Protein AF-0000000073401380 (afdb_homodimer)

Foldseek 3Di:
DPDVVLVPDFWDFDALVRQLVLQLLLLVLLPADNLLSNLLSVQQSLCQLLVVPQQHLLCSVQVSLQSVLPQADRYFDWDWDDPDLAEIEIERVRHACRSSLVVCLVSNLVSCVVPQKHKYKYWFHFYDHFCQVSQQVLLVSVKKKKKWAWFAFFAAAFVDWATFTHLIKIKIWHHAPPDRTQIDIGGQFPDDLVVLVVCQVVVHFQDQQQAAFCVRHGGRHSVRRNNIHTYGPPGNVSSVVRVVRQCVFDVVSPKDGNHRQNVVCVPSPHRTTIMMMMMIGHLCVVQPVCSVVVSVVVVVVVCVCPVVPHDGPSVSSVVSNVVCNVGNGTGSPVSVVVSVVSSD/DPDVVLVPDFWDFDALVRQLVLQLLLLVLLPADNLLSNLLSVQLSLCQLLVVPQQHLLCSVQVSLQSVLPQADRYFDWDWDDPDLAEIEIERVRHACRSRLVVCLVSNLVSCVVPQKHKYKYWFHFYDHFCQVSQQVLLVSVKKKKKWAWFAFFAAAFVGWATFTHLIKIKIWHHAPPDRTQIDIGGQFPDDLVVLVVCQVVVHFQDQQQAAFCVRHGGRHSVRRNNIHTYGPPGNVSSVVRVVRQCVFDVVSPKDGNHRQNVVCVPSPHRTTIMMMMMIGHLCVVQPVCSVVVSVVVVVVVCVCPVVPHDGPSPSSVVSNVVCNVGNGTGSPVSVVVSVVSSD

InterPro domains:
  IPR003767 Malate/L-lactate dehydrogenase-like [PF02615] (15-339)
  IPR003767 Malate/L-lactate dehydrogenase-like [PTHR11091] (11-288)
  IPR036111 Malate/L-sulfolactate/L-lactate dehydrogenase-like superfamily [SSF89733] (13-342)
  IPR043143 Malate/L-sulfolactate/L-lactate dehydrogenase-like, NADPH binding domain [G3DSA:3.30.1370.60] (78-313)
  IPR043144 Malate/L-sulfolactate/L-lactate dehydrogenase-like, alpha-helical domain [G3DSA:1.10.1530.10] (25-342)

Organism: Burkholderia thailandensis (strain ATCC 700388 / DSM 13276 / CCUG 48851 / CIP 106301 / E264) (NCBI:txid271848)

Sequence (688 aa):
MNDPQDLARPDVVLSLDDVHALALRVLARHGLSDAHARAIANVITQGQRDECHSHGVYRLLVCARSLRLGKVDPHAAPTLRRLSPSIVALDAHRGFSLLAFETGLPVLVEMARRHGIAAMAINRCYHFSALWPEVEAIAAHGLAGLAMNPSHSWVAPEGGARPVFGTNPLAFAWPRPGGTPFVFDFATSAIARGDIELHAKEGKPIPPHWALDANGAPTTDPKAALQGAMRTFGGHKGSALAAMIELLAGALIGDMTSAESLAFDEGVGATPCHGELVIALDPKVFLGDALEAGLARGERMLDAIVAQGARLPSQRRFDARARSVAHGVRIPARLHDEIVALLDMNDPQDLARPDVVLSLDDVHALALRVLARHGLSDAHARAIANVITQGQRDECHSHGVYRLLVCARSLRLGKVDPHAAPTLRRLSPSIVALDAHRGFSLLAFETGLPVLVEMARRHGIAAMAINRCYHFSALWPEVEAIAAHGLAGLAMNPSHSWVAPEGGARPVFGTNPLAFAWPRPGGTPFVFDFATSAIARGDIELHAKEGKPIPPHWALDANGAPTTDPKAALQGAMRTFGGHKGSALAAMIELLAGALIGDMTSAESLAFDEGVGATPCHGELVIALDPKVFLGDALEAGLARGERMLDAIVAQGARLPSQRRFDARARSVAHGVRIPARLHDEIVALLD

Solvent-accessible surface area (backbone atoms only — not comparable to full-atom values): 32623 Å² total; per-residue (Å²): 131,84,55,68,71,66,72,67,51,66,60,42,77,37,46,63,67,51,46,29,49,50,41,32,51,39,35,43,69,67,59,29,31,70,66,46,21,50,40,49,19,54,50,25,36,51,20,38,36,27,65,37,54,87,41,4,72,59,41,53,58,54,51,51,51,23,44,72,71,61,71,47,36,47,68,47,67,55,44,80,46,74,70,34,82,23,27,39,36,28,40,11,64,34,9,54,38,56,43,30,47,62,67,45,44,65,56,42,50,52,22,7,66,69,25,26,40,20,34,35,37,38,28,48,11,30,54,86,69,74,54,44,67,58,19,49,56,39,16,74,72,57,17,31,16,37,37,32,21,44,31,41,38,42,16,15,45,46,74,37,46,57,48,49,36,19,49,28,37,46,20,36,16,37,48,42,88,95,53,76,54,51,35,45,61,46,56,28,23,49,56,61,66,67,58,40,51,51,27,40,74,67,70,38,74,45,63,48,74,41,18,18,17,73,86,46,41,70,31,40,46,29,62,45,24,73,64,32,6,32,24,31,27,53,42,60,62,22,27,50,52,35,51,49,32,34,35,53,12,3,16,37,57,62,32,38,35,10,49,52,17,41,59,71,49,69,79,72,75,53,63,36,45,28,16,33,30,35,37,36,34,21,39,54,49,61,30,51,92,41,33,66,60,17,55,48,48,38,47,53,56,55,45,58,44,46,72,58,67,13,73,62,61,56,49,69,32,55,55,31,33,57,46,19,74,74,70,23,38,77,38,53,38,62,59,52,49,56,54,57,54,64,65,111,129,83,56,68,69,67,71,66,52,67,59,42,77,37,46,63,66,52,47,29,50,51,39,34,52,40,36,44,69,66,58,29,31,69,66,47,21,51,39,50,19,53,50,25,36,49,20,38,36,27,65,37,54,87,40,4,72,58,41,54,60,54,51,52,49,22,43,72,70,61,73,48,37,48,69,45,68,53,44,79,46,74,70,35,81,23,28,39,35,28,41,13,66,34,8,55,38,56,43,30,47,64,67,43,44,65,57,43,51,53,24,8,66,68,24,26,38,20,34,36,38,40,28,48,12,30,55,86,69,72,53,46,66,58,18,47,56,40,16,74,72,59,17,31,16,36,38,34,21,44,31,41,38,42,16,15,45,48,73,38,47,56,48,50,36,19,49,26,38,47,19,38,16,38,48,43,90,94,54,77,53,50,35,46,61,44,55,28,23,51,56,61,67,66,58,40,52,50,28,40,75,68,70,39,77,44,63,48,73,40,18,17,17,74,87,44,42,71,30,39,46,29,62,45,24,72,63,31,5,32,22,31,27,54,42,61,61,20,26,50,51,34,50,49,33,33,34,54,12,2,15,37,58,60,34,38,37,10,49,50,15,41,58,69,50,69,79,72,74,53,63,35,46,27,17,34,31,35,38,35,35,21,40,55,53,60,31,50,93,43,33,67,60,16,53,47,48,37,48,52,55,54,46,58,43,44,73,57,69,14,72,62,62,54,50,68,32,54,54,32,34,57,47,17,74,74,71,23,38,78,38,54,38,61,60,52,49,56,54,58,54,63,65,111

Secondary structure (DSSP, 8-state):
---TTTTTSPPEEE-HHHHHHHHHHHHHHTT--HHHHHHHHHHHHHHHHTT-GGGTTHHHHHHHHHHHTT-S-TTPPPEEEEEETTEEEEE-TTSBHHHHHHHHHHHHHHHHHHHSEEEEEEEEEE--S-SHHHHHHHHTTT-EEEEE---SS-BPPTT--S--B----EEEEE--TTSPPEEEEE-SBSS-HHHHHHHHHHT----TTSEE-TTS-B-S-HHHHHHSEE-BTTTHHHHHHHHHHHIIIIITTT---HHHHHHHHTT--PSPEEEEEEEEE-HHHHHGGGHHHHHHHHHHHHHHHHHTTPPPTTHHHHHHHHHHHHH-EEE-HHHHHHHHHTT-/---TTTTTSPPEEE-HHHHHHHHHHHHHHTT--HHHHHHHHHHHHHHHHTT-GGGTTHHHHHHHHHHHTT-S-TTPPPEEEEEETTEEEEE-TTSBHHHHHHHHHHHHHHHHHHHSEEEEEEEEEE--S-SHHHHHHHHTTT-EEEEE---SS-BPPTT--S--B----EEEEE--TTSPPEEEEE-SBSS-HHHHHHHHHHT----GGGEE-TTS-B-S-HHHHHHSEE-BTTTHHHHHHHHHHHIIIIITTT---HHHHHHHHTT--PSPEEEEEEEEE-HHHHHGGGHHHHHHHHHHHHHHHHHTTPPPTTHHHHHHHHHHHHH-EEE-HHHHHHHHHTT-

pLDDT: mean 96.14, std 7.89, range [32.56, 99.0]

Structure (mmCIF, N/CA/C/O backbone):
data_AF-0000000073401380-model_v1
#
loop_
_entity.id
_entity.type
_entity.pdbx_description
1 polymer 'Malate/L-lactate dehydrogenase family protein'
#
loop_
_atom_site.group_PDB
_atom_site.id
_atom_site.type_symbol
_atom_site.label_atom_id
_atom_site.label_alt_id
_atom_site.label_comp_id
_atom_site.label_asym_id
_atom_site.label_entity_id
_atom_site.label_seq_id
_atom_site.pdbx_PDB_ins_code
_atom_site.Cartn_x
_atom_site.Cartn_y
_atom_site.Cartn_z
_atom_site.occupancy
_atom_site.B_iso_or_equiv
_atom_site.auth_seq_id
_atom_site.auth_comp_id
_atom_site.auth_asym_id
_atom_site.auth_atom_id
_atom_site.pdbx_PDB_model_num
ATOM 1 N N . MET A 1 1 ? 25.406 -27.578 -17.906 1 32.56 1 MET A N 1
ATOM 2 C CA . MET A 1 1 ? 26.094 -27.266 -19.156 1 32.56 1 MET A CA 1
ATOM 3 C C . MET A 1 1 ? 25.094 -27.125 -20.297 1 32.56 1 MET A C 1
ATOM 5 O O . MET A 1 1 ? 24.438 -28.094 -20.688 1 32.56 1 MET A O 1
ATOM 9 N N . ASN A 1 2 ? 24.438 -25.953 -20.547 1 42.66 2 ASN A N 1
ATOM 10 C CA . ASN A 1 2 ? 23.484 -25.812 -21.656 1 42.66 2 ASN A CA 1
ATOM 11 C C . ASN A 1 2 ? 24.078 -26.328 -22.969 1 42.66 2 ASN A C 1
ATOM 13 O O . ASN A 1 2 ? 25.156 -25.891 -23.391 1 42.66 2 ASN A O 1
ATOM 17 N N . ASP A 1 3 ? 23.797 -27.469 -23.375 1 43.84 3 ASP A N 1
ATOM 18 C CA . ASP A 1 3 ? 24.203 -28.016 -24.672 1 43.84 3 ASP A CA 1
ATOM 19 C C . ASP A 1 3 ? 24.094 -26.953 -25.766 1 43.84 3 ASP A C 1
ATOM 21 O O . ASP A 1 3 ? 23.062 -26.281 -25.891 1 43.84 3 ASP A O 1
ATOM 25 N N . PRO A 1 4 ? 25.141 -26.484 -26.328 1 49.53 4 PRO A N 1
ATOM 26 C CA . PRO A 1 4 ? 25.156 -25.516 -27.438 1 49.53 4 PRO A CA 1
ATOM 27 C C . PRO A 1 4 ? 24.047 -25.781 -28.453 1 49.53 4 PRO A C 1
ATOM 29 O O . PRO A 1 4 ? 23.672 -24.891 -29.203 1 49.53 4 PRO A O 1
ATOM 32 N N . GLN A 1 5 ? 23.812 -26.969 -28.688 1 47 5 GLN A N 1
ATOM 33 C CA . GLN A 1 5 ? 22.812 -27.328 -29.688 1 47 5 GLN A CA 1
ATOM 34 C C . GLN A 1 5 ? 21.438 -26.812 -29.297 1 47 5 GLN A C 1
ATOM 36 O O . GLN A 1 5 ? 20.578 -26.578 -30.156 1 47 5 GLN A O 1
ATOM 41 N N . ASP A 1 6 ? 21.062 -26.812 -28.031 1 52.19 6 ASP A N 1
ATOM 42 C CA . ASP A 1 6 ? 19.781 -26.344 -27.531 1 52.19 6 ASP A CA 1
ATOM 43 C C . ASP A 1 6 ? 19.625 -24.844 -27.766 1 52.19 6 ASP A C 1
ATOM 45 O O . ASP A 1 6 ? 18.5 -24.328 -27.844 1 52.19 6 ASP A O 1
ATOM 49 N N . LEU A 1 7 ? 20.906 -24.125 -27.719 1 57.12 7 LEU A N 1
ATOM 50 C CA . LEU A 1 7 ? 20.906 -22.672 -27.922 1 57.12 7 LEU A CA 1
ATOM 51 C C . LEU A 1 7 ? 20.562 -22.328 -29.359 1 57.12 7 LEU A C 1
ATOM 53 O O . LEU A 1 7 ? 20.25 -21.172 -29.672 1 57.12 7 LEU A O 1
ATOM 57 N N . ALA A 1 8 ? 20.703 -23.312 -30.141 1 63.97 8 ALA A N 1
ATOM 58 C CA . ALA A 1 8 ? 20.75 -22.969 -31.547 1 63.97 8 ALA A CA 1
ATOM 59 C C . ALA A 1 8 ? 19.375 -23.156 -32.188 1 63.97 8 ALA A C 1
ATOM 61 O O . ALA A 1 8 ? 19.172 -22.797 -33.375 1 63.97 8 ALA A O 1
ATOM 62 N N . ARG A 1 9 ? 18.344 -23.719 -31.453 1 84.5 9 ARG A N 1
ATOM 63 C CA . ARG A 1 9 ? 17.078 -23.906 -32.156 1 84.5 9 ARG A CA 1
ATOM 64 C C . ARG A 1 9 ? 16.219 -22.656 -32.062 1 84.5 9 ARG A C 1
ATOM 66 O O . ARG A 1 9 ? 16.156 -22 -31.016 1 84.5 9 ARG A O 1
ATOM 73 N N . PRO A 1 10 ? 15.453 -22.453 -33.156 1 90.81 10 PRO A N 1
ATOM 74 C CA . PRO A 1 10 ? 14.609 -21.25 -33.156 1 90.81 10 PRO A CA 1
ATOM 75 C C . PRO A 1 10 ? 13.406 -21.375 -32.219 1 90.81 10 PRO A C 1
ATOM 77 O O . PRO A 1 10 ? 12.945 -22.484 -31.938 1 90.81 10 PRO A O 1
ATOM 80 N N . ASP A 1 11 ? 12.938 -20.297 -31.75 1 94.31 11 ASP A N 1
ATOM 81 C CA . ASP A 1 11 ? 11.742 -20.234 -30.922 1 94.31 11 ASP A CA 1
ATOM 82 C C . ASP A 1 11 ? 10.531 -20.828 -31.641 1 94.31 11 ASP A C 1
ATOM 84 O O . ASP A 1 11 ? 10.477 -20.828 -32.875 1 94.31 11 ASP A O 1
ATOM 88 N N . VAL A 1 12 ? 9.695 -21.422 -30.922 1 96.69 12 VAL A N 1
ATOM 89 C CA . VAL A 1 12 ? 8.414 -21.906 -31.438 1 96.69 12 VAL A CA 1
ATOM 90 C C . VAL A 1 12 ? 7.375 -20.781 -31.359 1 96.69 12 VAL A C 1
ATOM 92 O O . VAL A 1 12 ? 7.246 -20.109 -30.344 1 96.69 12 VAL A O 1
ATOM 95 N N . VAL A 1 13 ? 6.672 -20.578 -32.469 1 97.44 13 VAL A N 1
ATOM 96 C CA . VAL A 1 13 ? 5.617 -19.578 -32.469 1 97.44 13 VAL A CA 1
ATOM 97 C C . VAL A 1 13 ? 4.258 -20.25 -32.344 1 97.44 13 VAL A C 1
ATOM 99 O O . VAL A 1 13 ? 3.926 -21.156 -33.094 1 97.44 13 VAL A O 1
ATOM 102 N N . LEU A 1 14 ? 3.523 -19.875 -31.375 1 98.12 14 LEU A N 1
ATOM 103 C CA . LEU A 1 14 ? 2.184 -20.406 -31.141 1 98.12 14 LEU A CA 1
ATOM 104 C C . LEU A 1 14 ? 1.149 -19.281 -31.156 1 98.12 14 LEU A C 1
ATOM 106 O O . LEU A 1 14 ? 1.428 -18.172 -30.703 1 98.12 14 LEU A O 1
ATOM 110 N N . SER A 1 15 ? -0.049 -19.578 -31.719 1 98.31 15 SER A N 1
ATOM 111 C CA . SER A 1 15 ? -1.175 -18.688 -31.484 1 98.31 15 SER A CA 1
ATOM 112 C C . SER A 1 15 ? -1.609 -18.719 -30.031 1 98.31 15 SER A C 1
ATOM 114 O O . SER A 1 15 ? -1.263 -19.641 -29.297 1 98.31 15 SER A O 1
ATOM 116 N N . LEU A 1 16 ? -2.363 -17.75 -29.625 1 98.56 16 LEU A N 1
ATOM 117 C CA . LEU A 1 16 ? -2.867 -17.719 -28.266 1 98.56 16 LEU A CA 1
ATOM 118 C C . LEU A 1 16 ? -3.807 -18.891 -28 1 98.56 16 LEU A C 1
ATOM 120 O O . LEU A 1 16 ? -3.824 -19.453 -26.906 1 98.56 16 LEU A O 1
ATOM 124 N N . ASP A 1 17 ? -4.551 -19.281 -28.969 1 98.56 17 ASP A N 1
ATOM 125 C CA . ASP A 1 17 ? -5.414 -20.453 -28.859 1 98.56 17 ASP A CA 1
ATOM 126 C C . ASP A 1 17 ? -4.59 -21.719 -28.641 1 98.56 17 ASP A C 1
ATOM 128 O O . ASP A 1 17 ? -4.977 -22.594 -27.859 1 98.56 17 ASP A O 1
ATOM 132 N N . ASP A 1 18 ? -3.504 -21.812 -29.359 1 98.56 18 ASP A N 1
ATOM 133 C CA . ASP A 1 18 ? -2.633 -22.969 -29.203 1 98.56 18 ASP A CA 1
ATOM 13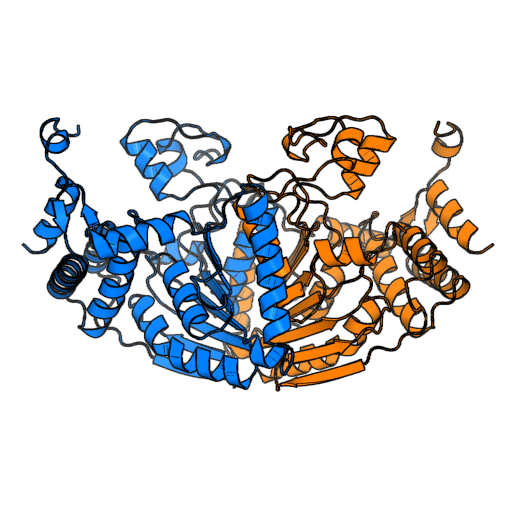4 C C . ASP A 1 18 ? -1.991 -23 -27.828 1 98.56 18 ASP A C 1
ATOM 136 O O . ASP A 1 18 ? -1.814 -24.078 -27.234 1 98.56 18 ASP A O 1
ATOM 140 N N . VAL A 1 19 ? -1.589 -21.828 -27.359 1 98.69 19 VAL A N 1
ATOM 141 C CA . VAL A 1 19 ? -1.044 -21.734 -26 1 98.69 19 VAL A CA 1
ATOM 142 C C . VAL A 1 19 ? -2.074 -22.25 -25 1 98.69 19 VAL A C 1
ATOM 144 O O . VAL A 1 19 ? -1.755 -23.062 -24.141 1 98.69 19 VAL A O 1
ATOM 147 N N . HIS A 1 20 ? -3.277 -21.75 -25.109 1 98.75 20 HIS A N 1
ATOM 148 C CA . HIS A 1 20 ? -4.359 -22.125 -24.219 1 98.75 20 HIS A CA 1
ATOM 149 C C . HIS A 1 20 ? -4.652 -23.609 -24.281 1 98.75 20 HIS A C 1
ATOM 151 O O . HIS A 1 20 ? -4.809 -24.266 -23.25 1 98.75 20 HIS A O 1
ATOM 157 N N . ALA A 1 21 ? -4.695 -24.156 -25.516 1 98.75 21 ALA A N 1
ATOM 158 C CA . ALA A 1 21 ? -4.965 -25.578 -25.719 1 98.75 21 ALA A CA 1
ATOM 159 C C . ALA A 1 21 ? -3.854 -26.438 -25.125 1 98.75 21 ALA A C 1
ATOM 161 O O . ALA A 1 21 ? -4.121 -27.484 -24.531 1 98.75 21 ALA A O 1
ATOM 162 N N . LEU A 1 22 ? -2.635 -26.016 -25.359 1 98.56 22 LEU A N 1
ATOM 163 C CA . LEU A 1 22 ? -1.499 -26.734 -24.797 1 98.56 22 LEU A CA 1
ATOM 164 C C . LEU A 1 22 ? -1.567 -26.766 -23.266 1 98.56 22 LEU A C 1
ATOM 166 O O . LEU A 1 22 ? -1.345 -27.797 -22.641 1 98.56 22 LEU A O 1
ATOM 170 N N . ALA A 1 23 ? -1.858 -25.609 -22.688 1 98.75 23 ALA A N 1
ATOM 171 C CA . ALA A 1 23 ? -1.984 -25.516 -21.234 1 98.75 23 ALA A CA 1
ATOM 172 C C . ALA A 1 23 ? -3.08 -26.438 -20.719 1 98.75 23 ALA A C 1
ATOM 174 O O . ALA A 1 23 ? -2.873 -27.188 -19.75 1 98.75 23 ALA A O 1
ATOM 175 N N . LEU A 1 24 ? -4.246 -26.453 -21.359 1 98.75 24 LEU A N 1
ATOM 176 C CA . LEU A 1 24 ? -5.367 -27.281 -20.953 1 98.75 24 LEU A CA 1
ATOM 177 C C . LEU A 1 24 ? -4.984 -28.766 -21 1 98.75 24 LEU A C 1
ATOM 179 O O . LEU A 1 24 ? -5.289 -29.516 -20.078 1 98.75 24 LEU A O 1
ATOM 183 N N . ARG A 1 25 ? -4.34 -29.172 -22.062 1 98.56 25 ARG A N 1
ATOM 184 C CA . ARG A 1 25 ? -3.947 -30.562 -22.234 1 98.56 25 ARG A CA 1
ATOM 185 C C . ARG A 1 25 ? -2.988 -31 -21.141 1 98.56 25 ARG A C 1
ATOM 187 O O . ARG A 1 25 ? -3.145 -32.094 -20.562 1 98.56 25 ARG A O 1
ATOM 194 N N . VAL A 1 26 ? -2.004 -30.156 -20.891 1 98.56 26 VAL A N 1
ATOM 195 C CA . VAL A 1 26 ? -1.012 -30.484 -19.859 1 98.56 26 VAL A CA 1
ATOM 196 C C . VAL A 1 26 ? -1.691 -30.594 -18.5 1 98.56 26 VAL A C 1
ATOM 198 O O . VAL A 1 26 ? -1.463 -31.562 -17.766 1 98.56 26 VAL A O 1
ATOM 201 N N . LEU A 1 27 ? -2.484 -29.609 -18.188 1 98.44 27 LEU A N 1
ATOM 202 C CA . LEU A 1 27 ? -3.121 -29.578 -16.875 1 98.44 27 LEU A CA 1
ATOM 203 C C . LEU A 1 27 ? -4.09 -30.734 -16.703 1 98.44 27 LEU A C 1
ATOM 205 O O . LEU A 1 27 ? -4.141 -31.359 -15.633 1 98.44 27 LEU A O 1
ATOM 209 N N . ALA A 1 28 ? -4.863 -31.047 -17.75 1 98 28 ALA A N 1
ATOM 210 C CA . ALA A 1 28 ? -5.766 -32.219 -17.719 1 98 28 ALA A CA 1
ATOM 211 C C . ALA A 1 28 ? -4.984 -33.5 -17.547 1 98 28 ALA A C 1
ATOM 213 O O . ALA A 1 28 ? -5.395 -34.375 -16.781 1 98 28 ALA A O 1
ATOM 214 N N . ARG A 1 29 ? -3.904 -33.625 -18.25 1 97.81 29 ARG A N 1
ATOM 215 C CA . ARG A 1 29 ? -3.055 -34.812 -18.172 1 97.81 29 ARG A CA 1
ATOM 216 C C . ARG A 1 29 ? -2.561 -35.031 -16.734 1 97.81 29 ARG A C 1
ATOM 218 O O . ARG A 1 29 ? -2.369 -36.156 -16.312 1 97.81 29 ARG A O 1
ATOM 225 N N . HIS A 1 30 ? -2.443 -33.969 -16.031 1 97.38 30 HIS A N 1
ATOM 226 C CA . HIS A 1 30 ? -1.906 -34.062 -14.672 1 97.38 30 HIS A CA 1
ATOM 227 C C . HIS A 1 30 ? -3.025 -34.062 -13.641 1 97.38 30 HIS A C 1
ATOM 229 O O . HIS A 1 30 ? -2.783 -33.812 -12.453 1 97.38 30 HIS A O 1
ATOM 235 N N . GLY A 1 31 ? -4.27 -34.25 -14.07 1 96.94 31 GLY A N 1
ATOM 236 C CA . GLY A 1 31 ? -5.328 -34.688 -13.18 1 96.94 31 GLY A CA 1
ATOM 237 C C . GLY A 1 31 ? -6.199 -33.562 -12.68 1 96.94 31 GLY A C 1
ATOM 238 O O . GLY A 1 31 ? -7.109 -33.75 -11.875 1 96.94 31 GLY A O 1
ATOM 239 N N . LEU A 1 32 ? -5.996 -32.344 -13.141 1 98.19 32 LEU A N 1
ATOM 240 C CA . LEU A 1 32 ? -6.824 -31.234 -12.68 1 98.19 32 LEU A CA 1
ATOM 241 C C . LEU A 1 32 ? -8.25 -31.375 -13.203 1 98.19 32 LEU A C 1
ATOM 243 O O . LEU A 1 32 ? -8.469 -31.828 -14.328 1 98.19 32 LEU A O 1
ATOM 247 N N . SER A 1 33 ? -9.25 -31.016 -12.336 1 98.56 33 SER A N 1
ATOM 248 C CA . SER A 1 33 ? -10.609 -30.891 -12.836 1 98.56 33 SER A CA 1
ATOM 249 C C . SER A 1 33 ? -10.68 -29.906 -14 1 98.56 33 SER A C 1
ATOM 251 O O . SER A 1 33 ? -9.805 -29.047 -14.148 1 98.56 33 SER A O 1
ATOM 253 N N . ASP A 1 34 ? -11.703 -29.969 -14.789 1 98.5 34 ASP A N 1
ATOM 254 C CA . ASP A 1 34 ? -11.891 -29.078 -15.914 1 98.5 34 ASP A CA 1
ATOM 255 C C . ASP A 1 34 ? -11.938 -27.625 -15.461 1 98.5 34 ASP A C 1
ATOM 257 O O . ASP A 1 34 ? -11.383 -26.734 -16.109 1 98.5 34 ASP A O 1
ATOM 261 N N . ALA A 1 35 ? -12.586 -27.375 -14.367 1 98.62 35 ALA A N 1
ATOM 262 C CA . ALA A 1 35 ? -12.734 -26.016 -13.844 1 98.62 35 ALA A CA 1
ATOM 263 C C . ALA A 1 35 ? -11.375 -25.438 -13.469 1 98.62 35 ALA A C 1
ATOM 265 O O . ALA A 1 35 ? -11.055 -24.312 -13.844 1 98.62 35 ALA A O 1
ATOM 266 N N . HIS A 1 36 ? -10.594 -26.203 -12.727 1 98.62 36 HIS A N 1
ATOM 267 C CA . HIS A 1 36 ? -9.258 -25.75 -12.367 1 98.62 36 HIS A CA 1
ATOM 268 C C . HIS A 1 36 ? -8.398 -25.547 -13.609 1 98.62 36 HIS A C 1
ATOM 270 O O . HIS A 1 36 ? -7.699 -24.531 -13.719 1 98.62 36 HIS A O 1
ATOM 276 N N . ALA A 1 37 ? -8.414 -26.531 -14.492 1 98.69 37 ALA A N 1
ATOM 277 C CA . ALA A 1 37 ? -7.594 -26.469 -15.695 1 98.69 37 ALA A CA 1
ATOM 278 C C . ALA A 1 37 ? -7.906 -25.219 -16.516 1 98.69 37 ALA A C 1
ATOM 280 O O . ALA A 1 37 ? -7 -24.531 -17 1 98.69 37 ALA A O 1
ATOM 281 N N . ARG A 1 38 ? -9.18 -24.922 -16.672 1 98.69 38 ARG A N 1
ATOM 282 C CA . ARG A 1 38 ? -9.594 -23.766 -17.438 1 98.69 38 ARG A CA 1
ATOM 283 C C . ARG A 1 38 ? -9.125 -22.469 -16.781 1 98.69 38 ARG A C 1
ATOM 285 O O . ARG A 1 38 ? -8.586 -21.578 -17.438 1 98.69 38 ARG A O 1
ATOM 292 N N . ALA A 1 39 ? -9.336 -22.328 -15.461 1 98.62 39 ALA A N 1
ATOM 293 C CA . ALA A 1 39 ? -8.922 -21.125 -14.734 1 98.62 39 ALA A CA 1
ATOM 294 C C . ALA A 1 39 ? -7.422 -20.891 -14.875 1 98.62 39 ALA A C 1
ATOM 296 O O . ALA A 1 39 ? -6.988 -19.766 -15.133 1 98.62 39 ALA A O 1
ATOM 297 N N . ILE A 1 40 ? -6.652 -21.938 -14.734 1 98.5 40 ILE A N 1
ATOM 298 C CA . ILE A 1 40 ? -5.195 -21.844 -14.789 1 98.5 40 ILE A CA 1
ATOM 299 C C . ILE A 1 40 ? -4.75 -21.547 -16.219 1 98.5 40 ILE A C 1
ATOM 301 O O . ILE A 1 40 ? -3.904 -20.672 -16.438 1 98.5 40 ILE A O 1
ATOM 305 N N . ALA A 1 41 ? -5.328 -22.25 -17.203 1 98.75 41 ALA A N 1
ATOM 306 C CA . ALA A 1 41 ? -4.969 -22.047 -18.594 1 98.75 41 ALA A CA 1
ATOM 307 C C . ALA A 1 41 ? -5.234 -20.609 -19.031 1 98.75 41 ALA A C 1
ATOM 309 O O . ALA A 1 41 ? -4.461 -20.031 -19.797 1 98.75 41 ALA A O 1
ATOM 310 N N . ASN A 1 42 ? -6.371 -20.062 -18.594 1 98.69 42 ASN A N 1
ATOM 311 C CA . ASN A 1 42 ? -6.684 -18.656 -18.906 1 98.69 42 ASN A CA 1
ATOM 312 C C . ASN A 1 42 ? -5.574 -17.719 -18.438 1 98.69 42 ASN A C 1
ATOM 314 O O . ASN A 1 42 ? -5.102 -16.891 -19.203 1 98.69 42 ASN A O 1
ATOM 318 N N . VAL A 1 43 ? -5.148 -17.875 -17.219 1 98.44 43 VAL A N 1
ATOM 319 C CA . VAL A 1 43 ? -4.176 -16.969 -16.609 1 98.44 43 VAL A CA 1
ATOM 320 C C . VAL A 1 43 ? -2.803 -17.188 -17.25 1 98.44 43 VAL A C 1
ATOM 322 O O . VAL A 1 43 ? -2.064 -16.234 -17.484 1 98.44 43 VAL A O 1
ATOM 325 N N . ILE A 1 44 ? -2.408 -18.406 -17.5 1 97.94 44 ILE A N 1
ATOM 326 C CA . ILE A 1 44 ? -1.14 -18.719 -18.141 1 97.94 44 ILE A CA 1
ATOM 327 C C . ILE A 1 44 ? -1.11 -18.109 -19.547 1 97.94 44 ILE A C 1
ATOM 329 O O . ILE A 1 44 ? -0.098 -17.547 -19.969 1 97.94 44 ILE A O 1
ATOM 333 N N . THR A 1 45 ? -2.211 -18.25 -20.266 1 98.62 45 THR A N 1
ATOM 334 C CA . THR A 1 45 ? -2.312 -17.656 -21.594 1 98.62 45 THR A CA 1
ATOM 335 C C . THR A 1 45 ? -2.158 -16.141 -21.531 1 98.62 45 THR A C 1
ATOM 337 O O . THR A 1 45 ? -1.48 -15.547 -22.359 1 98.62 45 THR A O 1
ATOM 340 N N . GLN A 1 46 ? -2.779 -15.508 -20.562 1 98.25 46 GLN A N 1
ATOM 341 C CA . GLN A 1 46 ? -2.633 -14.07 -20.359 1 98.25 46 GLN A CA 1
ATOM 342 C C . GLN A 1 46 ? -1.176 -13.695 -20.094 1 98.25 46 GLN A C 1
ATOM 344 O O . GLN A 1 46 ? -0.678 -12.711 -20.641 1 98.25 46 GLN A O 1
ATOM 349 N N . GLY A 1 47 ? -0.526 -14.469 -19.203 1 97.69 47 GLY A N 1
ATOM 350 C CA . GLY A 1 47 ? 0.88 -14.219 -18.922 1 97.69 47 GLY A CA 1
ATOM 351 C C . GLY A 1 47 ? 1.753 -14.289 -20.156 1 97.69 47 GLY A C 1
ATOM 352 O O . GLY A 1 47 ? 2.602 -13.422 -20.375 1 97.69 47 GLY A O 1
ATOM 353 N N . GLN A 1 48 ? 1.525 -15.328 -20.984 1 97.75 48 GLN A N 1
ATOM 354 C CA . GLN A 1 48 ? 2.314 -15.469 -22.203 1 97.75 48 GLN A CA 1
ATOM 355 C C . GLN A 1 48 ? 1.98 -14.375 -23.203 1 97.75 48 GLN A C 1
ATOM 357 O O . GLN A 1 48 ? 2.873 -13.82 -23.844 1 97.75 48 GLN A O 1
ATOM 362 N N . ARG A 1 49 ? 0.705 -14.062 -23.344 1 98.31 49 ARG A N 1
ATOM 363 C CA . ARG A 1 49 ? 0.216 -13 -24.219 1 98.31 49 ARG A CA 1
ATOM 364 C C . ARG A 1 49 ? 0.923 -11.68 -23.922 1 98.31 49 ARG A C 1
ATOM 366 O O . ARG A 1 49 ? 1.282 -10.945 -24.844 1 98.31 49 ARG A O 1
ATOM 373 N N . ASP A 1 50 ? 1.123 -11.406 -22.672 1 98.06 50 ASP A N 1
ATOM 374 C CA . ASP A 1 50 ? 1.646 -10.117 -22.234 1 98.06 50 ASP A CA 1
ATOM 375 C C . ASP A 1 50 ? 3.16 -10.172 -22.047 1 98.06 50 ASP A C 1
ATOM 377 O O . ASP A 1 50 ? 3.75 -9.281 -21.438 1 98.06 50 ASP A O 1
ATOM 381 N N . GLU A 1 51 ? 3.779 -11.203 -22.453 1 96.56 51 GLU A N 1
ATOM 382 C CA . GLU A 1 51 ? 5.219 -11.438 -22.422 1 96.56 51 GLU A CA 1
ATOM 383 C C . GLU A 1 51 ? 5.762 -11.383 -21 1 96.56 51 GLU A C 1
ATOM 385 O O . GLU A 1 51 ? 6.852 -10.859 -20.766 1 96.56 51 GLU A O 1
ATOM 390 N N . CYS A 1 52 ? 4.914 -11.695 -20.094 1 94.62 52 CYS A N 1
ATOM 391 C CA . CYS A 1 52 ? 5.371 -12.031 -18.75 1 94.62 52 CYS A CA 1
ATOM 392 C C . CYS A 1 52 ? 5.805 -13.492 -18.672 1 94.62 52 CYS A C 1
ATOM 394 O O . CYS A 1 52 ? 5.133 -14.305 -18.031 1 94.62 52 CYS A O 1
ATOM 396 N N . HIS A 1 53 ? 6.938 -13.75 -19.109 1 91.06 53 HIS A N 1
ATOM 397 C CA . HIS A 1 53 ? 7.379 -15.109 -19.422 1 91.06 53 HIS A CA 1
ATOM 398 C C . HIS A 1 53 ? 7.469 -15.961 -18.156 1 91.06 53 HIS A C 1
ATOM 400 O O . HIS A 1 53 ? 7.137 -17.141 -18.188 1 91.06 53 HIS A O 1
ATOM 406 N N . SER A 1 54 ? 7.867 -15.367 -17.062 1 89.06 54 SER A N 1
ATOM 407 C CA . SER A 1 54 ? 7.973 -16.109 -15.805 1 89.06 54 SER A CA 1
ATOM 408 C C . SER A 1 54 ? 6.598 -16.5 -15.281 1 89.06 54 SER A C 1
ATOM 410 O O . SER A 1 54 ? 6.484 -17.359 -14.406 1 89.06 54 SER A O 1
ATOM 412 N N . HIS A 1 55 ? 5.551 -15.898 -15.906 1 93.69 55 HIS A N 1
ATOM 413 C CA . HIS A 1 55 ? 4.18 -16.172 -15.484 1 93.69 55 HIS A CA 1
ATOM 414 C C . HIS A 1 55 ? 3.344 -16.719 -16.625 1 93.69 55 HIS A C 1
ATOM 416 O O . HIS A 1 55 ? 2.115 -16.75 -16.547 1 93.69 55 HIS A O 1
ATOM 422 N N . GLY A 1 56 ? 4.012 -17.078 -17.703 1 95.69 56 GLY A N 1
ATOM 423 C CA . GLY A 1 56 ? 3.365 -17.719 -18.844 1 95.69 56 GLY A CA 1
ATOM 424 C C . GLY A 1 56 ? 3.418 -19.234 -18.797 1 95.69 56 GLY A C 1
ATOM 425 O O . GLY A 1 56 ? 3.137 -19.828 -17.766 1 95.69 56 GLY A O 1
ATOM 426 N N . VAL A 1 57 ? 3.809 -19.859 -19.922 1 96.88 57 VAL A N 1
ATOM 427 C CA . VAL A 1 57 ? 3.742 -21.312 -20.062 1 96.88 57 VAL A CA 1
ATOM 428 C C . VAL A 1 57 ? 4.77 -21.969 -19.156 1 96.88 57 VAL A C 1
ATOM 430 O O . VAL A 1 57 ? 4.641 -23.141 -18.812 1 96.88 57 VAL A O 1
ATOM 433 N N . TYR A 1 58 ? 5.742 -21.219 -18.719 1 94.12 58 TYR A N 1
ATOM 434 C CA . TYR A 1 58 ? 6.707 -21.734 -17.75 1 94.12 58 TYR A CA 1
ATOM 435 C C . TYR A 1 58 ? 6 -22.219 -16.5 1 94.12 58 TYR A C 1
ATOM 437 O O . TYR A 1 58 ? 6.438 -23.188 -15.867 1 94.12 58 TYR A O 1
ATOM 445 N N . ARG A 1 59 ? 4.906 -21.672 -16.141 1 95.31 59 ARG A N 1
ATOM 446 C CA . ARG A 1 59 ? 4.184 -21.984 -14.906 1 95.31 59 ARG A CA 1
ATOM 447 C C . ARG A 1 59 ? 3.541 -23.359 -14.992 1 95.31 59 ARG A C 1
ATOM 449 O O . ARG A 1 59 ? 3.152 -23.938 -13.969 1 95.31 59 ARG A O 1
ATOM 456 N N . LEU A 1 60 ? 3.436 -23.891 -16.203 1 97.12 60 LEU A N 1
ATOM 457 C CA . LEU A 1 60 ? 2.926 -25.25 -16.344 1 97.12 60 LEU A CA 1
ATOM 458 C C . LEU A 1 60 ? 3.867 -26.25 -15.68 1 97.12 60 LEU A C 1
ATOM 460 O O . LEU A 1 60 ? 3.418 -27.25 -15.109 1 97.12 60 LEU A O 1
ATOM 464 N N . LEU A 1 61 ? 5.164 -25.984 -15.789 1 95.12 61 LEU A N 1
ATOM 465 C CA . LEU A 1 61 ? 6.145 -26.844 -15.133 1 95.12 61 LEU A CA 1
ATOM 466 C C . LEU A 1 61 ? 5.973 -26.812 -13.617 1 95.12 61 LEU A C 1
ATOM 468 O O . LEU A 1 61 ? 6.043 -27.844 -12.961 1 95.12 61 LEU A O 1
ATOM 472 N N . VAL A 1 62 ? 5.723 -25.656 -13.102 1 92.44 62 VAL A N 1
ATOM 473 C CA . VAL A 1 62 ? 5.559 -25.453 -11.664 1 92.44 62 VAL A CA 1
ATOM 474 C C . VAL A 1 62 ? 4.273 -26.125 -11.188 1 92.44 62 VAL A C 1
ATOM 476 O O . VAL A 1 62 ? 4.266 -26.781 -10.148 1 92.44 62 VAL A O 1
ATOM 479 N N . CYS A 1 63 ? 3.215 -25.953 -11.938 1 95.12 63 CYS A N 1
ATOM 480 C CA . CYS A 1 63 ? 1.937 -26.578 -11.602 1 95.12 63 CYS A CA 1
ATOM 481 C C . CYS A 1 63 ? 2.057 -28.094 -11.586 1 95.12 63 CYS A C 1
ATOM 483 O O . CYS A 1 63 ? 1.629 -28.734 -10.625 1 95.12 63 CYS A O 1
ATOM 485 N N . ALA A 1 64 ? 2.619 -28.609 -12.648 1 95.81 64 ALA A N 1
ATOM 486 C CA . ALA A 1 64 ? 2.775 -30.062 -12.758 1 95.81 64 ALA A CA 1
ATOM 487 C C . ALA A 1 64 ? 3.609 -30.609 -11.609 1 95.81 64 ALA A C 1
ATOM 489 O O . ALA A 1 64 ? 3.277 -31.656 -11.031 1 95.81 64 ALA A O 1
ATOM 490 N N . ARG A 1 65 ? 4.641 -29.922 -11.297 1 94.19 65 ARG A N 1
ATOM 491 C CA . ARG A 1 65 ? 5.5 -30.344 -10.195 1 94.19 65 ARG A CA 1
ATOM 492 C C . ARG A 1 65 ? 4.734 -30.344 -8.875 1 94.19 65 ARG A C 1
ATOM 494 O O . ARG A 1 65 ? 4.809 -31.312 -8.117 1 94.19 65 ARG A O 1
ATOM 501 N N . SER A 1 66 ? 4.008 -29.297 -8.586 1 94.88 66 SER A N 1
ATOM 502 C CA . SER A 1 66 ? 3.252 -29.188 -7.344 1 94.88 66 SER A CA 1
ATOM 503 C C . SER A 1 66 ? 2.195 -30.281 -7.242 1 94.88 66 SER A C 1
ATOM 505 O O . SER A 1 66 ? 1.97 -30.844 -6.164 1 94.88 66 SER A O 1
ATOM 507 N N . LEU A 1 67 ? 1.579 -30.625 -8.328 1 95.44 67 LEU A N 1
ATOM 508 C CA . LEU A 1 67 ? 0.577 -31.672 -8.359 1 95.44 67 LEU A CA 1
ATOM 509 C C . LEU A 1 67 ? 1.211 -33.031 -8.07 1 95.44 67 LEU A C 1
ATOM 511 O O . LEU A 1 67 ? 0.655 -33.844 -7.316 1 95.44 67 LEU A O 1
ATOM 515 N N . ARG A 1 68 ? 2.352 -33.219 -8.633 1 94.69 68 ARG A N 1
ATOM 516 C CA . ARG A 1 68 ? 3.049 -34.469 -8.453 1 94.69 68 ARG A CA 1
ATOM 517 C C . ARG A 1 68 ? 3.473 -34.688 -7.004 1 94.69 68 ARG A C 1
ATOM 519 O O . ARG A 1 68 ? 3.535 -35.812 -6.516 1 94.69 68 ARG A O 1
ATOM 526 N N . LEU A 1 69 ? 3.705 -33.594 -6.355 1 94.38 69 LEU A N 1
ATOM 527 C CA . LEU A 1 69 ? 4.164 -33.625 -4.969 1 94.38 69 LEU A CA 1
ATOM 528 C C . LEU A 1 69 ? 3.01 -33.938 -4.023 1 94.38 69 LEU A C 1
ATOM 530 O O . LEU A 1 69 ? 3.229 -34.25 -2.852 1 94.38 69 LEU A O 1
ATOM 534 N N . GLY A 1 70 ? 1.75 -33.844 -4.48 1 91.12 70 GLY A N 1
ATOM 535 C CA . GLY A 1 70 ? 0.591 -34.375 -3.783 1 91.12 70 GLY A CA 1
ATOM 536 C C . GLY A 1 70 ? -0.006 -33.406 -2.789 1 91.12 70 GLY A C 1
ATOM 537 O O . GLY A 1 70 ? -0.895 -33.75 -2.014 1 91.12 70 GLY A O 1
ATOM 538 N N . LYS A 1 71 ? 0.452 -32.219 -2.771 1 89.5 71 LYS A N 1
ATOM 539 C CA . LYS A 1 71 ? -0.039 -31.281 -1.773 1 89.5 71 LYS A CA 1
ATOM 540 C C . LYS A 1 71 ? -1.282 -30.547 -2.273 1 89.5 71 LYS A C 1
ATOM 542 O O . LYS A 1 71 ? -2.189 -30.25 -1.492 1 89.5 71 LYS A O 1
ATOM 547 N N . VAL A 1 72 ? -1.426 -30.344 -3.557 1 96.5 72 VAL A N 1
ATOM 548 C CA . VAL A 1 72 ? -2.537 -29.609 -4.152 1 96.5 72 VAL A CA 1
ATOM 549 C C . VAL A 1 72 ? -3.686 -30.578 -4.461 1 96.5 72 VAL A C 1
ATOM 551 O O . VAL A 1 72 ? -3.469 -31.656 -5.008 1 96.5 72 VAL A O 1
ATOM 554 N N . ASP A 1 73 ? -4.867 -30.266 -4.039 1 97.69 73 ASP A N 1
ATOM 555 C CA . ASP A 1 73 ? -6.039 -31.031 -4.457 1 97.69 73 ASP A CA 1
ATOM 556 C C . ASP A 1 73 ? -6.516 -30.594 -5.84 1 97.69 73 ASP A C 1
ATOM 558 O O . ASP A 1 73 ? -7.117 -29.531 -5.984 1 97.69 73 ASP A O 1
ATOM 562 N N . PRO A 1 74 ? -6.297 -31.359 -6.816 1 97.56 74 PRO A N 1
ATOM 563 C CA . PRO A 1 74 ? -6.59 -30.953 -8.195 1 97.56 74 PRO A CA 1
ATOM 564 C C . PRO A 1 74 ? -8.086 -30.906 -8.492 1 97.56 74 PRO A C 1
ATOM 566 O O . PRO A 1 74 ? -8.492 -30.422 -9.547 1 97.56 74 PRO A O 1
ATOM 569 N N . HIS A 1 75 ? -8.945 -31.328 -7.562 1 98.12 75 HIS A N 1
ATOM 570 C CA . HIS A 1 75 ? -10.375 -31.391 -7.809 1 98.12 75 HIS A CA 1
ATOM 571 C C . HIS A 1 75 ? -11.148 -30.547 -6.805 1 98.12 75 HIS A C 1
ATOM 573 O O . HIS A 1 75 ? -12.383 -30.547 -6.809 1 98.12 75 HIS A O 1
ATOM 579 N N . ALA A 1 76 ? -10.438 -29.844 -5.969 1 98.31 76 ALA A N 1
ATOM 580 C CA . ALA A 1 76 ? -11.078 -29.047 -4.934 1 98.31 76 ALA A CA 1
ATOM 581 C C . ALA A 1 76 ? -12.023 -28.016 -5.547 1 98.31 76 ALA A C 1
ATOM 583 O O . ALA A 1 76 ? -11.664 -27.312 -6.492 1 98.31 76 ALA A O 1
ATOM 584 N N . ALA A 1 77 ? -13.234 -27.984 -5.105 1 98.38 77 ALA A N 1
ATOM 585 C CA . ALA A 1 77 ? -14.18 -26.938 -5.473 1 98.38 77 ALA A CA 1
ATOM 586 C C . ALA A 1 77 ? -14.281 -25.875 -4.379 1 98.38 77 ALA A C 1
ATOM 588 O O . ALA A 1 77 ? -14.547 -26.203 -3.217 1 98.38 77 ALA A O 1
ATOM 589 N N . PRO A 1 78 ? -14.062 -24.625 -4.766 1 98.75 78 PRO A N 1
ATOM 590 C CA . PRO A 1 78 ? -14.125 -23.578 -3.734 1 98.75 78 PRO A CA 1
ATOM 591 C C . PRO A 1 78 ? -15.5 -23.484 -3.09 1 98.75 78 PRO A C 1
ATOM 593 O O . PRO A 1 78 ? -16.516 -23.656 -3.766 1 98.75 78 PRO A O 1
ATOM 596 N N . THR A 1 79 ? -15.523 -23.188 -1.806 1 98.88 79 THR A N 1
ATOM 597 C CA . THR A 1 79 ? -16.75 -22.859 -1.088 1 98.88 79 THR A CA 1
ATOM 598 C C . THR A 1 79 ? -16.844 -21.359 -0.814 1 98.88 79 THR A C 1
ATOM 600 O O . THR A 1 79 ? -15.883 -20.766 -0.314 1 98.88 79 THR A O 1
ATOM 603 N N . LEU A 1 80 ? -17.969 -20.828 -1.18 1 98.81 80 LEU A N 1
ATOM 604 C CA . LEU A 1 80 ? -18.219 -19.406 -1.027 1 98.81 80 LEU A CA 1
ATOM 605 C C . LEU A 1 80 ? -19.125 -19.125 0.174 1 98.81 80 LEU A C 1
ATOM 607 O O . LEU A 1 80 ? -20.125 -19.812 0.37 1 98.81 80 LEU A O 1
ATOM 611 N N . ARG A 1 81 ? -18.734 -18.234 1.013 1 98.56 81 ARG A N 1
ATOM 612 C CA . ARG A 1 81 ? -19.547 -17.75 2.129 1 98.56 81 ARG A CA 1
ATOM 613 C C . ARG A 1 81 ? -19.578 -16.219 2.152 1 98.56 81 ARG A C 1
ATOM 615 O O . ARG A 1 81 ? -18.547 -15.578 1.954 1 98.56 81 ARG A O 1
ATOM 622 N N . ARG A 1 82 ? -20.734 -15.656 2.334 1 98.5 82 ARG A N 1
ATOM 623 C CA . ARG A 1 82 ? -20.875 -14.219 2.561 1 98.5 82 ARG A CA 1
ATOM 624 C C . ARG A 1 82 ? -20.766 -13.883 4.047 1 98.5 82 ARG A C 1
ATOM 626 O O . ARG A 1 82 ? -21.719 -14.133 4.805 1 98.5 82 ARG A O 1
ATOM 633 N N . LEU A 1 83 ? -19.688 -13.281 4.496 1 98.56 83 LEU A N 1
ATOM 634 C CA . LEU A 1 83 ? -19.453 -12.984 5.902 1 98.56 83 LEU A CA 1
ATOM 635 C C . LEU A 1 83 ? -20.234 -11.75 6.332 1 98.56 83 LEU A C 1
ATOM 637 O O . LEU A 1 83 ? -20.562 -11.594 7.512 1 98.56 83 LEU A O 1
ATOM 641 N N . SER A 1 84 ? -20.453 -10.828 5.477 1 98.62 84 SER A N 1
ATOM 642 C CA . SER A 1 84 ? -21.203 -9.594 5.613 1 98.62 84 SER A CA 1
ATOM 643 C C . SER A 1 84 ? -21.688 -9.094 4.258 1 98.62 84 SER A C 1
ATOM 645 O O . SER A 1 84 ? -21.391 -9.688 3.223 1 98.62 84 SER A O 1
ATOM 647 N N . PRO A 1 85 ? -22.422 -7.984 4.219 1 98.31 85 PRO A N 1
ATOM 648 C CA . PRO A 1 85 ? -22.844 -7.43 2.93 1 98.31 85 PRO A CA 1
ATOM 649 C C . PRO A 1 85 ? -21.656 -6.938 2.094 1 98.31 85 PRO A C 1
ATOM 651 O O . PRO A 1 85 ? -21.812 -6.68 0.897 1 98.31 85 PRO A O 1
ATOM 654 N N . SER A 1 86 ? -20.438 -6.871 2.689 1 98.81 86 SER A N 1
ATOM 655 C CA . SER A 1 86 ? -19.297 -6.301 1.958 1 98.81 86 SER A CA 1
ATOM 656 C C . SER A 1 86 ? -18.094 -7.238 1.981 1 98.81 86 SER A C 1
ATOM 658 O O . SER A 1 86 ? -17 -6.859 1.557 1 98.81 86 SER A O 1
ATOM 660 N N . ILE A 1 87 ? -18.25 -8.484 2.529 1 98.94 87 ILE A N 1
ATOM 661 C CA . ILE A 1 87 ? -17.141 -9.414 2.586 1 98.94 87 ILE A CA 1
ATOM 662 C C . ILE A 1 87 ? -17.578 -10.781 2.078 1 98.94 87 ILE A C 1
ATOM 664 O O . ILE A 1 87 ? -18.484 -11.398 2.637 1 98.94 87 ILE A O 1
ATOM 668 N N . VAL A 1 88 ? -16.938 -11.227 1.063 1 98.94 88 VAL A N 1
ATOM 669 C CA . VAL A 1 88 ? -17.109 -12.594 0.594 1 98.94 88 VAL A CA 1
ATOM 670 C C . VAL A 1 88 ? -15.844 -13.398 0.877 1 98.94 88 VAL A C 1
ATOM 672 O O . VAL A 1 88 ? -14.727 -12.898 0.722 1 98.94 88 VAL A O 1
ATOM 675 N N . ALA A 1 89 ? -16.016 -14.578 1.394 1 98.88 89 ALA A N 1
ATOM 676 C CA . ALA A 1 89 ? -14.898 -15.477 1.692 1 98.88 89 ALA A CA 1
ATOM 677 C C . ALA A 1 89 ? -14.984 -16.75 0.863 1 98.88 89 ALA A C 1
ATOM 679 O O . ALA A 1 89 ? -16.078 -17.297 0.668 1 98.88 89 ALA A O 1
ATOM 680 N N . LEU A 1 90 ? -13.891 -17.156 0.316 1 98.94 90 LEU A N 1
ATOM 681 C CA . LEU A 1 90 ? -13.773 -18.406 -0.411 1 98.94 90 LEU A CA 1
ATOM 682 C C . LEU A 1 90 ? -12.773 -19.344 0.27 1 98.94 90 LEU A C 1
ATOM 684 O O . LEU A 1 90 ? -11.641 -18.938 0.544 1 98.94 90 LEU A O 1
ATOM 688 N N . ASP A 1 91 ? -13.203 -20.531 0.584 1 98.88 91 ASP A N 1
ATOM 689 C CA . ASP A 1 91 ? -12.273 -21.609 0.927 1 98.88 91 ASP A CA 1
ATOM 690 C C . ASP A 1 91 ? -11.891 -22.406 -0.311 1 98.88 91 ASP A C 1
ATOM 692 O O . ASP A 1 91 ? -12.742 -23.031 -0.949 1 98.88 91 ASP A O 1
ATOM 696 N N . ALA A 1 92 ? -10.609 -22.406 -0.599 1 98.88 92 ALA A N 1
ATOM 697 C CA . ALA A 1 92 ? -10.156 -23.062 -1.822 1 98.88 92 ALA A CA 1
ATOM 698 C C . ALA A 1 92 ? -9.922 -24.547 -1.595 1 98.88 92 ALA A C 1
ATOM 700 O O . ALA A 1 92 ? -9.68 -25.297 -2.543 1 98.88 92 ALA A O 1
ATOM 701 N N . HIS A 1 93 ? -9.992 -25.016 -0.362 1 98.5 93 HIS A N 1
ATOM 702 C CA . HIS A 1 93 ? -9.844 -26.422 0.009 1 98.5 93 HIS A CA 1
ATOM 703 C C . HIS A 1 93 ? -8.562 -27.016 -0.573 1 98.5 93 HIS A C 1
ATOM 705 O O . HIS A 1 93 ? -8.586 -28.109 -1.141 1 98.5 93 HIS A O 1
ATOM 711 N N . ARG A 1 94 ? -7.449 -26.203 -0.549 1 98.25 94 ARG A N 1
ATOM 712 C CA . ARG A 1 94 ? -6.117 -26.609 -0.98 1 98.25 94 ARG A CA 1
ATOM 713 C C . ARG A 1 94 ? -6.078 -26.844 -2.486 1 98.25 94 ARG A C 1
ATOM 715 O O . ARG A 1 94 ? -5.309 -27.672 -2.971 1 98.25 94 ARG A O 1
ATOM 722 N N . GLY A 1 95 ? -6.969 -26.234 -3.209 1 98.44 95 GLY A N 1
ATOM 723 C CA . GLY A 1 95 ? -6.832 -26.062 -4.645 1 98.44 95 GLY A CA 1
ATOM 724 C C . GLY A 1 95 ? -6.055 -24.812 -5.023 1 98.44 95 GLY A C 1
ATOM 725 O O . GLY A 1 95 ? -5.602 -24.062 -4.152 1 98.44 95 GLY A O 1
ATOM 726 N N . PHE A 1 96 ? -5.891 -24.625 -6.32 1 98.19 96 PHE A N 1
ATOM 727 C CA . PHE A 1 96 ? -5.227 -23.406 -6.781 1 98.19 96 PHE A CA 1
ATOM 728 C C . PHE A 1 96 ? -6.133 -22.188 -6.602 1 98.19 96 PHE A C 1
ATOM 730 O O . PHE A 1 96 ? -7.348 -22.281 -6.781 1 98.19 96 PHE A O 1
ATOM 737 N N . SER A 1 97 ? -5.57 -21.047 -6.293 1 98.5 97 SER A N 1
ATOM 738 C CA . SER A 1 97 ? -6.277 -19.828 -5.906 1 98.5 97 SER A CA 1
ATOM 739 C C . SER A 1 97 ? -7.133 -19.312 -7.055 1 98.5 97 SER A C 1
ATOM 741 O O . SER A 1 97 ? -8.156 -18.656 -6.824 1 98.5 97 SER A O 1
ATOM 743 N N . LEU A 1 98 ? -6.777 -19.594 -8.289 1 98.62 98 LEU A N 1
ATOM 744 C CA . LEU A 1 98 ? -7.359 -18.938 -9.445 1 98.62 98 LEU A CA 1
ATOM 745 C C . LEU A 1 98 ? -8.836 -19.297 -9.602 1 98.62 98 LEU A C 1
ATOM 747 O O . LEU A 1 98 ? -9.656 -18.453 -9.953 1 98.62 98 LEU A O 1
ATOM 751 N N . LEU A 1 99 ? -9.156 -20.562 -9.383 1 98.81 99 LEU A N 1
ATOM 752 C CA . LEU A 1 99 ? -10.555 -20.953 -9.461 1 98.81 99 LEU A CA 1
ATOM 753 C C . LEU A 1 99 ? -11.367 -20.297 -8.359 1 98.81 99 LEU A C 1
ATOM 755 O O . LEU A 1 99 ? -12.516 -19.891 -8.586 1 98.81 99 LEU A O 1
ATOM 759 N N . ALA A 1 100 ? -10.836 -20.219 -7.176 1 98.88 100 ALA A N 1
ATOM 760 C CA . ALA A 1 100 ? -11.516 -19.547 -6.074 1 98.88 100 ALA A CA 1
ATOM 761 C C . ALA A 1 100 ? -11.766 -18.078 -6.41 1 98.88 100 ALA A C 1
ATOM 763 O O . ALA A 1 100 ? -12.859 -17.547 -6.16 1 98.88 100 ALA A O 1
ATOM 764 N N . PHE A 1 101 ? -10.766 -17.422 -6.977 1 98.94 101 PHE A N 1
ATOM 765 C CA . PHE A 1 101 ? -10.922 -16.031 -7.383 1 98.94 101 PHE A CA 1
ATOM 766 C C . PHE A 1 101 ? -12.039 -15.891 -8.406 1 98.94 101 PHE A C 1
ATOM 768 O O . PHE A 1 101 ? -12.922 -15.039 -8.258 1 98.94 101 PHE A O 1
ATOM 775 N N . GLU A 1 102 ? -12.008 -16.672 -9.414 1 98.81 102 GLU A N 1
ATOM 776 C CA . GLU A 1 102 ? -13.023 -16.625 -10.453 1 98.81 102 GLU A CA 1
ATOM 777 C C . GLU A 1 102 ? -14.422 -16.844 -9.883 1 98.81 102 GLU A C 1
ATOM 779 O O . GLU A 1 102 ? -15.383 -16.219 -10.312 1 98.81 102 GLU A O 1
ATOM 784 N N . THR A 1 103 ? -14.477 -17.75 -8.938 1 98.88 103 THR A N 1
ATOM 785 C CA . THR A 1 103 ? -15.75 -18.078 -8.297 1 98.88 103 THR A CA 1
ATOM 786 C C . THR A 1 103 ? -16.266 -16.891 -7.5 1 98.88 103 THR A C 1
ATOM 788 O O . THR A 1 103 ? -17.484 -16.625 -7.484 1 98.88 103 THR A O 1
ATOM 791 N N . GLY A 1 104 ? -15.406 -16.156 -6.863 1 98.88 104 GLY A N 1
ATOM 792 C CA . GLY A 1 104 ? -15.805 -15.086 -5.969 1 98.88 104 GLY A CA 1
ATOM 793 C C . GLY A 1 104 ? -15.969 -13.75 -6.672 1 98.88 104 GLY A C 1
ATOM 794 O O . GLY A 1 104 ? -16.625 -12.844 -6.156 1 98.88 104 GLY A O 1
ATOM 795 N N . LEU A 1 105 ? -15.43 -13.586 -7.883 1 98.94 105 LEU A N 1
ATOM 796 C CA . LEU A 1 105 ? -15.32 -12.289 -8.547 1 98.94 105 LEU A CA 1
ATOM 797 C C . LEU A 1 105 ? -16.703 -11.695 -8.805 1 98.94 105 LEU A C 1
ATOM 799 O O . LEU A 1 105 ? -16.938 -10.523 -8.508 1 98.94 105 LEU A O 1
ATOM 803 N N . PRO A 1 106 ? -17.703 -12.461 -9.305 1 98.94 106 PRO A N 1
ATOM 804 C CA . PRO A 1 106 ? -19.016 -11.852 -9.539 1 98.94 106 PRO A CA 1
ATOM 805 C C . PRO A 1 106 ? -19.641 -11.312 -8.258 1 98.94 106 PRO A C 1
ATOM 807 O O . PRO A 1 106 ? -20.297 -10.266 -8.281 1 98.94 106 PRO A O 1
ATOM 810 N N . VAL A 1 107 ? -19.422 -11.992 -7.141 1 98.94 107 VAL A N 1
ATOM 811 C CA . VAL A 1 107 ? -20 -11.57 -5.863 1 98.94 107 VAL A CA 1
ATOM 812 C C . VAL A 1 107 ? -19.266 -10.328 -5.359 1 98.94 107 VAL A C 1
ATOM 814 O O . VAL A 1 107 ? -19.906 -9.383 -4.875 1 98.94 107 VAL A O 1
ATOM 817 N N . LEU A 1 108 ? -17.938 -10.328 -5.5 1 98.94 108 LEU A N 1
ATOM 818 C CA . LEU A 1 108 ? -17.141 -9.164 -5.121 1 98.94 108 LEU A CA 1
ATOM 819 C C . LEU A 1 108 ? -17.609 -7.926 -5.883 1 98.94 108 LEU A C 1
ATOM 821 O O . LEU A 1 108 ? -17.781 -6.852 -5.293 1 98.94 108 LEU A O 1
ATOM 825 N N . VAL A 1 109 ? -17.797 -8.078 -7.176 1 98.94 109 VAL A N 1
ATOM 826 C CA . VAL A 1 109 ? -18.234 -6.984 -8.047 1 98.94 109 VAL A CA 1
ATOM 827 C C . VAL A 1 109 ? -19.594 -6.477 -7.602 1 98.94 109 VAL A C 1
ATOM 829 O O . VAL A 1 109 ? -19.812 -5.27 -7.473 1 98.94 109 VAL A O 1
ATOM 832 N N . GLU A 1 110 ? -20.516 -7.379 -7.363 1 98.88 110 GLU A N 1
ATOM 833 C CA . GLU A 1 110 ? -21.844 -7.012 -6.906 1 98.88 110 GLU A CA 1
ATOM 834 C C . GLU A 1 110 ? -21.797 -6.234 -5.594 1 98.88 110 GLU A C 1
ATOM 836 O O . GLU A 1 110 ? -22.438 -5.195 -5.453 1 98.88 110 GLU A O 1
ATOM 841 N N . MET A 1 111 ? -21.031 -6.719 -4.633 1 98.88 111 MET A N 1
ATOM 842 C CA . MET A 1 111 ? -20.906 -6.078 -3.326 1 98.88 111 MET A CA 1
ATOM 843 C C . MET A 1 111 ? -20.297 -4.688 -3.463 1 98.88 111 MET A C 1
ATOM 845 O O . MET A 1 111 ? -20.75 -3.738 -2.826 1 98.88 111 MET A O 1
ATOM 849 N N . ALA A 1 112 ? -19.234 -4.578 -4.273 1 98.88 112 ALA A N 1
ATOM 850 C CA . ALA A 1 112 ? -18.578 -3.293 -4.477 1 98.88 112 ALA A CA 1
ATOM 851 C C . ALA A 1 112 ? -19.516 -2.281 -5.125 1 98.88 112 ALA A C 1
ATOM 853 O O . ALA A 1 112 ? -19.5 -1.1 -4.773 1 98.88 112 ALA A O 1
ATOM 854 N N . ARG A 1 113 ? -20.328 -2.713 -6.062 1 98.75 113 ARG A N 1
ATOM 855 C CA . ARG A 1 113 ? -21.266 -1.827 -6.742 1 98.75 113 ARG A CA 1
ATOM 856 C C . ARG A 1 113 ? -22.344 -1.349 -5.785 1 98.75 113 ARG A C 1
ATOM 858 O O . ARG A 1 113 ? -22.828 -0.214 -5.891 1 98.75 113 ARG A O 1
ATOM 865 N N . ARG A 1 114 ? -22.703 -2.174 -4.879 1 98.44 114 ARG A N 1
ATOM 866 C CA . ARG A 1 114 ? -23.781 -1.852 -3.951 1 98.44 114 ARG A CA 1
ATOM 867 C C . ARG A 1 114 ? -23.281 -0.98 -2.807 1 98.44 114 ARG A C 1
ATOM 869 O O . ARG A 1 114 ? -23.969 -0.064 -2.363 1 98.44 114 ARG A O 1
ATOM 876 N N . HIS A 1 115 ? -22.078 -1.246 -2.355 1 98.62 115 HIS A N 1
ATOM 877 C CA . HIS A 1 115 ? -21.656 -0.653 -1.096 1 98.62 115 HIS A CA 1
ATOM 878 C C . HIS A 1 115 ? -20.484 0.299 -1.308 1 98.62 115 HIS A C 1
ATOM 880 O O . HIS A 1 115 ? -20.062 1.001 -0.381 1 98.62 115 HIS A O 1
ATOM 886 N N . GLY A 1 116 ? -19.922 0.355 -2.473 1 98.88 116 GLY A N 1
ATOM 887 C CA . GLY A 1 116 ? -18.828 1.24 -2.814 1 98.88 116 GLY A CA 1
ATOM 888 C C . GLY A 1 116 ? -17.453 0.639 -2.525 1 98.88 116 GLY A C 1
ATOM 889 O O . GLY A 1 116 ? -16.469 1.008 -3.154 1 98.88 116 GLY A O 1
ATOM 890 N N . ILE A 1 117 ? -17.406 -0.252 -1.548 1 98.94 117 ILE A N 1
ATOM 891 C CA . ILE A 1 117 ? -16.188 -0.964 -1.177 1 98.94 117 ILE A CA 1
ATOM 892 C C . ILE A 1 117 ? -16.531 -2.369 -0.691 1 98.94 117 ILE A C 1
ATOM 894 O O . ILE A 1 117 ? -17.547 -2.562 -0.006 1 98.94 117 ILE A O 1
ATOM 898 N N . ALA A 1 118 ? -15.727 -3.369 -1.094 1 98.94 118 ALA A N 1
ATOM 899 C CA . ALA A 1 118 ? -15.914 -4.762 -0.688 1 98.94 118 ALA A CA 1
ATOM 900 C C . ALA A 1 118 ? -14.586 -5.512 -0.684 1 98.94 118 ALA A C 1
ATOM 902 O O . ALA A 1 118 ? -13.602 -5.051 -1.271 1 98.94 118 ALA A O 1
ATOM 903 N N . ALA A 1 119 ? -14.562 -6.613 0.07 1 98.94 119 ALA A N 1
ATOM 904 C CA . ALA A 1 119 ? -13.359 -7.43 0.151 1 98.94 119 ALA A CA 1
ATOM 905 C C . ALA A 1 119 ? -13.672 -8.898 -0.107 1 98.94 119 ALA A C 1
ATOM 907 O O . ALA A 1 119 ? -14.781 -9.367 0.181 1 98.94 119 ALA A O 1
ATOM 908 N N . MET A 1 120 ? -12.742 -9.562 -0.673 1 99 120 MET A N 1
ATOM 909 C CA . MET A 1 120 ? -12.758 -11.016 -0.848 1 99 120 MET A CA 1
ATOM 910 C C . MET A 1 120 ? -11.547 -11.656 -0.167 1 99 120 MET A C 1
ATOM 912 O O . MET A 1 120 ? -10.406 -11.266 -0.425 1 99 120 MET A O 1
ATOM 916 N N . ALA A 1 121 ? -11.82 -12.516 0.748 1 98.94 121 ALA A N 1
ATOM 917 C CA . ALA A 1 121 ? -10.789 -13.344 1.361 1 98.94 121 ALA A CA 1
ATOM 918 C C . ALA A 1 121 ? -10.766 -14.734 0.747 1 98.94 121 ALA A C 1
ATOM 920 O O . ALA A 1 121 ? -11.789 -15.422 0.712 1 98.94 121 ALA A O 1
ATOM 921 N N . ILE A 1 122 ? -9.688 -15.156 0.219 1 98.94 122 ILE A N 1
ATOM 922 C CA . ILE A 1 122 ? -9.484 -16.516 -0.242 1 98.94 122 ILE A CA 1
ATOM 923 C C . ILE A 1 122 ? -8.555 -17.25 0.721 1 98.94 122 ILE A C 1
ATOM 925 O O . ILE A 1 122 ? -7.449 -16.781 1.009 1 98.94 122 ILE A O 1
ATOM 929 N N . ASN A 1 123 ? -9.016 -18.406 1.199 1 98.81 123 ASN A N 1
ATOM 930 C CA . ASN A 1 123 ? -8.242 -19.156 2.182 1 98.81 123 ASN A CA 1
ATOM 931 C C . ASN A 1 123 ? -7.809 -20.516 1.637 1 98.81 123 ASN A C 1
ATOM 933 O O . ASN A 1 123 ? -8.445 -21.062 0.732 1 98.81 123 ASN A O 1
ATOM 937 N N . ARG A 1 124 ? -6.723 -21.047 2.166 1 98.5 124 ARG A N 1
ATOM 938 C CA . ARG A 1 124 ? -6.203 -22.391 1.929 1 98.5 124 ARG A CA 1
ATOM 939 C C . ARG A 1 124 ? -6.039 -22.656 0.437 1 98.5 124 ARG A C 1
ATOM 941 O O . ARG A 1 124 ? -6.539 -23.656 -0.078 1 98.5 124 ARG A O 1
ATOM 948 N N . CYS A 1 125 ? -5.379 -21.734 -0.178 1 98.62 125 CYS A N 1
ATOM 949 C CA . CYS A 1 125 ? -5.168 -21.875 -1.614 1 98.62 125 CYS A CA 1
ATOM 950 C C . CYS A 1 125 ? -3.682 -21.969 -1.94 1 98.62 125 CYS A C 1
ATOM 952 O O . CYS A 1 125 ? -2.846 -21.422 -1.21 1 98.62 125 CYS A O 1
ATOM 954 N N . TYR A 1 126 ? -3.371 -22.688 -2.994 1 98.12 126 TYR A N 1
ATOM 955 C CA . TYR A 1 126 ? -2.039 -22.656 -3.586 1 98.12 126 TYR A CA 1
ATOM 956 C C . TYR A 1 126 ? -1.935 -21.578 -4.652 1 98.12 126 TYR A C 1
ATOM 958 O O . TYR A 1 126 ? -2.77 -21.5 -5.559 1 98.12 126 TYR A O 1
ATOM 966 N N . HIS A 1 127 ? -0.968 -20.703 -4.48 1 96.5 127 HIS A N 1
ATOM 967 C CA . HIS A 1 127 ? -0.843 -19.516 -5.312 1 96.5 127 HIS A CA 1
ATOM 968 C C . HIS A 1 127 ? 0.464 -19.516 -6.098 1 96.5 127 HIS A C 1
ATOM 970 O O . HIS A 1 127 ? 1.547 -19.547 -5.508 1 96.5 127 HIS A O 1
ATOM 976 N N . PHE A 1 128 ? 0.409 -19.422 -7.43 1 91.81 128 PHE A N 1
ATOM 977 C CA . PHE A 1 128 ? 1.628 -19.469 -8.227 1 91.81 128 PHE A CA 1
ATOM 978 C C . PHE A 1 128 ? 1.614 -18.391 -9.297 1 91.81 128 PHE A C 1
ATOM 980 O O . PHE A 1 128 ? 2.576 -18.25 -10.055 1 91.81 128 PHE A O 1
ATOM 987 N N . SER A 1 129 ? 0.603 -17.609 -9.438 1 93.12 129 SER A N 1
ATOM 988 C CA . SER A 1 129 ? 0.417 -16.656 -10.531 1 93.12 129 SER A CA 1
ATOM 989 C C . SER A 1 129 ? 0.671 -15.234 -10.07 1 93.12 129 SER A C 1
ATOM 991 O O . SER A 1 129 ? 0.697 -14.953 -8.875 1 93.12 129 SER A O 1
ATOM 993 N N . ALA A 1 130 ? 0.943 -14.383 -11.086 1 95.56 130 ALA A N 1
ATOM 994 C CA . ALA A 1 130 ? 0.958 -12.945 -10.82 1 95.56 130 ALA A CA 1
ATOM 995 C C . ALA A 1 130 ? -0.414 -12.461 -10.359 1 95.56 130 ALA A C 1
ATOM 997 O O . ALA A 1 130 ? -1.432 -13.094 -10.648 1 95.56 130 ALA A O 1
ATOM 998 N N . LEU A 1 131 ? -0.413 -11.32 -9.734 1 98.19 131 LEU A N 1
ATOM 999 C CA . LEU A 1 131 ? -1.669 -10.781 -9.227 1 98.19 131 LEU A CA 1
ATOM 1000 C C . LEU A 1 131 ? -2.326 -9.867 -10.258 1 98.19 131 LEU A C 1
ATOM 1002 O O . LEU A 1 131 ? -3.52 -9.578 -10.164 1 98.19 131 LEU A O 1
ATOM 1006 N N . TRP A 1 132 ? -1.568 -9.391 -11.273 1 98.31 132 TRP A N 1
ATOM 1007 C CA . TRP A 1 132 ? -2.088 -8.352 -12.164 1 98.31 132 TRP A CA 1
ATOM 1008 C C . TRP A 1 132 ? -3.281 -8.867 -12.961 1 98.31 132 TRP A C 1
ATOM 1010 O O . TRP A 1 132 ? -4.199 -8.109 -13.281 1 98.31 132 TRP A O 1
ATOM 1020 N N . PRO A 1 133 ? -3.393 -10.18 -13.359 1 98.38 133 PRO A N 1
ATOM 1021 C CA . PRO A 1 133 ? -4.613 -10.602 -14.047 1 98.38 133 PRO A CA 1
ATOM 1022 C C . PRO A 1 133 ? -5.867 -10.406 -13.195 1 98.38 133 PRO A C 1
ATOM 1024 O O . PRO A 1 133 ? -6.938 -10.094 -13.734 1 98.38 133 PRO A O 1
ATOM 1027 N N . GLU A 1 134 ? -5.762 -10.625 -11.938 1 98.75 134 GLU A N 1
ATOM 1028 C CA . GLU A 1 134 ? -6.902 -10.516 -11.031 1 98.75 134 GLU A CA 1
ATOM 1029 C C . GLU A 1 134 ? -7.355 -9.062 -10.898 1 98.75 134 GLU A C 1
ATOM 1031 O O . GLU A 1 134 ? -8.547 -8.766 -11.008 1 98.75 134 GLU A O 1
ATOM 1036 N N . VAL A 1 135 ? -6.395 -8.148 -10.68 1 98.88 135 VAL A N 1
ATOM 1037 C CA . VAL A 1 135 ? -6.801 -6.754 -10.516 1 98.88 135 VAL A CA 1
ATOM 1038 C C . VAL A 1 135 ? -7.242 -6.18 -11.859 1 98.88 135 VAL A C 1
ATOM 1040 O O . VAL A 1 135 ? -8.117 -5.316 -11.914 1 98.88 135 VAL A O 1
ATOM 1043 N N . GLU A 1 136 ? -6.703 -6.656 -13 1 98.56 136 GLU A N 1
ATOM 1044 C CA . GLU A 1 136 ? -7.223 -6.27 -14.312 1 98.56 136 GLU A CA 1
ATOM 1045 C C . GLU A 1 136 ? -8.664 -6.73 -14.492 1 98.56 136 GLU A C 1
ATOM 1047 O O . GLU A 1 136 ? -9.484 -6.016 -15.07 1 98.56 136 GLU A O 1
ATOM 1052 N N . ALA A 1 137 ? -8.945 -7.949 -14.023 1 98.69 137 ALA A N 1
ATOM 1053 C CA . ALA A 1 137 ? -10.312 -8.453 -14.102 1 98.69 137 ALA A CA 1
ATOM 1054 C C . ALA A 1 137 ? -11.273 -7.559 -13.328 1 98.69 137 ALA A C 1
ATOM 1056 O O . ALA A 1 137 ? -12.398 -7.312 -13.773 1 98.69 137 ALA A O 1
ATOM 1057 N N . ILE A 1 138 ? -10.859 -7.074 -12.195 1 98.88 138 ILE A N 1
ATOM 1058 C CA . ILE A 1 138 ? -11.672 -6.172 -11.391 1 98.88 138 ILE A CA 1
ATOM 1059 C C . ILE A 1 138 ? -11.875 -4.852 -12.141 1 98.88 138 ILE A C 1
ATOM 1061 O O . ILE A 1 138 ? -12.992 -4.344 -12.227 1 98.88 138 ILE A O 1
ATOM 1065 N N . ALA A 1 139 ? -10.797 -4.336 -12.711 1 98.75 139 ALA A N 1
ATOM 1066 C CA . ALA A 1 139 ? -10.852 -3.066 -13.438 1 98.75 139 ALA A CA 1
ATOM 1067 C C . ALA A 1 139 ? -11.75 -3.178 -14.672 1 98.75 139 ALA A C 1
ATOM 1069 O O . ALA A 1 139 ? -12.359 -2.193 -15.086 1 98.75 139 ALA A O 1
ATOM 1070 N N . ALA A 1 140 ? -11.789 -4.363 -15.258 1 98.06 140 ALA A N 1
ATOM 1071 C CA . ALA A 1 140 ? -12.641 -4.59 -16.422 1 98.06 140 ALA A CA 1
ATOM 1072 C C . ALA A 1 140 ? -14.109 -4.34 -16.094 1 98.06 140 ALA A C 1
ATOM 1074 O O . ALA A 1 140 ? -14.914 -4.094 -16.984 1 98.06 140 ALA A O 1
ATOM 1075 N N . HIS A 1 141 ? -14.453 -4.379 -14.852 1 98.12 141 HIS A N 1
ATOM 1076 C CA . HIS A 1 141 ? -15.812 -4.086 -14.414 1 98.12 141 HIS A CA 1
ATOM 1077 C C . HIS A 1 141 ? -15.961 -2.621 -14.016 1 98.12 141 HIS A C 1
ATOM 1079 O O . HIS A 1 141 ? -16.953 -2.238 -13.406 1 98.12 141 HIS A O 1
ATOM 1085 N N . GLY A 1 142 ? -14.945 -1.802 -14.242 1 98.06 142 GLY A N 1
ATOM 1086 C CA . GLY A 1 142 ? -15 -0.386 -13.914 1 98.06 142 GLY A CA 1
ATOM 1087 C C . GLY A 1 142 ? -14.68 -0.101 -12.461 1 98.06 142 GLY A C 1
ATOM 1088 O O . GLY A 1 142 ? -14.992 0.978 -11.953 1 98.06 142 GLY A O 1
ATOM 1089 N N . LEU A 1 143 ? -14.133 -1.069 -11.727 1 98.81 143 LEU A N 1
ATOM 1090 C CA . LEU A 1 143 ? -13.805 -0.943 -10.312 1 98.81 143 LEU A CA 1
ATOM 1091 C C . LEU A 1 143 ? -12.297 -0.798 -10.109 1 98.81 143 LEU A C 1
ATOM 1093 O O . LEU A 1 143 ? -11.508 -1.343 -10.891 1 98.81 143 LEU A O 1
ATOM 1097 N N . ALA A 1 144 ? -11.875 0.002 -9.109 1 98.94 144 ALA A N 1
ATOM 1098 C CA . ALA A 1 144 ? -10.492 -0.084 -8.648 1 98.94 144 ALA A CA 1
ATOM 1099 C C . ALA A 1 144 ? -10.266 -1.348 -7.824 1 98.94 144 ALA A C 1
ATOM 1101 O O . ALA A 1 144 ? -11.141 -1.771 -7.074 1 98.94 144 ALA A O 1
ATOM 1102 N N . GLY A 1 145 ? -9.133 -1.979 -8.031 1 98.88 145 GLY A N 1
ATOM 1103 C CA . GLY A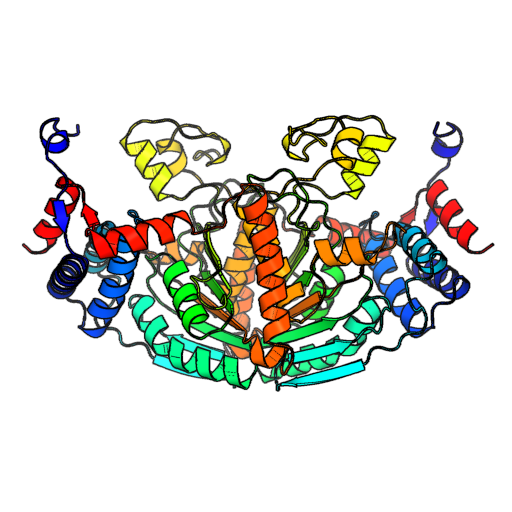 1 145 ? -8.875 -3.236 -7.344 1 98.88 145 GLY A CA 1
ATOM 1104 C C . GLY A 1 145 ? -7.504 -3.289 -6.699 1 98.88 145 GLY A C 1
ATOM 1105 O O . GLY A 1 145 ? -6.527 -2.781 -7.254 1 98.88 145 GLY A O 1
ATOM 1106 N N . LEU A 1 146 ? -7.395 -3.871 -5.492 1 98.94 146 LEU A N 1
ATOM 1107 C CA . LEU A 1 146 ? -6.164 -4.215 -4.789 1 98.94 146 LEU A CA 1
ATOM 1108 C C . LEU A 1 146 ? -6.105 -5.711 -4.496 1 98.94 146 LEU A C 1
ATOM 1110 O O . LEU A 1 146 ? -7.117 -6.312 -4.121 1 98.94 146 LEU A O 1
ATOM 1114 N N . ALA A 1 147 ? -4.98 -6.285 -4.672 1 98.94 147 ALA A N 1
ATOM 1115 C CA . ALA A 1 147 ? -4.75 -7.68 -4.309 1 98.94 147 ALA A CA 1
ATOM 1116 C C . ALA A 1 147 ? -3.395 -7.855 -3.633 1 98.94 147 ALA A C 1
ATOM 1118 O O . ALA A 1 147 ? -2.416 -7.207 -4.016 1 98.94 147 ALA A O 1
ATOM 1119 N N . MET A 1 148 ? -3.32 -8.695 -2.645 1 98.94 148 MET A N 1
ATOM 1120 C CA . MET A 1 148 ? -2.082 -8.953 -1.918 1 98.94 148 MET A CA 1
ATOM 1121 C C . MET A 1 148 ? -2.098 -10.344 -1.295 1 98.94 148 MET A C 1
ATOM 1123 O O . MET A 1 148 ? -3.162 -10.875 -0.978 1 98.94 148 MET A O 1
ATOM 1127 N N . ASN A 1 149 ? -0.991 -10.93 -1.137 1 98.81 149 ASN A N 1
ATOM 1128 C CA . ASN A 1 149 ? -0.891 -12.211 -0.451 1 98.81 149 ASN A CA 1
ATOM 1129 C C . ASN A 1 149 ? 0.532 -12.477 0.034 1 98.81 149 ASN A C 1
ATOM 1131 O O . ASN A 1 149 ? 1.49 -11.922 -0.507 1 98.81 149 ASN A O 1
ATOM 1135 N N . PRO A 1 150 ? 0.674 -13.297 1.108 1 98.38 150 PRO A N 1
ATOM 1136 C CA . PRO A 1 150 ? 1.99 -13.805 1.492 1 98.38 150 PRO A CA 1
ATOM 1137 C C . PRO A 1 150 ? 2.535 -14.836 0.504 1 98.38 150 PRO A C 1
ATOM 1139 O O . PRO A 1 150 ? 1.928 -15.07 -0.543 1 98.38 150 PRO A O 1
ATOM 1142 N N . SER A 1 151 ? 3.664 -15.336 0.75 1 97.19 151 SER A N 1
ATOM 1143 C CA . SER A 1 151 ? 4.273 -16.484 0.083 1 97.19 151 SER A CA 1
ATOM 1144 C C . SER A 1 151 ? 5.078 -17.328 1.062 1 97.19 151 SER A C 1
ATOM 1146 O O . SER A 1 151 ? 4.656 -17.547 2.199 1 97.19 151 SER A O 1
ATOM 1148 N N . HIS A 1 152 ? 6.156 -18 0.641 1 97.56 152 HIS A N 1
ATOM 1149 C CA . HIS A 1 152 ? 7.082 -18.641 1.567 1 97.56 152 HIS A CA 1
ATOM 1150 C C . HIS A 1 152 ? 8.039 -17.625 2.18 1 97.56 152 HIS A C 1
ATOM 1152 O O . HIS A 1 152 ? 8.359 -16.609 1.551 1 97.56 152 HIS A O 1
ATOM 1158 N N . SER A 1 153 ? 8.422 -17.859 3.393 1 98.25 153 SER A N 1
ATOM 1159 C CA . SER A 1 153 ? 9.305 -16.906 4.066 1 98.25 153 SER A CA 1
ATOM 1160 C C . SER A 1 153 ? 10.711 -16.953 3.484 1 98.25 153 SER A C 1
ATOM 1162 O O . SER A 1 153 ? 11.5 -17.844 3.82 1 98.25 153 SER A O 1
ATOM 1164 N N . TRP A 1 154 ? 11.031 -15.969 2.611 1 98.12 154 TRP A N 1
ATOM 1165 C CA . TRP A 1 154 ? 12.328 -15.867 1.949 1 98.12 154 TRP A CA 1
ATOM 1166 C C . TRP A 1 154 ? 12.992 -14.523 2.254 1 98.12 154 TRP A C 1
ATOM 1168 O O . TRP A 1 154 ? 14.172 -14.328 1.961 1 98.12 154 TRP A O 1
ATOM 1178 N N . VAL A 1 155 ? 12.289 -13.617 2.811 1 98.75 155 VAL A N 1
ATOM 1179 C CA . VAL A 1 155 ? 12.734 -12.234 2.904 1 98.75 155 VAL A CA 1
ATOM 1180 C C . VAL A 1 155 ? 12.906 -11.844 4.371 1 98.75 155 VAL A C 1
ATOM 1182 O O . VAL A 1 155 ? 12.023 -12.094 5.195 1 98.75 155 VAL A O 1
ATOM 1185 N N . ALA A 1 156 ? 14.031 -11.258 4.695 1 98.75 156 ALA A N 1
ATOM 1186 C CA . ALA A 1 156 ? 14.273 -10.727 6.031 1 98.75 156 ALA A CA 1
ATOM 1187 C C . ALA A 1 156 ? 13.68 -9.328 6.188 1 98.75 156 ALA A C 1
ATOM 1189 O O . ALA A 1 156 ? 13.703 -8.531 5.25 1 98.75 156 ALA A O 1
ATOM 1190 N N . PRO A 1 157 ? 13.07 -9.039 7.391 1 98.62 157 PRO A N 1
ATOM 1191 C CA . PRO A 1 157 ? 12.719 -7.645 7.645 1 98.62 157 PRO A CA 1
ATOM 1192 C C . PRO A 1 157 ? 13.945 -6.73 7.688 1 98.62 157 PRO A C 1
ATOM 1194 O O . PRO A 1 157 ? 15.055 -7.191 7.934 1 98.62 157 PRO A O 1
ATOM 1197 N N . GLU A 1 158 ? 13.719 -5.426 7.363 1 98.06 158 GLU A N 1
ATOM 1198 C CA . GLU A 1 158 ? 14.812 -4.473 7.512 1 98.06 158 GLU A CA 1
ATOM 1199 C C . GLU A 1 158 ? 15.383 -4.504 8.93 1 98.06 158 GLU A C 1
ATOM 1201 O O . GLU A 1 158 ? 14.641 -4.441 9.906 1 98.06 158 GLU A O 1
ATOM 1206 N N . GLY A 1 159 ? 16.672 -4.578 9.023 1 97 159 GLY A N 1
ATOM 1207 C CA . GLY A 1 159 ? 17.328 -4.672 10.312 1 97 159 GLY A CA 1
ATOM 1208 C C . GLY A 1 159 ? 17.5 -6.098 10.797 1 97 159 GLY A C 1
ATOM 1209 O O . GLY A 1 159 ? 18.219 -6.348 11.773 1 97 159 GLY A O 1
ATOM 1210 N N . GLY A 1 160 ? 16.859 -7.066 10.164 1 97.81 160 GLY A N 1
ATOM 1211 C CA . GLY A 1 160 ? 17 -8.484 10.477 1 97.81 160 GLY A CA 1
ATOM 1212 C C . GLY A 1 160 ? 17.875 -9.234 9.492 1 97.81 160 GLY A C 1
ATOM 1213 O O . GLY A 1 160 ? 18.375 -8.648 8.531 1 97.81 160 GLY A O 1
ATOM 1214 N N . ALA A 1 161 ? 18.031 -10.602 9.797 1 97.56 161 ALA A N 1
ATOM 1215 C CA . ALA A 1 161 ? 18.906 -11.398 8.953 1 97.56 161 ALA A CA 1
ATOM 1216 C C . ALA A 1 161 ? 18.25 -12.719 8.555 1 97.56 161 ALA A C 1
ATOM 1218 O O . ALA A 1 161 ? 18.734 -13.406 7.648 1 97.56 161 ALA A O 1
ATOM 1219 N N . ARG A 1 162 ? 17.172 -13.039 9.141 1 97.88 162 ARG A N 1
ATOM 1220 C CA . ARG A 1 162 ? 16.469 -14.297 8.875 1 97.88 162 ARG A CA 1
ATOM 1221 C C . ARG A 1 162 ? 15.109 -14.039 8.242 1 97.88 162 ARG A C 1
ATOM 1223 O O . ARG A 1 162 ? 14.422 -13.086 8.594 1 97.88 162 ARG A O 1
ATOM 1230 N N . PRO A 1 163 ? 14.68 -14.961 7.379 1 98.5 163 PRO A N 1
ATOM 1231 C CA . PRO A 1 163 ? 13.414 -14.742 6.672 1 98.5 163 PRO A CA 1
ATOM 1232 C C . PRO A 1 163 ? 12.211 -14.75 7.609 1 98.5 163 PRO A C 1
ATOM 1234 O O . PRO A 1 163 ? 12.125 -15.594 8.508 1 98.5 163 PRO A O 1
ATOM 1237 N N . VAL A 1 164 ? 11.32 -13.812 7.422 1 98.75 164 VAL A N 1
ATOM 1238 C CA . VAL A 1 164 ? 10.016 -13.734 8.078 1 98.75 164 VAL A CA 1
ATOM 1239 C C . VAL A 1 164 ? 8.922 -13.578 7.027 1 98.75 164 VAL A C 1
ATOM 1241 O O . VAL A 1 164 ? 7.867 -14.211 7.125 1 98.75 164 VAL A O 1
ATOM 1244 N N . PHE A 1 165 ? 9.203 -12.758 6 1 98.81 165 PHE A N 1
ATOM 1245 C CA . PHE A 1 165 ? 8.227 -12.414 4.973 1 98.81 165 PHE A CA 1
ATOM 1246 C C . PHE A 1 165 ? 8.422 -13.281 3.734 1 98.81 165 PHE A C 1
ATOM 1248 O O . PHE A 1 165 ? 9.492 -13.859 3.535 1 98.81 165 PHE A O 1
ATOM 1255 N N . GLY A 1 166 ? 7.395 -13.375 2.939 1 98.25 166 GLY A N 1
ATOM 1256 C CA . GLY A 1 166 ? 7.555 -13.766 1.548 1 98.25 166 GLY A CA 1
ATOM 1257 C C . GLY A 1 166 ? 7.895 -12.594 0.64 1 98.25 166 GLY A C 1
ATOM 1258 O O . GLY A 1 166 ? 8.234 -11.508 1.116 1 98.25 166 GLY A O 1
ATOM 1259 N N . THR A 1 167 ? 7.898 -12.914 -0.704 1 97.62 167 THR A N 1
ATOM 1260 C CA . THR A 1 167 ? 8.031 -11.805 -1.642 1 97.62 167 THR A CA 1
ATOM 1261 C C . THR A 1 167 ? 6.805 -10.898 -1.579 1 97.62 167 THR A C 1
ATOM 1263 O O . THR A 1 167 ? 6.785 -9.836 -2.199 1 97.62 167 THR A O 1
ATOM 1266 N N . ASN A 1 168 ? 5.676 -11.227 -0.907 1 98.12 168 ASN A N 1
ATOM 1267 C CA . ASN A 1 168 ? 4.48 -10.508 -0.479 1 98.12 168 ASN A CA 1
ATOM 1268 C C . ASN A 1 168 ? 4.066 -9.453 -1.497 1 98.12 168 ASN A C 1
ATOM 1270 O O . ASN A 1 168 ? 4.109 -8.25 -1.208 1 98.12 168 ASN A O 1
ATOM 1274 N N . PRO A 1 169 ? 3.545 -9.883 -2.654 1 98.38 169 PRO A N 1
ATOM 1275 C CA . PRO A 1 169 ? 3.193 -8.945 -3.723 1 98.38 169 PRO A CA 1
ATOM 1276 C C . PRO A 1 169 ? 1.991 -8.07 -3.369 1 98.38 169 PRO A C 1
ATOM 1278 O O . PRO A 1 169 ? 1.137 -8.484 -2.58 1 98.38 169 PRO A O 1
ATOM 1281 N N . LEU A 1 170 ? 1.995 -6.875 -3.914 1 98.81 170 LEU A N 1
ATOM 1282 C CA . LEU A 1 170 ? 0.886 -5.926 -3.93 1 98.81 170 LEU A CA 1
ATOM 1283 C C . LEU A 1 170 ? 0.55 -5.508 -5.359 1 98.81 170 LEU A C 1
ATOM 1285 O O . LEU A 1 170 ? 1.427 -5.062 -6.102 1 98.81 170 LEU A O 1
ATOM 1289 N N . ALA A 1 171 ? -0.689 -5.734 -5.746 1 98.94 171 ALA A N 1
ATOM 1290 C CA . ALA A 1 171 ? -1.145 -5.328 -7.07 1 98.94 171 ALA A CA 1
ATOM 1291 C C . ALA A 1 171 ? -2.307 -4.344 -6.973 1 98.94 171 ALA A C 1
ATOM 1293 O O . ALA A 1 171 ? -3.086 -4.387 -6.02 1 98.94 171 ALA A O 1
ATOM 1294 N N . PHE A 1 172 ? -2.383 -3.475 -7.941 1 98.94 172 PHE A N 1
ATOM 1295 C CA . PHE A 1 172 ? -3.416 -2.445 -8 1 98.94 172 PHE A CA 1
ATOM 1296 C C . PHE A 1 172 ? -3.82 -2.174 -9.445 1 98.94 172 PHE A C 1
ATOM 1298 O O . PHE A 1 172 ? -2.977 -2.178 -10.344 1 98.94 172 PHE A O 1
ATOM 1305 N N . ALA A 1 173 ? -5.105 -1.984 -9.625 1 98.88 173 ALA A N 1
ATOM 1306 C CA . ALA A 1 173 ? -5.594 -1.545 -10.93 1 98.88 173 ALA A CA 1
ATOM 1307 C C . ALA A 1 173 ? -6.605 -0.412 -10.789 1 98.88 173 ALA A C 1
ATOM 1309 O O . ALA A 1 173 ? -7.414 -0.409 -9.852 1 98.88 173 ALA A O 1
ATOM 1310 N N . TRP A 1 174 ? -6.539 0.511 -11.633 1 98.88 174 TRP A N 1
ATOM 1311 C CA . TRP A 1 174 ? -7.469 1.627 -11.789 1 98.88 174 TRP A CA 1
ATOM 1312 C C . TRP A 1 174 ? -8.102 1.614 -13.18 1 98.88 174 TRP A C 1
ATOM 1314 O O . TRP A 1 174 ? -7.402 1.629 -14.188 1 98.88 174 TRP A O 1
ATOM 1324 N N . PRO A 1 175 ? -9.422 1.575 -13.188 1 98.5 175 PRO A N 1
ATOM 1325 C CA . PRO A 1 175 ? -10.086 1.561 -14.5 1 98.5 175 PRO A CA 1
ATOM 1326 C C . PRO A 1 175 ? -9.93 2.875 -15.258 1 98.5 175 PRO A C 1
ATOM 1328 O O . PRO A 1 175 ? -9.977 3.951 -14.648 1 98.5 175 PRO A O 1
ATOM 1331 N N . ARG A 1 176 ? -9.617 2.836 -16.469 1 97.31 176 ARG A N 1
ATOM 1332 C CA . ARG A 1 176 ? -9.484 4.016 -17.328 1 97.31 176 ARG A CA 1
ATOM 1333 C C . ARG A 1 176 ? -10.539 4.016 -18.422 1 97.31 176 ARG A C 1
ATOM 1335 O O . ARG A 1 176 ? -10.883 2.963 -18.969 1 97.31 176 ARG A O 1
ATOM 1342 N N . PRO A 1 177 ? -11.008 5.277 -18.766 1 89.62 177 PRO A N 1
ATOM 1343 C CA . PRO A 1 177 ? -11.953 5.348 -19.875 1 89.62 177 PRO A CA 1
ATOM 1344 C C . PRO A 1 177 ? -11.336 4.938 -21.203 1 89.62 177 PRO A C 1
ATOM 1346 O O . PRO A 1 177 ? -10.273 5.441 -21.578 1 89.62 177 PRO A O 1
ATOM 1349 N N . GLY A 1 178 ? -11.867 3.932 -21.953 1 79.69 178 GLY A N 1
ATOM 1350 C CA . GLY A 1 178 ? -11.523 3.592 -23.312 1 79.69 178 GLY A CA 1
ATOM 1351 C C . GLY A 1 178 ? -10.188 2.883 -23.438 1 79.69 178 GLY A C 1
ATOM 1352 O O . GLY A 1 178 ? -9.625 2.771 -24.531 1 79.69 178 GLY A O 1
ATOM 1353 N N . GLY A 1 179 ? -9.555 2.512 -22.406 1 82.25 179 GLY A N 1
ATOM 1354 C CA . GLY A 1 179 ? -8.227 1.943 -22.578 1 82.25 179 GLY A CA 1
ATOM 1355 C C . GLY A 1 179 ? -7.91 0.854 -21.562 1 82.25 179 GLY A C 1
ATOM 1356 O O . GLY A 1 179 ? -8.805 0.37 -20.875 1 82.25 179 GLY A O 1
ATOM 1357 N N . THR A 1 180 ? -6.699 0.354 -21.672 1 95 180 THR A N 1
ATOM 1358 C CA . THR A 1 180 ? -6.164 -0.56 -20.672 1 95 180 THR A CA 1
ATOM 1359 C C . THR A 1 180 ? -6.066 0.125 -19.312 1 95 180 THR A C 1
ATOM 1361 O O . THR A 1 180 ? -5.77 1.318 -19.234 1 95 180 THR A O 1
ATOM 1364 N N . PRO A 1 181 ? -6.383 -0.564 -18.281 1 98.31 181 PRO A N 1
ATOM 1365 C CA . PRO A 1 181 ? -6.312 0.028 -16.938 1 98.31 181 PRO A CA 1
ATOM 1366 C C . PRO A 1 181 ? -4.887 0.401 -16.531 1 98.31 181 PRO A C 1
ATOM 1368 O O . PRO A 1 181 ? -3.926 -0.022 -17.188 1 98.31 181 PRO A O 1
ATOM 1371 N N . PHE A 1 182 ? -4.742 1.359 -15.625 1 98.62 182 PHE A N 1
ATOM 1372 C CA . PHE A 1 182 ? -3.48 1.509 -14.906 1 98.62 182 PHE A CA 1
ATOM 1373 C C . PHE A 1 182 ? -3.258 0.339 -13.953 1 98.62 182 PHE A C 1
ATOM 1375 O O . PHE A 1 182 ? -4.086 0.079 -13.078 1 98.62 182 PHE A O 1
ATOM 1382 N N . VAL A 1 183 ? -2.184 -0.421 -14.109 1 98.75 183 VAL A N 1
ATOM 1383 C CA . VAL A 1 183 ? -1.96 -1.624 -13.312 1 98.75 183 VAL A CA 1
ATOM 1384 C C . VAL A 1 183 ? -0.505 -1.676 -12.852 1 98.75 183 VAL A C 1
ATOM 1386 O O . VAL A 1 183 ? 0.413 -1.479 -13.656 1 98.75 183 VAL A O 1
ATOM 1389 N N . PHE A 1 184 ? -0.344 -1.841 -11.547 1 98.69 184 PHE A N 1
ATOM 1390 C CA . PHE A 1 184 ? 0.97 -2.309 -11.117 1 98.69 184 PHE A CA 1
ATOM 1391 C C . PHE A 1 184 ? 0.85 -3.604 -10.32 1 98.69 184 PHE A C 1
ATOM 1393 O O . PHE A 1 184 ? -0.22 -3.918 -9.797 1 98.69 184 PHE A O 1
ATOM 1400 N N . ASP A 1 185 ? 1.785 -4.379 -10.32 1 98 185 ASP A N 1
ATOM 1401 C CA . ASP A 1 185 ? 1.998 -5.609 -9.57 1 98 185 ASP A CA 1
ATOM 1402 C C . ASP A 1 185 ? 3.473 -5.789 -9.211 1 98 185 ASP A C 1
ATOM 1404 O O . ASP A 1 185 ? 4.293 -6.094 -10.078 1 98 185 ASP A O 1
ATOM 1408 N N . PHE A 1 186 ? 3.801 -5.617 -7.93 1 97.81 186 PHE A N 1
ATOM 1409 C CA . PHE A 1 186 ? 5.211 -5.742 -7.574 1 97.81 186 PHE A CA 1
ATOM 1410 C C . PHE A 1 186 ? 5.371 -6.52 -6.273 1 97.81 186 PHE A C 1
ATOM 1412 O O . PHE A 1 186 ? 4.492 -6.488 -5.41 1 97.81 186 PHE A O 1
ATOM 1419 N N . ALA A 1 187 ? 6.465 -7.191 -6.156 1 97.56 187 ALA A N 1
ATOM 1420 C CA . ALA A 1 187 ? 6.863 -7.809 -4.895 1 97.56 187 ALA A CA 1
ATOM 1421 C C . ALA A 1 187 ? 7.387 -6.762 -3.914 1 97.56 187 ALA A C 1
ATOM 1423 O O . ALA A 1 187 ? 7.902 -5.719 -4.324 1 97.56 187 ALA A O 1
ATOM 1424 N N . THR A 1 188 ? 7.27 -7.008 -2.617 1 98.38 188 THR A N 1
ATOM 1425 C CA . THR A 1 188 ? 7.863 -6.109 -1.632 1 98.38 188 THR A CA 1
ATOM 1426 C C . THR A 1 188 ? 9.328 -6.461 -1.398 1 98.38 188 THR A C 1
ATOM 1428 O O . THR A 1 188 ? 10.047 -5.727 -0.717 1 98.38 188 THR A O 1
ATOM 1431 N N . SER A 1 189 ? 9.789 -7.605 -1.933 1 98.25 189 SER A N 1
ATOM 1432 C CA . SER A 1 189 ? 11.219 -7.887 -1.972 1 98.25 189 SER A CA 1
ATOM 1433 C C . SER A 1 189 ? 11.93 -7.008 -2.996 1 98.25 189 SER A C 1
ATOM 1435 O O . SER A 1 189 ? 11.289 -6.461 -3.898 1 98.25 189 SER A O 1
ATOM 1437 N N . ALA A 1 190 ? 13.242 -6.918 -2.865 1 97.38 190 ALA A N 1
ATOM 1438 C CA . ALA A 1 190 ? 14.047 -6.121 -3.789 1 97.38 190 ALA A CA 1
ATOM 1439 C C . ALA A 1 190 ? 14.008 -6.711 -5.195 1 97.38 190 ALA A C 1
ATOM 1441 O O . ALA A 1 190 ? 14.078 -5.98 -6.188 1 97.38 190 ALA A O 1
ATOM 1442 N N . ILE A 1 191 ? 13.922 -7.969 -5.238 1 94.75 191 ILE A N 1
ATOM 1443 C CA . ILE A 1 191 ? 13.93 -8.727 -6.484 1 94.75 191 ILE A CA 1
ATOM 1444 C C . ILE A 1 191 ? 13.109 -10.008 -6.316 1 94.75 191 ILE A C 1
ATOM 1446 O O . ILE A 1 191 ? 12.82 -10.422 -5.191 1 94.75 191 ILE A O 1
ATOM 1450 N N . ALA A 1 192 ? 12.617 -10.484 -7.414 1 90.25 192 ALA A N 1
ATOM 1451 C CA . ALA A 1 192 ? 11.93 -11.773 -7.355 1 90.25 192 ALA A CA 1
ATOM 1452 C C . ALA A 1 192 ? 12.914 -12.906 -7.098 1 90.25 192 ALA A C 1
ATOM 1454 O O . ALA A 1 192 ? 14.055 -12.867 -7.57 1 90.25 192 ALA A O 1
ATOM 1455 N N . ARG A 1 193 ? 12.492 -13.914 -6.402 1 90.62 193 ARG A N 1
ATOM 1456 C CA . ARG A 1 193 ? 13.359 -15.039 -6.09 1 90.62 193 ARG A CA 1
ATOM 1457 C C . ARG A 1 193 ? 13.82 -15.75 -7.363 1 90.62 193 ARG A C 1
ATOM 1459 O O . ARG A 1 193 ? 14.969 -16.172 -7.465 1 90.62 193 ARG A O 1
ATOM 1466 N N . GLY A 1 194 ? 12.93 -15.867 -8.312 1 87.12 194 GLY A N 1
ATOM 1467 C CA . GLY A 1 194 ? 13.258 -16.484 -9.586 1 87.12 194 GLY A CA 1
ATOM 1468 C C . GLY A 1 194 ? 14.422 -15.82 -10.297 1 87.12 194 GLY A C 1
ATOM 1469 O O . GLY A 1 194 ? 15.211 -16.484 -10.977 1 87.12 194 GLY A O 1
ATOM 1470 N N . ASP A 1 195 ? 14.531 -14.508 -10.125 1 89.81 195 ASP A N 1
ATOM 1471 C CA . ASP A 1 195 ? 15.648 -13.781 -10.727 1 89.81 195 ASP A CA 1
ATOM 1472 C C . ASP A 1 195 ? 16.969 -14.18 -10.086 1 89.81 195 ASP A C 1
ATOM 1474 O O . ASP A 1 195 ? 17.984 -14.305 -10.773 1 89.81 195 ASP A O 1
ATOM 1478 N N . ILE A 1 196 ? 16.953 -14.344 -8.82 1 94.31 196 ILE A N 1
ATOM 1479 C CA . ILE A 1 196 ? 18.156 -14.781 -8.141 1 94.31 196 ILE A CA 1
ATOM 1480 C C . ILE A 1 196 ? 18.531 -16.188 -8.586 1 94.31 196 ILE A C 1
ATOM 1482 O O . ILE A 1 196 ? 19.703 -16.484 -8.844 1 94.31 196 ILE A O 1
ATOM 1486 N N . GLU A 1 197 ? 17.562 -17.062 -8.68 1 91.31 197 GLU A N 1
ATOM 1487 C CA . GLU A 1 197 ? 17.781 -18.422 -9.148 1 91.31 197 GLU A CA 1
ATOM 1488 C C . GLU A 1 197 ? 18.375 -18.438 -10.547 1 91.31 197 GLU A C 1
ATOM 1490 O O . GLU A 1 197 ? 19.266 -19.25 -10.844 1 91.31 197 GLU A O 1
ATOM 1495 N N . LEU A 1 198 ? 17.859 -17.594 -11.383 1 88.69 198 LEU A N 1
ATOM 1496 C CA . LEU A 1 198 ? 18.375 -17.484 -12.742 1 88.69 198 LEU A CA 1
ATOM 1497 C C . LEU A 1 198 ? 19.844 -17.047 -12.727 1 88.69 198 LEU A C 1
ATOM 1499 O O . LEU A 1 198 ? 20.672 -17.594 -13.453 1 88.69 198 LEU A O 1
ATOM 1503 N N . HIS A 1 199 ? 20.141 -16.031 -11.914 1 94.56 199 HIS A N 1
ATOM 1504 C CA . HIS A 1 199 ? 21.516 -15.594 -11.773 1 94.56 199 HIS A CA 1
ATOM 1505 C C . HIS A 1 199 ? 22.406 -16.719 -11.258 1 94.56 199 HIS A C 1
ATOM 1507 O O . HIS A 1 199 ? 23.547 -16.875 -11.703 1 94.56 199 HIS A O 1
ATOM 1513 N N . ALA A 1 200 ? 21.906 -17.484 -10.359 1 95.81 200 ALA A N 1
ATOM 1514 C CA . ALA A 1 200 ? 22.656 -18.625 -9.812 1 95.81 200 ALA A CA 1
ATOM 1515 C C . ALA A 1 200 ? 22.953 -19.656 -10.898 1 95.81 200 ALA A C 1
ATOM 1517 O O . ALA A 1 200 ? 24.062 -20.172 -10.977 1 95.81 200 ALA A O 1
ATOM 1518 N N . LYS A 1 201 ? 22.031 -19.953 -11.664 1 90.69 201 LYS A N 1
ATOM 1519 C CA . LYS A 1 201 ? 22.188 -20.906 -12.758 1 90.69 201 LYS A CA 1
ATOM 1520 C C . LYS A 1 201 ? 23.203 -20.406 -13.773 1 90.69 201 LYS A C 1
ATOM 1522 O O . LYS A 1 201 ? 23.969 -21.203 -14.328 1 90.69 201 LYS A O 1
ATOM 1527 N N . GLU A 1 202 ? 23.219 -19.141 -13.977 1 93.31 202 GLU A N 1
ATOM 1528 C CA . GLU A 1 202 ? 24.094 -18.531 -14.984 1 93.31 202 GLU A CA 1
ATOM 1529 C C . GLU A 1 202 ? 25.453 -18.188 -14.391 1 93.31 202 GLU A C 1
ATOM 1531 O O . GLU A 1 202 ? 26.375 -17.812 -15.125 1 93.31 202 GLU A O 1
ATOM 1536 N N . GLY A 1 203 ? 25.562 -18.281 -13.203 1 94.06 203 GLY A N 1
ATOM 1537 C CA . GLY A 1 203 ? 26.812 -17.953 -12.531 1 94.06 203 GLY A CA 1
ATOM 1538 C C . GLY A 1 203 ? 27.109 -16.453 -12.547 1 94.06 203 GLY A C 1
ATOM 1539 O O . GLY A 1 203 ? 28.266 -16.062 -12.609 1 94.06 203 GLY A O 1
ATOM 1540 N N . LYS A 1 204 ? 26.125 -15.633 -12.617 1 96.94 204 LYS A N 1
ATOM 1541 C CA . LYS A 1 204 ? 26.266 -14.18 -12.633 1 96.94 204 LYS A CA 1
ATOM 1542 C C . LYS A 1 204 ? 26.031 -13.594 -11.242 1 96.94 204 LYS A C 1
ATOM 1544 O O . LYS A 1 204 ? 25.141 -14.031 -10.516 1 96.94 204 LYS A O 1
ATOM 1549 N N . PRO A 1 205 ? 26.906 -12.617 -10.945 1 97.75 205 PRO A N 1
ATOM 1550 C CA . PRO A 1 205 ? 26.688 -11.977 -9.648 1 97.75 205 PRO A CA 1
ATOM 1551 C C . PRO A 1 205 ? 25.391 -11.172 -9.586 1 97.75 205 PRO A C 1
ATOM 1553 O O . PRO A 1 205 ? 24.797 -10.875 -10.617 1 97.75 205 PRO A O 1
ATOM 1556 N N . ILE A 1 206 ? 24.922 -10.906 -8.359 1 98 206 ILE A N 1
ATOM 1557 C CA . ILE A 1 206 ? 23.766 -10.055 -8.133 1 98 206 ILE A CA 1
ATOM 1558 C C . ILE A 1 206 ? 24.172 -8.805 -7.359 1 98 206 ILE A C 1
ATOM 1560 O O . ILE A 1 206 ? 25.234 -8.781 -6.723 1 98 206 ILE A O 1
ATOM 1564 N N . PRO A 1 207 ? 23.422 -7.746 -7.426 1 96.88 207 PRO A N 1
ATOM 1565 C CA . PRO A 1 207 ? 23.703 -6.582 -6.582 1 96.88 207 PRO A CA 1
ATOM 1566 C C . PRO A 1 207 ? 23.656 -6.91 -5.09 1 96.88 207 PRO A C 1
ATOM 1568 O O . PRO A 1 207 ? 22.812 -7.703 -4.652 1 96.88 207 PRO A O 1
ATOM 1571 N N . PRO A 1 208 ? 24.453 -6.242 -4.312 1 95.69 208 PRO A N 1
ATOM 1572 C CA . PRO A 1 208 ? 24.547 -6.582 -2.889 1 95.69 208 PRO A CA 1
ATOM 1573 C C . PRO A 1 208 ? 23.266 -6.234 -2.123 1 95.69 208 PRO A C 1
ATOM 1575 O O . PRO A 1 208 ? 23.047 -6.746 -1.023 1 95.69 208 PRO A O 1
ATOM 1578 N N . HIS A 1 209 ? 22.375 -5.375 -2.627 1 95.94 209 HIS A N 1
ATOM 1579 C CA . HIS A 1 209 ? 21.203 -4.965 -1.881 1 95.94 209 HIS A CA 1
ATOM 1580 C C . HIS A 1 209 ? 20.047 -5.934 -2.104 1 95.94 209 HIS A C 1
ATOM 1582 O O . HIS A 1 209 ? 18.969 -5.766 -1.525 1 95.94 209 HIS A O 1
ATOM 1588 N N . TRP A 1 210 ? 20.266 -6.984 -2.867 1 97.69 210 TRP A N 1
ATOM 1589 C CA . TRP A 1 210 ? 19.203 -7.93 -3.193 1 97.69 210 TRP A CA 1
ATOM 1590 C C . TRP A 1 210 ? 18.984 -8.922 -2.055 1 97.69 210 TRP A C 1
ATOM 1592 O O . TRP A 1 210 ? 17.859 -9.367 -1.81 1 97.69 210 TRP A O 1
ATOM 1602 N N . ALA A 1 211 ? 20.141 -9.242 -1.384 1 98.5 211 ALA A N 1
ATOM 1603 C CA . ALA A 1 211 ? 20.016 -10.383 -0.482 1 98.5 211 ALA A CA 1
ATOM 1604 C C . ALA A 1 211 ? 21.156 -10.414 0.529 1 98.5 211 ALA A C 1
ATOM 1606 O O . ALA A 1 211 ? 22.156 -9.703 0.375 1 98.5 211 ALA A O 1
ATOM 1607 N N . LEU A 1 212 ? 20.922 -11.195 1.543 1 98.56 212 LEU A N 1
ATOM 1608 C CA . LEU A 1 212 ? 21.906 -11.523 2.584 1 98.56 212 LEU A CA 1
ATOM 1609 C C . LEU A 1 212 ? 22.312 -12.984 2.496 1 98.56 212 LEU A C 1
ATOM 1611 O O . LEU A 1 212 ? 21.531 -13.844 2.082 1 98.56 212 LEU A O 1
ATOM 1615 N N . ASP A 1 213 ? 23.547 -13.258 2.902 1 98.12 213 ASP A N 1
ATOM 1616 C CA . ASP A 1 213 ? 23.953 -14.656 3.01 1 98.12 213 ASP A CA 1
ATOM 1617 C C . ASP A 1 213 ? 23.484 -15.266 4.328 1 98.12 213 ASP A C 1
ATOM 1619 O O . ASP A 1 213 ? 22.766 -14.625 5.09 1 98.12 213 ASP A O 1
ATOM 1623 N N . ALA A 1 214 ? 23.891 -16.531 4.59 1 97.38 214 ALA A N 1
ATOM 1624 C CA . ALA A 1 214 ? 23.422 -17.281 5.758 1 97.38 214 ALA A CA 1
ATOM 1625 C C . ALA A 1 214 ? 23.906 -16.625 7.051 1 97.38 214 ALA A C 1
ATOM 1627 O O . ALA A 1 214 ? 23.328 -16.844 8.117 1 97.38 214 ALA A O 1
ATOM 1628 N N . ASN A 1 215 ? 24.938 -15.812 7.02 1 96.62 215 ASN A N 1
ATOM 1629 C CA . ASN A 1 215 ? 25.484 -15.133 8.195 1 96.62 215 ASN A CA 1
ATOM 1630 C C . ASN A 1 215 ? 24.859 -13.758 8.383 1 96.62 215 ASN A C 1
ATOM 1632 O O . ASN A 1 215 ? 25.188 -13.055 9.344 1 96.62 215 ASN A O 1
ATOM 1636 N N . GLY A 1 216 ? 24 -13.367 7.457 1 97.06 216 GLY A N 1
ATOM 1637 C CA . GLY A 1 216 ? 23.297 -12.094 7.594 1 97.06 216 GLY A CA 1
ATOM 1638 C C . GLY A 1 216 ? 24.047 -10.938 6.953 1 97.06 216 GLY A C 1
ATOM 1639 O O . GLY A 1 216 ? 23.734 -9.773 7.211 1 97.06 216 GLY A O 1
ATOM 1640 N N . ALA A 1 217 ? 25.047 -11.242 6.156 1 97.69 217 ALA A N 1
ATOM 1641 C CA . ALA A 1 217 ? 25.812 -10.195 5.469 1 97.69 217 ALA A CA 1
ATOM 1642 C C . ALA A 1 217 ? 25.359 -10.055 4.02 1 97.69 217 ALA A C 1
ATOM 1644 O O . ALA A 1 217 ? 25.047 -11.047 3.359 1 97.69 217 ALA A O 1
ATOM 1645 N N . PRO A 1 218 ? 25.406 -8.781 3.541 1 97.94 218 PRO A N 1
ATOM 1646 C CA . PRO A 1 218 ? 25.094 -8.633 2.115 1 97.94 218 PRO A CA 1
ATOM 1647 C C . PRO A 1 218 ? 26 -9.492 1.229 1 97.94 218 PRO A C 1
ATOM 1649 O O . PRO A 1 218 ? 27.188 -9.648 1.517 1 97.94 218 PRO A O 1
ATOM 1652 N N . THR A 1 219 ? 25.438 -10.055 0.156 1 98.44 219 THR A N 1
ATOM 1653 C CA . THR A 1 219 ? 26.219 -10.938 -0.712 1 98.44 219 THR A CA 1
ATOM 1654 C C . THR A 1 219 ? 25.938 -10.633 -2.182 1 98.44 219 THR A C 1
ATOM 1656 O O . THR A 1 219 ? 24.844 -10.188 -2.527 1 98.44 219 THR A O 1
ATOM 1659 N N . THR A 1 220 ? 26.922 -10.836 -3.018 1 98.5 220 THR A N 1
ATOM 1660 C CA . THR A 1 220 ? 26.734 -10.742 -4.465 1 98.5 220 THR A CA 1
ATOM 1661 C C . THR A 1 220 ? 26.688 -12.133 -5.094 1 98.5 220 THR A C 1
ATOM 1663 O O . THR A 1 220 ? 26.562 -12.258 -6.312 1 98.5 220 THR A O 1
ATOM 1666 N N . ASP A 1 221 ? 26.844 -13.172 -4.266 1 98.25 221 ASP A N 1
ATOM 1667 C CA . ASP A 1 221 ? 26.75 -14.562 -4.715 1 98.25 221 ASP A CA 1
ATOM 1668 C C . ASP A 1 221 ? 25.312 -15.055 -4.672 1 98.25 221 ASP A C 1
ATOM 1670 O O . ASP A 1 221 ? 24.75 -15.25 -3.594 1 98.25 221 ASP A O 1
ATOM 1674 N N . PRO A 1 222 ? 24.734 -15.336 -5.84 1 98.12 222 PRO A N 1
ATOM 1675 C CA . PRO A 1 222 ? 23.344 -15.758 -5.844 1 98.12 222 PRO A CA 1
ATOM 1676 C C . PRO A 1 222 ? 23.125 -17.078 -5.105 1 98.12 222 PRO A C 1
ATOM 1678 O O . PRO A 1 222 ? 22.047 -17.297 -4.535 1 98.12 222 PRO A O 1
ATOM 1681 N N . LYS A 1 223 ? 24.047 -17.953 -5.082 1 97.81 223 LYS A N 1
ATOM 1682 C CA . LYS A 1 223 ? 23.906 -19.203 -4.344 1 97.81 223 LYS A CA 1
ATOM 1683 C C . LYS A 1 223 ? 23.875 -18.953 -2.838 1 97.81 223 LYS A C 1
ATOM 1685 O O . LYS A 1 223 ? 23.078 -19.562 -2.121 1 97.81 223 LYS A O 1
ATOM 1690 N N . ALA A 1 224 ? 24.766 -18.094 -2.402 1 98 224 ALA A N 1
ATOM 1691 C CA . ALA A 1 224 ? 24.75 -17.703 -0.996 1 98 224 ALA A CA 1
ATOM 1692 C C . ALA A 1 224 ? 23.438 -17 -0.636 1 98 224 ALA A C 1
ATOM 1694 O O . ALA A 1 224 ? 22.922 -17.172 0.468 1 98 224 ALA A O 1
ATOM 1695 N N . ALA A 1 225 ? 22.969 -16.188 -1.56 1 98 225 ALA A N 1
ATOM 1696 C CA . ALA A 1 225 ? 21.703 -15.492 -1.361 1 98 225 ALA A CA 1
ATOM 1697 C C . ALA A 1 225 ? 20.562 -16.484 -1.141 1 98 225 ALA A C 1
ATOM 1699 O O . ALA A 1 225 ? 19.719 -16.281 -0.265 1 98 225 ALA A O 1
ATOM 1700 N N . LEU A 1 226 ? 20.547 -17.531 -1.899 1 96.56 226 LEU A N 1
ATOM 1701 C CA . LEU A 1 226 ? 19.484 -18.516 -1.846 1 96.56 226 LEU A CA 1
ATOM 1702 C C . LEU A 1 226 ? 19.531 -19.312 -0.544 1 96.56 226 LEU A C 1
ATOM 1704 O O . LEU A 1 226 ? 18.547 -19.938 -0.147 1 96.56 226 LEU A O 1
ATOM 1708 N N . GLN A 1 227 ? 20.672 -19.312 0.128 1 96.56 227 GLN A N 1
ATOM 1709 C CA . GLN A 1 227 ? 20.828 -19.984 1.41 1 96.56 227 GLN A CA 1
ATOM 1710 C C . GLN A 1 227 ? 20.547 -19.031 2.572 1 96.56 227 GLN A C 1
ATOM 1712 O O . GLN A 1 227 ? 20.484 -19.469 3.727 1 96.56 227 GLN A O 1
ATOM 1717 N N . GLY A 1 228 ? 20.438 -17.797 2.254 1 97.81 228 GLY A N 1
ATOM 1718 C CA . GLY A 1 228 ? 20.188 -16.781 3.262 1 97.81 228 GLY A CA 1
ATOM 1719 C C . GLY A 1 228 ? 18.797 -16.188 3.172 1 97.81 228 GLY A C 1
ATOM 1720 O O . GLY A 1 228 ? 17.797 -16.922 3.182 1 97.81 228 GLY A O 1
ATOM 1721 N N . ALA A 1 229 ? 18.812 -14.82 3.021 1 98.56 229 ALA A N 1
ATOM 1722 C CA . ALA A 1 229 ? 17.531 -14.133 2.984 1 98.56 229 ALA A CA 1
ATOM 1723 C C . ALA A 1 229 ? 17.516 -13.031 1.927 1 98.56 229 ALA A C 1
ATOM 1725 O O . ALA A 1 229 ? 18.516 -12.312 1.767 1 98.56 229 ALA A O 1
ATOM 1726 N N . MET A 1 230 ? 16.469 -12.992 1.186 1 98.56 230 MET A N 1
ATOM 1727 C CA . MET A 1 230 ? 16.25 -11.82 0.337 1 98.56 230 MET A CA 1
ATOM 1728 C C . MET A 1 230 ? 15.984 -10.578 1.179 1 98.56 230 MET A C 1
ATOM 1730 O O . MET A 1 230 ? 15.68 -10.688 2.367 1 98.56 230 MET A O 1
ATOM 1734 N N . ARG A 1 231 ? 16.109 -9.438 0.562 1 98.5 231 ARG A N 1
ATOM 1735 C CA . ARG A 1 231 ? 15.844 -8.172 1.247 1 98.5 231 ARG A CA 1
ATOM 1736 C C . ARG A 1 231 ? 14.609 -7.492 0.669 1 98.5 231 ARG A C 1
ATOM 1738 O O . ARG A 1 231 ? 14.141 -7.852 -0.414 1 98.5 231 ARG A O 1
ATOM 1745 N N . THR A 1 232 ? 14.055 -6.516 1.412 1 98.38 232 THR A N 1
ATOM 1746 C CA . THR A 1 232 ? 12.914 -5.742 0.937 1 98.38 232 THR A CA 1
ATOM 1747 C C . THR A 1 232 ? 13.375 -4.582 0.058 1 98.38 232 THR A C 1
ATOM 1749 O O . THR A 1 232 ? 14.508 -4.121 0.176 1 98.38 232 THR A O 1
ATOM 1752 N N . PHE A 1 233 ? 12.461 -4.148 -0.818 1 97.88 233 PHE A N 1
ATOM 1753 C CA . PHE A 1 233 ? 12.766 -2.926 -1.553 1 97.88 233 PHE A CA 1
ATOM 1754 C C . PHE A 1 233 ? 12.602 -1.702 -0.658 1 97.88 233 PHE A C 1
ATOM 1756 O O . PHE A 1 233 ? 11.773 -1.696 0.251 1 97.88 233 PHE A O 1
ATOM 1763 N N . GLY A 1 234 ? 13.414 -0.677 -0.896 1 96.81 234 GLY A N 1
ATOM 1764 C CA . GLY A 1 234 ? 13.203 0.586 -0.206 1 96.81 234 GLY A CA 1
ATOM 1765 C C . GLY A 1 234 ? 13.453 0.496 1.288 1 96.81 234 GLY A C 1
ATOM 1766 O O . GLY A 1 234 ? 12.93 1.308 2.059 1 96.81 234 GLY A O 1
ATOM 1767 N N . GLY A 1 235 ? 14.086 -0.536 1.781 1 96.12 235 GLY A N 1
ATOM 1768 C CA . GLY A 1 235 ? 14.469 -0.655 3.178 1 96.12 235 GLY A CA 1
ATOM 1769 C C . GLY A 1 235 ? 13.281 -0.782 4.113 1 96.12 235 GLY A C 1
ATOM 1770 O O . GLY A 1 235 ? 12.422 -1.643 3.922 1 96.12 235 GLY A O 1
ATOM 1771 N N . HIS A 1 236 ? 13.258 0.136 5.082 1 97.31 236 HIS A N 1
ATOM 1772 C CA . HIS A 1 236 ? 12.25 0.043 6.137 1 97.31 236 HIS A CA 1
ATOM 1773 C C . HIS A 1 236 ? 10.844 0.248 5.578 1 97.31 236 HIS A C 1
ATOM 1775 O O . HIS A 1 236 ? 9.875 -0.292 6.117 1 97.31 236 HIS A O 1
ATOM 1781 N N . LYS A 1 237 ? 10.734 1.024 4.52 1 98.06 237 LYS A N 1
ATOM 1782 C CA . LYS A 1 237 ? 9.414 1.267 3.961 1 98.06 237 LYS A CA 1
ATOM 1783 C C . LYS A 1 237 ? 8.859 0.01 3.293 1 98.06 237 LYS A C 1
ATOM 1785 O O . LYS A 1 237 ? 7.703 -0.355 3.506 1 98.06 237 LYS A O 1
ATOM 1790 N N . GLY A 1 238 ? 9.727 -0.672 2.543 1 98.44 238 GLY A N 1
ATOM 1791 C CA . GLY A 1 238 ? 9.32 -1.947 1.978 1 98.44 238 GLY A CA 1
ATOM 1792 C C . GLY A 1 238 ? 9.039 -3.004 3.029 1 98.44 238 GLY A C 1
ATOM 1793 O O . GLY A 1 238 ? 8.117 -3.807 2.883 1 98.44 238 GLY A O 1
ATOM 1794 N N . SER A 1 239 ? 9.836 -3.016 4.055 1 98.62 239 SER A N 1
ATOM 1795 C CA . SER A 1 239 ? 9.648 -3.947 5.164 1 98.62 239 SER A CA 1
ATOM 1796 C C . SER A 1 239 ? 8.305 -3.727 5.848 1 98.62 239 SER A C 1
ATOM 1798 O O . SER A 1 239 ? 7.609 -4.688 6.188 1 98.62 239 SER A O 1
ATOM 1800 N N . ALA A 1 240 ? 7.945 -2.506 6.008 1 98.75 240 ALA A N 1
ATOM 1801 C CA . ALA A 1 240 ? 6.66 -2.17 6.613 1 98.75 240 ALA A CA 1
ATOM 1802 C C . ALA A 1 240 ? 5.5 -2.648 5.738 1 98.75 240 ALA A C 1
ATOM 1804 O O . ALA A 1 240 ? 4.516 -3.188 6.246 1 98.75 240 ALA A O 1
ATOM 1805 N N . LEU A 1 241 ? 5.633 -2.471 4.469 1 98.81 241 LEU A N 1
ATOM 1806 C CA . LEU A 1 241 ? 4.605 -2.926 3.541 1 98.81 241 LEU A CA 1
ATOM 1807 C C . LEU A 1 241 ? 4.469 -4.445 3.58 1 98.81 241 LEU A C 1
ATOM 1809 O O . LEU A 1 241 ? 3.355 -4.973 3.549 1 98.81 241 LEU A O 1
ATOM 1813 N N . ALA A 1 242 ? 5.617 -5.113 3.635 1 98.88 242 ALA A N 1
ATOM 1814 C CA . ALA A 1 242 ? 5.602 -6.57 3.711 1 98.88 242 ALA A CA 1
ATOM 1815 C C . ALA A 1 242 ? 4.863 -7.047 4.961 1 98.88 242 ALA A C 1
ATOM 1817 O O . ALA A 1 242 ? 4.07 -7.988 4.902 1 98.88 242 ALA A O 1
ATOM 1818 N N . ALA A 1 243 ? 5.121 -6.375 6.035 1 98.88 243 ALA A N 1
ATOM 1819 C CA . ALA A 1 243 ? 4.445 -6.719 7.285 1 98.88 243 ALA A CA 1
ATOM 1820 C C . ALA A 1 243 ? 2.943 -6.48 7.18 1 98.88 243 ALA A C 1
ATOM 1822 O O . ALA A 1 243 ? 2.143 -7.289 7.656 1 98.88 243 ALA A O 1
ATOM 1823 N N . MET A 1 244 ? 2.582 -5.391 6.586 1 98.94 244 MET A N 1
ATOM 1824 C CA . MET A 1 244 ? 1.169 -5.086 6.379 1 98.94 244 MET A CA 1
ATOM 1825 C C . MET A 1 244 ? 0.482 -6.207 5.602 1 98.94 244 MET A C 1
ATOM 1827 O O . MET A 1 244 ? -0.627 -6.617 5.945 1 98.94 244 MET A O 1
ATOM 1831 N N . ILE A 1 245 ? 1.132 -6.719 4.605 1 98.94 245 ILE A N 1
ATOM 1832 C CA . ILE A 1 245 ? 0.556 -7.766 3.768 1 98.94 245 ILE A CA 1
ATOM 1833 C C . ILE A 1 245 ? 0.407 -9.047 4.578 1 98.94 245 ILE A C 1
ATOM 1835 O O . ILE A 1 245 ? -0.611 -9.742 4.48 1 98.94 245 ILE A O 1
ATOM 1839 N N . GLU A 1 246 ? 1.39 -9.422 5.41 1 98.94 246 GLU A N 1
ATOM 1840 C CA . GLU A 1 246 ? 1.271 -10.562 6.312 1 98.94 246 GLU A CA 1
ATOM 1841 C C . GLU A 1 246 ? 0.047 -10.422 7.215 1 98.94 246 GLU A C 1
ATOM 1843 O O . GLU A 1 246 ? -0.667 -11.398 7.453 1 98.94 246 GLU A O 1
ATOM 1848 N N . LEU A 1 247 ? -0.17 -9.242 7.656 1 98.94 247 LEU A N 1
ATOM 1849 C CA . LEU A 1 247 ? -1.25 -8.992 8.602 1 98.94 247 LEU A CA 1
ATOM 1850 C C . LEU A 1 247 ? -2.605 -9.023 7.902 1 98.94 247 LEU A C 1
ATOM 1852 O O . LEU A 1 247 ? -3.545 -9.664 8.391 1 98.94 247 LEU A O 1
ATOM 1856 N N . LEU A 1 248 ? -2.711 -8.414 6.762 1 98.94 248 LEU A N 1
ATOM 1857 C CA . LEU A 1 248 ? -3.994 -8.242 6.09 1 98.94 248 LEU A CA 1
ATOM 1858 C C . LEU A 1 248 ? -4.383 -9.508 5.328 1 98.94 248 LEU A C 1
ATOM 1860 O O . LEU A 1 248 ? -5.555 -9.891 5.301 1 98.94 248 LEU A O 1
ATOM 1864 N N . ALA A 1 249 ? -3.389 -10.148 4.695 1 98.94 249 ALA A N 1
ATOM 1865 C CA . ALA A 1 249 ? -3.693 -11.281 3.824 1 98.94 249 ALA A CA 1
ATOM 1866 C C . ALA A 1 249 ? -3.334 -12.602 4.5 1 98.94 249 ALA A C 1
ATOM 1868 O O . ALA A 1 249 ? -3.484 -13.672 3.904 1 98.94 249 ALA A O 1
ATOM 1869 N N . GLY A 1 250 ? -2.842 -12.562 5.707 1 98.81 250 GLY A N 1
ATOM 1870 C CA . GLY A 1 250 ? -2.623 -13.703 6.578 1 98.81 250 GLY A CA 1
ATOM 1871 C C . GLY A 1 250 ? -3.471 -13.664 7.836 1 98.81 250 GLY A C 1
ATOM 1872 O O . GLY A 1 250 ? -4.551 -14.258 7.879 1 98.81 250 GLY A O 1
ATOM 1873 N N . ALA A 1 251 ? -3.119 -12.844 8.742 1 98.81 251 ALA A N 1
ATOM 1874 C CA . ALA A 1 251 ? -3.736 -12.797 10.062 1 98.81 251 ALA A CA 1
ATOM 1875 C C . ALA A 1 251 ? -5.199 -12.367 9.969 1 98.81 251 ALA A C 1
ATOM 1877 O O . ALA A 1 251 ? -6.078 -13.016 10.539 1 98.81 251 ALA A O 1
ATOM 1878 N N . LEU A 1 252 ? -5.52 -11.328 9.273 1 98.94 252 LEU A N 1
ATOM 1879 C CA . LEU A 1 252 ? -6.863 -10.766 9.188 1 98.94 252 LEU A CA 1
ATOM 1880 C C . LEU A 1 252 ? -7.848 -11.789 8.641 1 98.94 252 LEU A C 1
ATOM 1882 O O . LEU A 1 252 ? -9.008 -11.836 9.07 1 98.94 252 LEU A O 1
ATOM 1886 N N . ILE A 1 253 ? -7.402 -12.555 7.68 1 98.88 253 ILE A N 1
ATOM 1887 C CA . ILE A 1 253 ? -8.344 -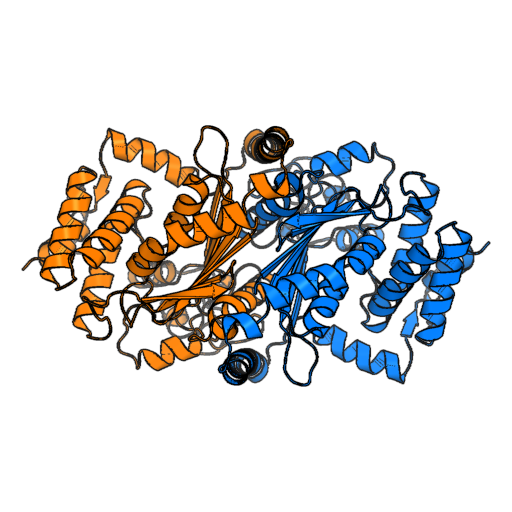13.445 7.008 1 98.88 253 ILE A CA 1
ATOM 1888 C C . ILE A 1 253 ? -8.195 -14.859 7.566 1 98.88 253 ILE A C 1
ATOM 1890 O O . ILE A 1 253 ? -8.75 -15.812 7.016 1 98.88 253 ILE A O 1
ATOM 1894 N N . GLY A 1 254 ? -7.387 -15.016 8.617 1 98.69 254 GLY A N 1
ATOM 1895 C CA . GLY A 1 254 ? -7.273 -16.281 9.336 1 98.69 254 GLY A CA 1
ATOM 1896 C C . GLY A 1 254 ? -6.535 -17.344 8.547 1 98.69 254 GLY A C 1
ATOM 1897 O O . GLY A 1 254 ? -6.914 -18.516 8.578 1 98.69 254 GLY A O 1
ATOM 1898 N N . ASP A 1 255 ? -5.531 -16.984 7.816 1 98.81 255 ASP A N 1
ATOM 1899 C CA . ASP A 1 255 ? -4.754 -17.938 7.027 1 98.81 255 ASP A CA 1
ATOM 1900 C C . ASP A 1 255 ? -3.264 -17.812 7.336 1 98.81 255 ASP A C 1
ATOM 1902 O O . ASP A 1 255 ? -2.863 -17.016 8.188 1 98.81 255 ASP A O 1
ATOM 1906 N N . MET A 1 256 ? -2.449 -18.594 6.691 1 98.75 256 MET A N 1
ATOM 1907 C CA . MET A 1 256 ? -1.042 -18.766 7.047 1 98.75 256 MET A CA 1
ATOM 1908 C C . MET A 1 256 ? -0.236 -17.531 6.691 1 98.75 256 MET A C 1
ATOM 1910 O O . MET A 1 256 ? -0.458 -16.906 5.648 1 98.75 256 MET A O 1
ATOM 1914 N N . THR A 1 257 ? 0.66 -17.125 7.578 1 98.75 257 THR A N 1
ATOM 1915 C CA . THR A 1 257 ? 1.747 -16.219 7.242 1 98.75 257 THR A CA 1
ATOM 1916 C C . THR A 1 257 ? 2.787 -16.906 6.371 1 98.75 257 THR A C 1
ATOM 1918 O O . THR A 1 257 ? 2.729 -18.125 6.176 1 98.75 257 THR A O 1
ATOM 1921 N N . SER A 1 258 ? 3.762 -16.141 5.93 1 98.75 258 SER A N 1
ATOM 1922 C CA . SER A 1 258 ? 4.805 -16.719 5.086 1 98.75 258 SER A CA 1
ATOM 1923 C C . SER A 1 258 ? 5.594 -17.797 5.828 1 98.75 258 SER A C 1
ATOM 1925 O O . SER A 1 258 ? 5.922 -18.828 5.258 1 98.75 258 SER A O 1
ATOM 1927 N N . ALA A 1 259 ? 5.922 -17.562 7.07 1 98.62 259 ALA A N 1
ATOM 1928 C CA . ALA A 1 259 ? 6.66 -18.531 7.879 1 98.62 259 ALA A CA 1
ATOM 1929 C C . ALA A 1 259 ? 5.852 -19.797 8.07 1 98.62 259 ALA A C 1
ATOM 1931 O O . ALA A 1 259 ? 6.395 -20.906 7.988 1 98.62 259 ALA A O 1
ATOM 1932 N N . GLU A 1 260 ? 4.578 -19.641 8.312 1 98.69 260 GLU A N 1
ATOM 1933 C CA . GLU A 1 260 ? 3.697 -20.797 8.484 1 98.69 260 GLU A CA 1
ATOM 1934 C C . GLU A 1 260 ? 3.553 -21.578 7.188 1 98.69 260 GLU A C 1
ATOM 1936 O O . GLU A 1 260 ? 3.498 -22.812 7.207 1 98.69 260 GLU A O 1
ATOM 1941 N N . SER A 1 261 ? 3.447 -20.859 6.078 1 98.5 261 SER A N 1
ATOM 1942 C CA . SER A 1 261 ? 3.342 -21.5 4.77 1 98.5 261 SER A CA 1
ATOM 1943 C C . SER A 1 261 ? 4.562 -22.359 4.48 1 98.5 261 SER A C 1
ATOM 1945 O O . SER A 1 261 ? 4.43 -23.5 3.998 1 98.5 261 SER A O 1
ATOM 1947 N N . LEU A 1 262 ? 5.738 -21.781 4.727 1 98 262 LEU A N 1
ATOM 1948 C CA . LEU A 1 262 ? 6.969 -22.531 4.512 1 98 262 LEU A CA 1
ATOM 1949 C C . LEU A 1 262 ? 7.012 -23.781 5.398 1 98 262 LEU A C 1
ATOM 1951 O O . LEU A 1 262 ? 7.379 -24.859 4.945 1 98 262 LEU A O 1
ATOM 1955 N N . ALA A 1 263 ? 6.668 -23.609 6.676 1 98.06 263 ALA A N 1
ATOM 1956 C CA . ALA A 1 263 ? 6.629 -24.734 7.602 1 98.06 263 ALA A CA 1
ATOM 1957 C C . ALA A 1 263 ? 5.645 -25.812 7.125 1 98.06 263 ALA A C 1
ATOM 1959 O O . ALA A 1 263 ? 5.926 -27 7.215 1 98.06 263 ALA A O 1
ATOM 1960 N N . PHE A 1 264 ? 4.5 -25.375 6.656 1 97.75 264 PHE A N 1
ATOM 1961 C CA . PHE A 1 264 ? 3.453 -26.266 6.172 1 97.75 264 PHE A CA 1
ATOM 1962 C C . PHE A 1 264 ? 3.953 -27.094 5 1 97.75 264 PHE A C 1
ATOM 1964 O O . PHE A 1 264 ? 3.555 -28.25 4.84 1 97.75 264 PHE A O 1
ATOM 1971 N N . ASP A 1 265 ? 4.785 -26.531 4.18 1 96.75 265 ASP A N 1
ATOM 1972 C CA . ASP A 1 265 ? 5.34 -27.203 3.014 1 96.75 265 ASP A CA 1
ATOM 1973 C C . ASP A 1 265 ? 6.184 -28.406 3.43 1 96.75 265 ASP A C 1
ATOM 1975 O O . ASP A 1 265 ? 6.297 -29.375 2.682 1 96.75 265 ASP A O 1
ATOM 1979 N N . GLU A 1 266 ? 6.871 -28.391 4.578 1 95.62 266 GLU A N 1
ATOM 1980 C CA . GLU A 1 266 ? 7.688 -29.453 5.145 1 95.62 266 GLU A CA 1
ATOM 1981 C C . GLU A 1 266 ? 8.836 -29.828 4.207 1 95.62 266 GLU A C 1
ATOM 1983 O O . GLU A 1 266 ? 9.156 -31 4.047 1 95.62 266 GLU A O 1
ATOM 1988 N N . GLY A 1 267 ? 9.289 -28.875 3.463 1 92.69 267 GLY A N 1
ATOM 1989 C CA . GLY A 1 267 ? 10.492 -29.078 2.672 1 92.69 267 GLY A CA 1
ATOM 1990 C C . GLY A 1 267 ? 10.219 -29.719 1.323 1 92.69 267 GLY A C 1
ATOM 1991 O O . GLY A 1 267 ? 11.141 -29.906 0.521 1 92.69 267 GLY A O 1
ATOM 1992 N N . VAL A 1 268 ? 9.031 -29.906 0.957 1 92.19 268 VAL A N 1
ATOM 1993 C CA . VAL A 1 268 ? 8.664 -30.594 -0.279 1 92.19 268 VAL A CA 1
ATOM 1994 C C . VAL A 1 268 ? 8.961 -29.703 -1.477 1 92.19 268 VAL A C 1
ATOM 1996 O O . VAL A 1 268 ? 9.328 -30.172 -2.549 1 92.19 268 VAL A O 1
ATOM 1999 N N . GLY A 1 269 ? 8.82 -28.406 -1.264 1 90.88 269 GLY A N 1
ATOM 2000 C CA . GLY A 1 269 ? 9.148 -27.469 -2.314 1 90.88 269 GLY A CA 1
ATOM 2001 C C . GLY A 1 269 ? 8.008 -27.219 -3.279 1 90.88 269 GLY A C 1
ATOM 2002 O O . GLY A 1 269 ? 8.227 -26.984 -4.469 1 90.88 269 GLY A O 1
ATOM 2003 N N . ALA A 1 270 ? 6.781 -27.359 -2.895 1 92 270 ALA A N 1
ATOM 2004 C CA . ALA A 1 270 ? 5.605 -27.047 -3.703 1 92 270 ALA A CA 1
ATOM 2005 C C . ALA A 1 270 ? 5.34 -25.547 -3.732 1 92 270 ALA A C 1
ATOM 2007 O O . ALA A 1 270 ? 5.973 -24.781 -2.998 1 92 270 ALA A O 1
ATOM 2008 N N . THR A 1 271 ? 4.438 -25.156 -4.672 1 94.62 271 THR A N 1
ATOM 2009 C CA . THR A 1 271 ? 3.875 -23.812 -4.652 1 94.62 271 THR A CA 1
ATOM 2010 C C . THR A 1 271 ? 3.352 -23.469 -3.262 1 94.62 271 THR A C 1
ATOM 2012 O O . THR A 1 271 ? 2.762 -24.312 -2.584 1 94.62 271 THR A O 1
ATOM 2015 N N . PRO A 1 272 ? 3.594 -22.203 -2.854 1 96.75 272 PRO A N 1
ATOM 2016 C CA . PRO A 1 272 ? 3.193 -21.828 -1.491 1 96.75 272 PRO A CA 1
ATOM 2017 C C . PRO A 1 272 ? 1.687 -21.938 -1.27 1 96.75 272 PRO A C 1
ATOM 2019 O O . PRO A 1 272 ? 0.903 -21.578 -2.152 1 96.75 272 PRO A O 1
ATOM 2022 N N . CYS A 1 273 ? 1.327 -22.438 -0.141 1 98.19 273 CYS A N 1
ATOM 2023 C CA . CYS A 1 273 ? -0.055 -22.484 0.323 1 98.19 273 CYS A CA 1
ATOM 2024 C C . CYS A 1 273 ? -0.311 -21.391 1.364 1 98.19 273 CYS A C 1
ATOM 2026 O O . CYS A 1 273 ? 0.397 -21.312 2.369 1 98.19 273 CYS A O 1
ATOM 2028 N N . HIS A 1 274 ? -1.27 -20.531 1.13 1 98.25 274 HIS A N 1
ATOM 2029 C CA . HIS A 1 274 ? -1.638 -19.406 1.997 1 98.25 274 HIS A CA 1
ATOM 2030 C C . HIS A 1 274 ? -2.912 -18.734 1.511 1 98.25 274 HIS A C 1
ATOM 2032 O O . HIS A 1 274 ? -3.59 -19.234 0.615 1 98.25 274 HIS A O 1
ATOM 2038 N N . GLY A 1 275 ? -3.293 -17.594 2.156 1 98.69 275 GLY A N 1
ATOM 2039 C CA . GLY A 1 275 ? -4.477 -16.844 1.762 1 98.69 275 GLY A CA 1
ATOM 2040 C C . GLY A 1 275 ? -4.168 -15.672 0.854 1 98.69 275 GLY A C 1
ATOM 2041 O O . GLY A 1 275 ? -3.01 -15.43 0.512 1 98.69 275 GLY A O 1
ATOM 2042 N N . GLU A 1 276 ? -5.219 -15.039 0.383 1 98.88 276 GLU A N 1
ATOM 2043 C CA . GLU A 1 276 ? -5.18 -13.828 -0.438 1 98.88 276 GLU A CA 1
ATOM 2044 C C . GLU A 1 276 ? -6.297 -12.867 -0.052 1 98.88 276 GLU A C 1
ATOM 2046 O O . GLU A 1 276 ? -7.426 -13.289 0.219 1 98.88 276 GLU A O 1
ATOM 2051 N N . LEU A 1 277 ? -5.965 -11.578 0.028 1 99 277 LEU A N 1
ATOM 2052 C CA . LEU A 1 277 ? -6.969 -10.539 0.214 1 99 277 LEU A CA 1
ATOM 2053 C C . LEU A 1 277 ? -7.113 -9.688 -1.044 1 99 277 LEU A C 1
ATOM 2055 O O . LEU A 1 277 ? -6.113 -9.234 -1.607 1 99 277 LEU A O 1
ATOM 2059 N N . VAL A 1 278 ? -8.344 -9.523 -1.518 1 98.94 278 VAL A N 1
ATOM 2060 C CA . VAL A 1 278 ? -8.688 -8.672 -2.65 1 98.94 278 VAL A CA 1
ATOM 2061 C C . VAL A 1 278 ? -9.688 -7.609 -2.209 1 98.94 278 VAL A C 1
ATOM 2063 O O . VAL A 1 278 ? -10.656 -7.914 -1.503 1 98.94 278 VAL A O 1
ATOM 2066 N N . ILE A 1 279 ? -9.469 -6.375 -2.553 1 99 279 ILE A N 1
ATOM 2067 C CA . ILE A 1 279 ? -10.367 -5.27 -2.244 1 99 279 ILE A CA 1
ATOM 2068 C C . ILE A 1 279 ? -10.805 -4.586 -3.537 1 99 279 ILE A C 1
ATOM 2070 O O . ILE A 1 279 ? -9.992 -4.363 -4.434 1 99 279 ILE A O 1
ATOM 2074 N N . ALA A 1 280 ? -12.031 -4.305 -3.658 1 98.94 280 ALA A N 1
ATOM 2075 C CA . ALA A 1 280 ? -12.578 -3.59 -4.809 1 98.94 280 ALA A CA 1
ATOM 2076 C C . ALA A 1 280 ? -13.297 -2.314 -4.367 1 98.94 280 ALA A C 1
ATOM 2078 O O . ALA A 1 280 ? -13.984 -2.303 -3.344 1 98.94 280 ALA A O 1
ATOM 2079 N N . LEU A 1 281 ? -13.117 -1.212 -5.066 1 98.94 281 LEU A N 1
ATOM 2080 C CA . LEU A 1 281 ? -13.766 0.077 -4.84 1 98.94 281 LEU A CA 1
ATOM 2081 C C . LEU A 1 281 ? -14.492 0.545 -6.094 1 98.94 281 LEU A C 1
ATOM 2083 O O . LEU A 1 281 ? -13.945 0.487 -7.199 1 98.94 281 LEU A O 1
ATOM 2087 N N . ASP A 1 282 ? -15.688 1.019 -5.953 1 98.94 282 ASP A N 1
ATOM 2088 C CA . ASP A 1 282 ? -16.5 1.45 -7.094 1 98.94 282 ASP A CA 1
ATOM 2089 C C . ASP A 1 282 ? -16.484 2.971 -7.223 1 98.94 282 ASP A C 1
ATOM 2091 O O . ASP A 1 282 ? -17.172 3.668 -6.469 1 98.94 282 ASP A O 1
ATOM 2095 N N . PRO A 1 283 ? -15.805 3.518 -8.219 1 98.88 283 PRO A N 1
ATOM 2096 C CA . PRO A 1 283 ? -15.781 4.973 -8.391 1 98.88 283 PRO A CA 1
ATOM 2097 C C . PRO A 1 283 ? -17.188 5.57 -8.516 1 98.88 283 PRO A C 1
ATOM 2099 O O . PRO A 1 283 ? -17.406 6.707 -8.102 1 98.88 283 PRO A O 1
ATOM 2102 N N . LYS A 1 284 ? -18.078 4.828 -9.055 1 98.69 284 LYS A N 1
ATOM 2103 C CA . LYS A 1 284 ? -19.438 5.348 -9.242 1 98.69 284 LYS A CA 1
ATOM 2104 C C . LYS A 1 284 ? -20.109 5.656 -7.906 1 98.69 284 LYS A C 1
ATOM 2106 O O . LYS A 1 284 ? -20.828 6.645 -7.777 1 98.69 284 LYS A O 1
ATOM 2111 N N . VAL A 1 285 ? -19.906 4.836 -6.93 1 98.81 285 VAL A N 1
ATOM 2112 C CA . VAL A 1 285 ? -20.516 5.055 -5.621 1 98.81 285 VAL A CA 1
ATOM 2113 C C . VAL A 1 285 ? -19.844 6.234 -4.926 1 98.81 285 VAL A C 1
ATOM 2115 O O . VAL A 1 285 ? -20.5 7.059 -4.297 1 98.81 285 VAL A O 1
ATOM 2118 N N . PHE A 1 286 ? -18.547 6.391 -5.027 1 98.81 286 PHE A N 1
ATOM 2119 C CA . PHE A 1 286 ? -17.797 7.473 -4.402 1 98.81 286 PHE A CA 1
ATOM 2120 C C . PHE A 1 286 ? -18.172 8.82 -5.02 1 98.81 286 PHE A C 1
ATOM 2122 O O . PHE A 1 286 ? -18.297 9.82 -4.312 1 98.81 286 PHE A O 1
ATOM 2129 N N . LEU A 1 287 ? -18.391 8.805 -6.352 1 98.56 287 LEU A N 1
ATOM 2130 C CA . LEU A 1 287 ? -18.391 10.07 -7.07 1 98.56 287 LEU A CA 1
ATOM 2131 C C . LEU A 1 287 ? -19.797 10.469 -7.492 1 98.56 287 LEU A C 1
ATOM 2133 O O . LEU A 1 287 ? -20.078 11.641 -7.73 1 98.56 287 LEU A O 1
ATOM 2137 N N . GLY A 1 288 ? -20.719 9.453 -7.691 1 97.88 288 GLY A N 1
ATOM 2138 C CA . GLY A 1 288 ? -22.047 9.758 -8.211 1 97.88 288 GLY A CA 1
ATOM 2139 C C . GLY A 1 288 ? -22.016 10.453 -9.555 1 97.88 288 GLY A C 1
ATOM 2140 O O . GLY A 1 288 ? -21.391 9.969 -10.5 1 97.88 288 GLY A O 1
ATOM 2141 N N . ASP A 1 289 ? -22.547 11.664 -9.57 1 97.62 289 ASP A N 1
ATOM 2142 C CA . ASP A 1 289 ? -22.672 12.43 -10.812 1 97.62 289 ASP A CA 1
ATOM 2143 C C . ASP A 1 289 ? -21.312 12.961 -11.273 1 97.62 289 ASP A C 1
ATOM 2145 O O . ASP A 1 289 ? -21.172 13.367 -12.422 1 97.62 289 ASP A O 1
ATOM 2149 N N . ALA A 1 290 ? -20.391 12.891 -10.406 1 97.94 290 ALA A N 1
ATOM 2150 C CA . ALA A 1 290 ? -19.062 13.422 -10.727 1 97.94 290 ALA A CA 1
ATOM 2151 C C . ALA A 1 290 ? -18.141 12.336 -11.266 1 97.94 290 ALA A C 1
ATOM 2153 O O . ALA A 1 290 ? -16.938 12.539 -11.383 1 97.94 290 ALA A O 1
ATOM 2154 N N . LEU A 1 291 ? -18.719 11.211 -11.609 1 98.12 291 LEU A N 1
ATOM 2155 C CA . LEU A 1 291 ? -17.922 10.062 -12.039 1 98.12 291 LEU A CA 1
ATOM 2156 C C . LEU A 1 291 ? -17 10.43 -13.195 1 98.12 291 LEU A C 1
ATOM 2158 O O . LEU A 1 291 ? -15.797 10.195 -13.133 1 98.12 291 LEU A O 1
ATOM 2162 N N . GLU A 1 292 ? -17.469 11.07 -14.219 1 97.56 292 GLU A N 1
ATOM 2163 C CA . GLU A 1 292 ? -16.688 11.406 -15.398 1 97.56 292 GLU A CA 1
ATOM 2164 C C . GLU A 1 292 ? -15.547 12.367 -15.047 1 97.56 292 GLU A C 1
ATOM 2166 O O . GLU A 1 292 ? -14.422 12.211 -15.531 1 97.56 292 GLU A O 1
ATOM 2171 N N . ALA A 1 293 ? -15.852 13.328 -14.227 1 98.06 293 ALA A N 1
ATOM 2172 C CA . ALA A 1 293 ? -14.844 14.305 -13.812 1 98.06 293 ALA A CA 1
ATOM 2173 C C . ALA A 1 293 ? -13.734 13.641 -13 1 98.06 293 ALA A C 1
ATOM 2175 O O . ALA A 1 293 ? -12.562 14 -13.133 1 98.06 293 ALA A O 1
ATOM 2176 N N . GLY A 1 294 ? -14.172 12.742 -12.117 1 98 294 GLY A N 1
ATOM 2177 C CA . GLY A 1 294 ? -13.188 12.023 -11.328 1 98 294 GLY A CA 1
ATOM 2178 C C . GLY A 1 294 ? -12.25 11.172 -12.172 1 98 294 GLY A C 1
ATOM 2179 O O . GLY A 1 294 ? -11.039 11.211 -11.992 1 98 294 GLY A O 1
ATOM 2180 N N . LEU A 1 295 ? -12.836 10.445 -13.094 1 98.06 295 LEU A N 1
ATOM 2181 C CA . LEU A 1 295 ? -12.023 9.625 -13.984 1 98.06 295 LEU A CA 1
ATOM 2182 C C . LEU A 1 295 ? -11.117 10.5 -14.852 1 98.06 295 LEU A C 1
ATOM 2184 O O . LEU A 1 295 ? -9.961 10.148 -15.094 1 98.06 295 LEU A O 1
ATOM 2188 N N . ALA A 1 296 ? -11.57 11.625 -15.289 1 97.94 296 ALA A N 1
ATOM 2189 C CA . ALA A 1 296 ? -10.781 12.555 -16.094 1 97.94 296 ALA A CA 1
ATOM 2190 C C . ALA A 1 296 ? -9.602 13.102 -15.289 1 97.94 296 ALA A C 1
ATOM 2192 O O . ALA A 1 296 ? -8.531 13.344 -15.844 1 97.94 296 ALA A O 1
ATOM 2193 N N . ARG A 1 297 ? -9.859 13.375 -14.07 1 98.25 297 ARG A N 1
ATOM 2194 C CA . ARG A 1 297 ? -8.789 13.828 -13.195 1 98.25 297 ARG A CA 1
ATOM 2195 C C . ARG A 1 297 ? -7.664 12.805 -13.117 1 98.25 297 ARG A C 1
ATOM 2197 O O . ARG A 1 297 ? -6.484 13.156 -13.18 1 98.25 297 ARG A O 1
ATOM 2204 N N . GLY A 1 298 ? -8.055 11.547 -12.922 1 98.25 298 GLY A N 1
ATOM 2205 C CA . GLY A 1 298 ? -7.055 10.492 -12.969 1 98.25 298 GLY A CA 1
ATOM 2206 C C . GLY A 1 298 ? -6.281 10.453 -14.273 1 98.25 298 GLY A C 1
ATOM 2207 O O . GLY A 1 298 ? -5.059 10.305 -14.273 1 98.25 298 GLY A O 1
ATOM 2208 N N . GLU A 1 299 ? -6.977 10.664 -15.344 1 98 299 GLU A N 1
ATOM 2209 C CA . GLU A 1 299 ? -6.336 10.648 -16.656 1 98 299 GLU A CA 1
ATOM 2210 C C . GLU A 1 299 ? -5.328 11.781 -16.797 1 98 299 GLU A C 1
ATOM 2212 O O . GLU A 1 299 ? -4.242 11.586 -17.359 1 98 299 GLU A O 1
ATOM 2217 N N . ARG A 1 300 ? -5.691 12.938 -16.312 1 98.19 300 ARG A N 1
ATOM 2218 C CA . ARG A 1 300 ? -4.785 14.078 -16.391 1 98.19 300 ARG A CA 1
ATOM 2219 C C . ARG A 1 300 ? -3.502 13.812 -15.617 1 98.19 300 ARG A C 1
ATOM 2221 O O . ARG A 1 300 ? -2.414 14.188 -16.062 1 98.19 300 ARG A O 1
ATOM 2228 N N . MET A 1 301 ? -3.664 13.219 -14.5 1 98.62 301 MET A N 1
ATOM 2229 C CA . MET A 1 301 ? -2.494 12.867 -13.703 1 98.62 301 MET A CA 1
ATOM 2230 C C . MET A 1 301 ? -1.607 11.875 -14.438 1 98.62 301 MET A C 1
ATOM 2232 O O . MET A 1 301 ? -0.389 12.047 -14.5 1 98.62 301 MET A O 1
ATOM 2236 N N . LEU A 1 302 ? -2.191 10.82 -15 1 98.06 302 LEU A N 1
ATOM 2237 C CA . LEU A 1 302 ? -1.437 9.82 -15.742 1 98.06 302 LEU A CA 1
ATOM 2238 C C . LEU A 1 302 ? -0.801 10.43 -16.984 1 98.06 302 LEU A C 1
ATOM 2240 O O . LEU A 1 302 ? 0.335 10.109 -17.328 1 98.06 302 LEU A O 1
ATOM 2244 N N . ASP A 1 303 ? -1.514 11.359 -17.625 1 97.75 303 ASP A N 1
ATOM 2245 C CA . ASP A 1 303 ? -0.992 12.055 -18.797 1 97.75 303 ASP A CA 1
ATOM 2246 C C . ASP A 1 303 ? 0.24 12.883 -18.438 1 97.75 303 ASP A C 1
ATOM 2248 O O . ASP A 1 303 ? 1.174 12.992 -19.234 1 97.75 303 ASP A O 1
ATOM 2252 N N . ALA A 1 304 ? 0.186 13.484 -17.297 1 98.62 304 ALA A N 1
ATOM 2253 C CA . ALA A 1 304 ? 1.315 14.297 -16.844 1 98.62 304 ALA A CA 1
ATOM 2254 C C . ALA A 1 304 ? 2.574 13.445 -16.688 1 98.62 304 ALA A C 1
ATOM 2256 O O . ALA A 1 304 ? 3.684 13.922 -16.938 1 98.62 304 ALA A O 1
ATOM 2257 N N . ILE A 1 305 ? 2.436 12.227 -16.281 1 98.38 305 ILE A N 1
ATOM 2258 C CA . ILE A 1 305 ? 3.555 11.297 -16.172 1 98.38 305 ILE A CA 1
ATOM 2259 C C . ILE A 1 305 ? 4.113 10.984 -17.547 1 98.38 305 ILE A C 1
ATOM 2261 O O . ILE A 1 305 ? 5.316 11.109 -17.781 1 98.38 305 ILE A O 1
ATOM 2265 N N . VAL A 1 306 ? 3.264 10.648 -18.453 1 97.5 306 VAL A N 1
ATOM 2266 C CA . VAL A 1 306 ? 3.656 10.195 -19.797 1 97.5 306 VAL A CA 1
ATOM 2267 C C . VAL A 1 306 ? 4.227 11.375 -20.594 1 97.5 306 VAL A C 1
ATOM 2269 O O . VAL A 1 306 ? 5.152 11.203 -21.375 1 97.5 306 VAL A O 1
ATOM 2272 N N . ALA A 1 307 ? 3.717 12.539 -20.344 1 97.88 307 ALA A N 1
ATOM 2273 C CA . ALA A 1 307 ? 4.078 13.727 -21.109 1 97.88 307 ALA A CA 1
ATOM 2274 C C . ALA A 1 307 ? 5.555 14.07 -20.922 1 97.88 307 ALA A C 1
ATOM 2276 O O . ALA A 1 307 ? 6.152 14.742 -21.766 1 97.88 307 ALA A O 1
ATOM 2277 N N . GLN A 1 308 ? 6.117 13.609 -19.906 1 97.19 308 GLN A N 1
ATOM 2278 C CA . GLN A 1 308 ? 7.523 13.945 -19.703 1 97.19 308 GLN A CA 1
ATOM 2279 C C . GLN A 1 308 ? 8.422 12.75 -20.031 1 97.19 308 GLN A C 1
ATOM 2281 O O . GLN A 1 308 ? 9.578 12.703 -19.609 1 97.19 308 GLN A O 1
ATOM 2286 N N . GLY A 1 309 ? 7.871 11.711 -20.547 1 95.94 309 GLY A N 1
ATOM 2287 C CA . GLY A 1 309 ? 8.656 10.602 -21.078 1 95.94 309 GLY A CA 1
ATOM 2288 C C . GLY A 1 309 ? 8.734 9.422 -20.125 1 95.94 309 GLY A C 1
ATOM 2289 O O . GLY A 1 309 ? 9.328 8.398 -20.453 1 95.94 309 GLY A O 1
ATOM 2290 N N . ALA A 1 310 ? 8.156 9.57 -18.984 1 96.69 310 ALA A N 1
ATOM 2291 C CA . ALA A 1 310 ? 8.125 8.461 -18.031 1 96.69 310 ALA A CA 1
ATOM 2292 C C . ALA A 1 310 ? 7.086 7.414 -18.438 1 96.69 310 ALA A C 1
ATOM 2294 O O . ALA A 1 310 ? 6.02 7.758 -18.953 1 96.69 310 ALA A O 1
ATOM 2295 N N . ARG A 1 311 ? 7.336 6.195 -18.188 1 95.25 311 ARG A N 1
ATOM 2296 C CA . ARG A 1 311 ? 6.441 5.098 -18.531 1 95.25 311 ARG A CA 1
ATOM 2297 C C . ARG A 1 311 ? 5.48 4.785 -17.391 1 95.25 311 ARG A C 1
ATOM 2299 O O . ARG A 1 311 ? 5.871 4.816 -16.219 1 95.25 311 ARG A O 1
ATOM 2306 N N . LEU A 1 312 ? 4.273 4.492 -17.766 1 96.81 312 LEU A N 1
ATOM 2307 C CA . LEU A 1 312 ? 3.35 3.943 -16.781 1 96.81 312 LEU A CA 1
ATOM 2308 C C . LEU A 1 312 ? 3.627 2.465 -16.531 1 96.81 312 LEU A C 1
ATOM 2310 O O . LEU A 1 312 ? 4.07 1.756 -17.438 1 96.81 312 LEU A O 1
ATOM 2314 N N . PRO A 1 313 ? 3.355 2.035 -15.328 1 96.94 313 PRO A N 1
ATOM 2315 C CA . PRO A 1 313 ? 3.459 0.589 -15.117 1 96.94 313 PRO A CA 1
ATOM 2316 C C . PRO A 1 313 ? 2.592 -0.214 -16.078 1 96.94 313 PRO A C 1
ATOM 2318 O O . PRO A 1 313 ? 1.498 0.227 -16.453 1 96.94 313 PRO A O 1
ATOM 2321 N N . SER A 1 314 ? 3.051 -1.386 -16.562 1 96.12 314 SER A N 1
ATOM 2322 C CA . SER A 1 314 ? 2.34 -2.383 -17.359 1 96.12 314 SER A CA 1
ATOM 2323 C C . SER A 1 314 ? 2.293 -1.985 -18.828 1 96.12 314 SER A C 1
ATOM 2325 O O . SER A 1 314 ? 1.759 -2.723 -19.672 1 96.12 314 SER A O 1
ATOM 2327 N N . GLN A 1 315 ? 2.893 -0.817 -19.234 1 94.75 315 GLN A N 1
ATOM 2328 C CA . GLN A 1 315 ? 2.84 -0.386 -20.625 1 94.75 315 GLN A CA 1
ATOM 2329 C C . GLN A 1 315 ? 3.512 -1.403 -21.531 1 94.75 315 GLN A C 1
ATOM 2331 O O . GLN A 1 315 ? 3.012 -1.69 -22.625 1 94.75 315 GLN A O 1
ATOM 2336 N N . ARG A 1 316 ? 4.605 -1.938 -21.109 1 94.81 316 ARG A N 1
ATOM 2337 C CA . ARG A 1 316 ? 5.289 -2.953 -21.906 1 94.81 316 ARG A CA 1
ATOM 2338 C C . ARG A 1 316 ? 4.402 -4.176 -22.109 1 94.81 316 ARG A C 1
ATOM 2340 O O . ARG A 1 316 ? 4.391 -4.766 -23.188 1 94.81 316 ARG A O 1
ATOM 2347 N N . ARG A 1 317 ? 3.723 -4.574 -21.062 1 96.69 317 ARG A N 1
ATOM 2348 C CA . ARG A 1 317 ? 2.809 -5.707 -21.156 1 96.69 317 ARG A CA 1
ATOM 2349 C C . ARG A 1 317 ? 1.691 -5.426 -22.156 1 96.69 317 ARG A C 1
ATOM 2351 O O . ARG A 1 317 ? 1.322 -6.301 -22.953 1 96.69 317 ARG A O 1
ATOM 2358 N N . PHE A 1 318 ? 1.152 -4.23 -22.172 1 96.88 318 PHE A N 1
ATOM 2359 C CA . PHE A 1 318 ? 0.061 -3.877 -23.078 1 96.88 318 PHE A CA 1
ATOM 2360 C C . PHE A 1 318 ? 0.542 -3.834 -24.531 1 96.88 318 PHE A C 1
ATOM 2362 O O . PHE A 1 318 ? -0.18 -4.238 -25.438 1 96.88 318 PHE A O 1
ATOM 2369 N N . ASP A 1 319 ? 1.768 -3.336 -24.703 1 96.38 319 ASP A N 1
ATOM 2370 C CA . ASP A 1 319 ? 2.348 -3.379 -26.031 1 96.38 319 ASP A CA 1
ATOM 2371 C C . ASP A 1 319 ? 2.506 -4.816 -26.516 1 96.38 319 ASP A C 1
ATOM 2373 O O . ASP A 1 319 ? 2.195 -5.129 -27.672 1 96.38 319 ASP A O 1
ATOM 2377 N N . ALA A 1 320 ? 3.008 -5.645 -25.625 1 97.81 320 ALA A N 1
ATOM 2378 C CA . ALA A 1 320 ? 3.164 -7.062 -25.938 1 97.81 320 ALA A CA 1
ATOM 2379 C C . ALA A 1 320 ? 1.817 -7.707 -26.25 1 97.81 320 ALA A C 1
ATOM 2381 O O . ALA A 1 320 ? 1.719 -8.547 -27.141 1 97.81 320 ALA A O 1
ATOM 2382 N N . ARG A 1 321 ? 0.845 -7.402 -25.531 1 97.44 321 ARG A N 1
ATOM 2383 C CA . ARG A 1 321 ? -0.506 -7.918 -25.734 1 97.44 321 ARG A CA 1
ATOM 2384 C C . ARG A 1 321 ? -0.98 -7.688 -27.156 1 97.44 321 ARG A C 1
ATOM 2386 O O . ARG A 1 321 ? -1.497 -8.602 -27.812 1 97.44 321 ARG A O 1
ATOM 2393 N N . ALA A 1 322 ? -0.809 -6.473 -27.578 1 96.81 322 ALA A N 1
ATOM 2394 C CA . ALA A 1 322 ? -1.216 -6.125 -28.938 1 96.81 322 ALA A CA 1
ATOM 2395 C C . ALA A 1 322 ? -0.436 -6.938 -29.969 1 96.81 322 ALA A C 1
ATOM 2397 O O . ALA A 1 322 ? -1.01 -7.438 -30.938 1 96.81 322 ALA A O 1
ATOM 2398 N N . ARG A 1 323 ? 0.81 -7.121 -29.734 1 97.5 323 ARG A N 1
ATOM 2399 C CA . ARG A 1 323 ? 1.672 -7.863 -30.656 1 97.5 323 ARG A CA 1
ATOM 2400 C C . ARG A 1 323 ? 1.298 -9.344 -30.672 1 97.5 323 ARG A C 1
ATOM 2402 O O . ARG A 1 323 ? 1.259 -9.961 -31.75 1 97.5 323 ARG A O 1
ATOM 2409 N N . SER A 1 324 ? 1.069 -9.875 -29.547 1 97.94 324 SER A N 1
ATOM 2410 C CA . SER A 1 324 ? 0.783 -11.297 -29.422 1 97.94 324 SER A CA 1
ATOM 2411 C C . SER A 1 324 ? -0.54 -11.656 -30.094 1 97.94 324 SER A C 1
ATOM 2413 O O . SER A 1 324 ? -0.687 -12.75 -30.641 1 97.94 324 SER A O 1
ATOM 2415 N N . VAL A 1 325 ? -1.51 -10.812 -30 1 96.5 325 VAL A N 1
ATOM 2416 C CA . VAL A 1 325 ? -2.805 -11.047 -30.625 1 96.5 325 VAL A CA 1
ATOM 2417 C C . VAL A 1 325 ? -2.639 -11.07 -32.156 1 96.5 325 VAL A C 1
ATOM 2419 O O . VAL A 1 325 ? -3.254 -11.891 -32.812 1 96.5 325 VAL A O 1
ATOM 2422 N N . ALA A 1 326 ? -1.764 -10.242 -32.594 1 96.38 326 ALA A N 1
ATOM 2423 C CA . ALA A 1 326 ? -1.564 -10.094 -34.031 1 96.38 326 ALA A CA 1
ATOM 2424 C C . ALA A 1 326 ? -0.646 -11.188 -34.562 1 96.38 326 ALA A C 1
ATOM 2426 O O . ALA A 1 326 ? -0.839 -11.672 -35.688 1 96.38 326 ALA A O 1
ATOM 2427 N N . HIS A 1 327 ? 0.353 -11.633 -33.781 1 97.12 327 HIS A N 1
ATOM 2428 C CA . HIS A 1 327 ? 1.444 -12.406 -34.375 1 97.12 327 HIS A CA 1
ATOM 2429 C C . HIS A 1 327 ? 1.686 -13.695 -33.594 1 97.12 327 HIS A C 1
ATOM 2431 O O . HIS A 1 327 ? 2.535 -14.5 -33.969 1 97.12 327 HIS A O 1
ATOM 2437 N N . GLY A 1 328 ? 0.925 -13.891 -32.594 1 97.81 328 GLY A N 1
ATOM 2438 C CA . GLY A 1 328 ? 1.206 -15.031 -31.719 1 97.81 328 GLY A CA 1
ATOM 2439 C C . GLY A 1 328 ? 2.326 -14.766 -30.734 1 97.81 328 GLY A C 1
ATOM 2440 O O . GLY A 1 328 ? 2.771 -13.625 -30.578 1 97.81 328 GLY A O 1
ATOM 2441 N N . VAL A 1 329 ? 2.67 -15.805 -30.016 1 98.19 329 VAL A N 1
ATOM 2442 C CA . VAL A 1 329 ? 3.707 -15.656 -29 1 98.19 329 VAL A CA 1
ATOM 2443 C C . VAL A 1 329 ? 4.895 -16.547 -29.328 1 98.19 329 VAL A C 1
ATOM 2445 O O . VAL A 1 329 ? 4.723 -17.625 -29.922 1 98.19 329 VAL A O 1
ATOM 2448 N N . ARG A 1 330 ? 6.059 -16.156 -28.891 1 96.38 330 ARG A N 1
ATOM 2449 C CA . ARG A 1 330 ? 7.293 -16.906 -29.094 1 96.38 330 ARG A CA 1
ATOM 2450 C C . ARG A 1 330 ? 7.73 -17.594 -27.812 1 96.38 330 ARG A C 1
ATOM 2452 O O . ARG A 1 330 ? 7.82 -16.969 -26.75 1 96.38 330 ARG A O 1
ATOM 2459 N N . ILE A 1 331 ? 7.91 -18.828 -27.906 1 96.69 331 ILE A N 1
ATOM 2460 C CA . ILE A 1 331 ? 8.359 -19.656 -26.781 1 96.69 331 ILE A CA 1
ATOM 2461 C C . ILE A 1 331 ? 9.695 -20.297 -27.125 1 96.69 331 ILE A C 1
ATOM 2463 O O . ILE A 1 331 ? 9.836 -20.938 -28.172 1 96.69 331 ILE A O 1
ATOM 2467 N N . PRO A 1 332 ? 10.672 -20.156 -26.234 1 95.25 332 PRO A N 1
ATOM 2468 C CA . PRO A 1 332 ? 11.922 -20.875 -26.5 1 95.25 332 PRO A CA 1
ATOM 2469 C C . PRO A 1 332 ? 11.711 -22.359 -26.75 1 95.25 332 PRO A C 1
ATOM 2471 O O . PRO A 1 332 ? 10.953 -23.016 -26.031 1 95.25 332 PRO A O 1
ATOM 2474 N N . ALA A 1 333 ? 12.383 -22.906 -27.719 1 96.38 333 ALA A N 1
ATOM 2475 C CA . ALA A 1 333 ? 12.18 -24.281 -28.156 1 96.38 333 ALA A CA 1
ATOM 2476 C C . ALA A 1 333 ? 12.391 -25.25 -27 1 96.38 333 ALA A C 1
ATOM 2478 O O . ALA A 1 333 ? 11.633 -26.219 -26.844 1 96.38 333 ALA A O 1
ATOM 2479 N N . ARG A 1 334 ? 13.359 -25.016 -26.234 1 94.75 334 ARG A N 1
ATOM 2480 C CA . ARG A 1 334 ? 13.656 -25.891 -25.109 1 94.75 334 ARG A CA 1
ATOM 2481 C C . ARG A 1 334 ? 12.508 -25.922 -24.109 1 94.75 334 ARG A C 1
ATOM 2483 O O . ARG A 1 334 ? 12.125 -26.984 -23.609 1 94.75 334 ARG A O 1
ATOM 2490 N N . LEU A 1 335 ? 12.039 -24.75 -23.812 1 95.56 335 LEU A N 1
ATOM 2491 C CA . LEU A 1 335 ? 10.914 -24.672 -22.891 1 95.56 335 LEU A CA 1
ATOM 2492 C C . LEU A 1 335 ? 9.688 -25.375 -23.453 1 95.56 335 LEU A C 1
ATOM 2494 O O . LEU A 1 335 ? 8.992 -26.094 -22.75 1 95.56 335 LEU A O 1
ATOM 2498 N N . HIS A 1 336 ? 9.422 -25.125 -24.734 1 97.31 336 HIS A N 1
ATOM 2499 C CA . HIS A 1 336 ? 8.312 -25.797 -25.406 1 97.31 336 HIS A CA 1
ATOM 2500 C C . HIS A 1 336 ? 8.445 -27.312 -25.297 1 97.31 336 HIS A C 1
ATOM 2502 O O . HIS A 1 336 ? 7.469 -28.016 -25 1 97.31 336 HIS A O 1
ATOM 2508 N N . ASP A 1 337 ? 9.609 -27.797 -25.531 1 97.12 337 ASP A N 1
ATOM 2509 C CA . ASP A 1 337 ? 9.867 -29.234 -25.453 1 97.12 337 ASP A CA 1
ATOM 2510 C C . ASP A 1 337 ? 9.609 -29.766 -24.047 1 97.12 337 ASP A C 1
ATOM 2512 O O . ASP A 1 337 ? 9.039 -30.844 -23.875 1 97.12 337 ASP A O 1
ATOM 2516 N N . GLU A 1 338 ? 10.094 -29.031 -23.062 1 96.81 338 GLU A N 1
ATOM 2517 C CA . GLU A 1 338 ? 9.883 -29.422 -21.672 1 96.81 338 GLU A CA 1
ATOM 2518 C C . GLU A 1 338 ? 8.391 -29.5 -21.344 1 96.81 338 GLU A C 1
ATOM 2520 O O . GLU A 1 338 ? 7.961 -30.391 -20.625 1 96.81 338 GLU A O 1
ATOM 2525 N N . ILE A 1 339 ? 7.633 -28.625 -21.859 1 97.88 339 ILE A N 1
ATOM 2526 C CA . ILE A 1 339 ? 6.199 -28.562 -21.609 1 97.88 339 ILE A CA 1
ATOM 2527 C C . ILE A 1 339 ? 5.504 -29.734 -22.297 1 97.88 339 ILE A C 1
ATOM 2529 O O . ILE A 1 339 ? 4.652 -30.406 -21.703 1 97.88 339 ILE A O 1
ATOM 2533 N N . VAL A 1 340 ? 5.871 -29.969 -23.547 1 97.69 340 VAL A N 1
ATOM 2534 C CA . VAL A 1 340 ? 5.281 -31.062 -24.297 1 97.69 340 VAL A CA 1
ATOM 2535 C C . VAL A 1 340 ? 5.617 -32.406 -23.641 1 97.69 340 VAL A C 1
ATOM 2537 O O . VAL A 1 340 ? 4.805 -33.312 -23.641 1 97.69 340 VAL A O 1
ATOM 2540 N N . ALA A 1 341 ? 6.785 -32.438 -23.062 1 97.88 341 ALA A N 1
ATOM 2541 C CA . ALA A 1 341 ? 7.219 -33.656 -22.375 1 97.88 341 ALA A CA 1
ATOM 2542 C C . ALA A 1 341 ? 6.32 -33.969 -21.188 1 97.88 341 ALA A C 1
ATOM 2544 O O . ALA A 1 341 ? 6.254 -35.125 -20.734 1 97.88 341 ALA A O 1
ATOM 2545 N N . LEU A 1 342 ? 5.664 -32.969 -20.656 1 97.44 342 LEU A N 1
ATOM 2546 C CA . LEU A 1 342 ? 4.75 -33.156 -19.531 1 97.44 342 LEU A CA 1
ATOM 2547 C C . LEU A 1 342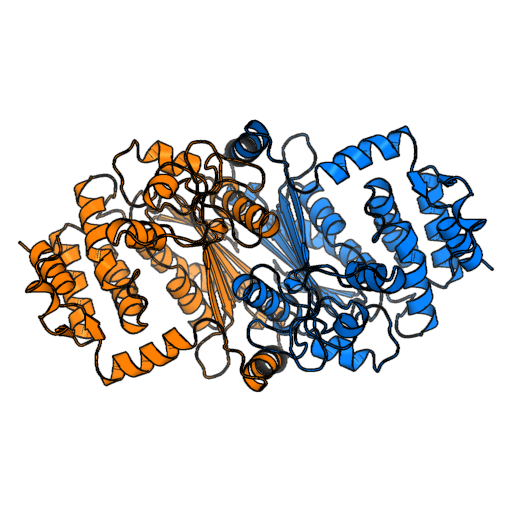 ? 3.547 -34 -19.953 1 97.44 342 LEU A C 1
ATOM 2549 O O . LEU A 1 342 ? 2.809 -34.5 -19.109 1 97.44 342 LEU A O 1
ATOM 2553 N N . LEU A 1 343 ? 3.322 -34.188 -21.266 1 97.25 343 LEU A N 1
ATOM 2554 C CA . LEU A 1 343 ? 2.174 -34.906 -21.781 1 97.25 343 LEU A CA 1
ATOM 2555 C C . LEU A 1 343 ? 2.48 -36.406 -21.859 1 97.25 343 LEU A C 1
ATOM 2557 O O . LEU A 1 343 ? 1.581 -37.219 -22.094 1 97.25 343 LEU A O 1
ATOM 2561 N N . ASP A 1 344 ? 3.734 -36.812 -21.781 1 92.44 344 ASP A N 1
ATOM 2562 C CA . ASP A 1 344 ? 4.141 -38.219 -21.812 1 92.44 344 ASP A CA 1
ATOM 2563 C C . ASP A 1 344 ? 3.939 -38.875 -20.453 1 92.44 344 ASP A C 1
ATOM 2565 O O . ASP A 1 344 ? 3.562 -40.031 -20.391 1 92.44 344 ASP A O 1
ATOM 2569 N N . MET B 1 1 ? 22.578 33.469 10.047 1 32.62 1 MET B N 1
ATOM 2570 C CA . MET B 1 1 ? 23.641 33.281 11.023 1 32.62 1 MET B CA 1
ATOM 2571 C C . MET B 1 1 ? 23.078 32.938 12.398 1 32.62 1 MET B C 1
ATOM 2573 O O . MET B 1 1 ? 22.391 33.781 13 1 32.62 1 MET B O 1
ATOM 2577 N N . ASN B 1 2 ? 22.781 31.672 12.789 1 42.62 2 ASN B N 1
ATOM 2578 C CA . ASN B 1 2 ? 22.25 31.375 14.117 1 42.62 2 ASN B CA 1
ATOM 2579 C C . ASN B 1 2 ? 23.062 32.031 15.219 1 42.62 2 ASN B C 1
ATOM 2581 O O . ASN B 1 2 ? 24.281 31.859 15.289 1 42.62 2 ASN B O 1
ATOM 2585 N N . ASP B 1 3 ? 22.656 33.094 15.758 1 43.72 3 ASP B N 1
ATOM 2586 C CA . ASP B 1 3 ? 23.312 33.75 16.891 1 43.72 3 ASP B CA 1
ATOM 2587 C C . ASP B 1 3 ? 23.781 32.719 17.922 1 43.72 3 ASP B C 1
ATOM 2589 O O . ASP B 1 3 ? 23.016 31.828 18.328 1 43.72 3 ASP B O 1
ATOM 2593 N N . PRO B 1 4 ? 25.016 32.5 18.109 1 49.72 4 PRO B N 1
ATOM 2594 C CA . PRO B 1 4 ? 25.578 31.578 19.109 1 49.72 4 PRO B CA 1
ATOM 2595 C C . PRO B 1 4 ? 24.797 31.609 20.422 1 49.72 4 PRO B C 1
ATOM 2597 O O . PRO B 1 4 ? 24.891 30.656 21.219 1 49.72 4 PRO B O 1
ATOM 2600 N N . GLN B 1 5 ? 24.391 32.719 20.812 1 46.41 5 GLN B N 1
ATOM 2601 C CA . GLN B 1 5 ? 23.688 32.844 22.078 1 46.41 5 GLN B CA 1
ATOM 2602 C C . GLN B 1 5 ? 22.406 32.031 22.094 1 46.41 5 GLN B C 1
ATOM 2604 O O . GLN B 1 5 ? 21.953 31.594 23.156 1 46.41 5 GLN B O 1
ATOM 2609 N N . ASP B 1 6 ? 21.688 31.938 20.984 1 52 6 ASP B N 1
ATOM 2610 C CA . ASP B 1 6 ? 20.453 31.172 20.875 1 52 6 ASP B CA 1
ATOM 2611 C C . ASP B 1 6 ? 20.703 29.672 21.062 1 52 6 ASP B C 1
ATOM 2613 O O . ASP B 1 6 ? 19.812 28.922 21.453 1 52 6 ASP B O 1
ATOM 2617 N N . LEU B 1 7 ? 22.031 29.266 20.609 1 56.97 7 LEU B N 1
ATOM 2618 C CA . LEU B 1 7 ? 22.406 27.859 20.734 1 56.97 7 LEU B CA 1
ATOM 2619 C C . LEU B 1 7 ? 22.609 27.469 22.203 1 56.97 7 LEU B C 1
ATOM 2621 O O . LEU B 1 7 ? 22.656 26.297 22.531 1 56.97 7 LEU B O 1
ATOM 2625 N N . ALA B 1 8 ? 22.766 28.469 22.922 1 63.94 8 ALA B N 1
ATOM 2626 C CA . ALA B 1 8 ? 23.328 28.172 24.234 1 63.94 8 ALA B CA 1
ATOM 2627 C C . ALA B 1 8 ? 22.219 28.062 25.281 1 63.94 8 ALA B C 1
ATOM 2629 O O . ALA B 1 8 ? 22.469 27.703 26.438 1 63.94 8 ALA B O 1
ATOM 2630 N N . ARG B 1 9 ? 20.875 28.344 24.922 1 84.44 9 ARG B N 1
ATOM 2631 C CA . ARG B 1 9 ? 19.875 28.266 25.969 1 84.44 9 ARG B CA 1
ATOM 2632 C C . ARG B 1 9 ? 19.344 26.828 26.094 1 84.44 9 ARG B C 1
ATOM 2634 O O . ARG B 1 9 ? 19.125 26.156 25.094 1 84.44 9 ARG B O 1
ATOM 2641 N N . PRO B 1 10 ? 19.016 26.516 27.359 1 90.75 10 PRO B N 1
ATOM 2642 C CA . PRO B 1 10 ? 18.516 25.141 27.562 1 90.75 10 PRO B CA 1
ATOM 2643 C C . PRO B 1 10 ? 17.094 24.953 27.047 1 90.75 10 PRO B C 1
ATOM 2645 O O . PRO B 1 10 ? 16.328 25.906 26.969 1 90.75 10 PRO B O 1
ATOM 2648 N N . ASP B 1 11 ? 16.766 23.766 26.719 1 94.31 11 ASP B N 1
ATOM 2649 C CA . ASP B 1 11 ? 15.422 23.406 26.281 1 94.31 11 ASP B CA 1
ATOM 2650 C C . ASP B 1 11 ? 14.383 23.719 27.344 1 94.31 11 ASP B C 1
ATOM 2652 O O . ASP B 1 11 ? 14.711 23.75 28.547 1 94.31 11 ASP B O 1
ATOM 2656 N N . VAL B 1 12 ? 13.258 24.078 26.938 1 96.69 12 VAL B N 1
ATOM 2657 C CA . VAL B 1 12 ? 12.117 24.266 27.828 1 96.69 12 VAL B CA 1
ATOM 2658 C C . VAL B 1 12 ? 11.398 22.922 28.031 1 96.69 12 VAL B C 1
ATOM 2660 O O . VAL B 1 12 ? 11.133 22.203 27.078 1 96.69 12 VAL B O 1
ATOM 2663 N N . VAL B 1 13 ? 11.125 22.609 29.281 1 97.5 13 VAL B N 1
ATOM 2664 C CA . VAL B 1 13 ? 10.383 21.375 29.578 1 97.5 13 VAL B CA 1
ATOM 2665 C C . VAL B 1 13 ? 8.93 21.719 29.891 1 97.5 13 VAL B C 1
ATOM 2667 O O . VAL B 1 13 ? 8.648 22.547 30.766 1 97.5 13 VAL B O 1
ATOM 2670 N N . LEU B 1 14 ? 8.055 21.141 29.188 1 98.12 14 LEU B N 1
ATOM 2671 C CA . LEU B 1 14 ? 6.625 21.344 29.391 1 98.12 14 LEU B CA 1
ATOM 2672 C C . LEU B 1 14 ? 5.93 20.016 29.672 1 98.12 14 LEU B C 1
ATOM 2674 O O . LEU B 1 14 ? 6.305 18.984 29.109 1 98.12 14 LEU B O 1
ATOM 2678 N N . SER B 1 15 ? 4.934 20.047 30.578 1 98.38 15 SER B N 1
ATOM 2679 C CA . SER B 1 15 ? 4.031 18.906 30.672 1 98.38 15 SER B CA 1
ATOM 2680 C C . SER B 1 15 ? 3.18 18.781 29.406 1 98.38 15 SER B C 1
ATOM 2682 O O . SER B 1 15 ? 3.062 19.734 28.641 1 98.38 15 SER B O 1
ATOM 2684 N N . LEU B 1 16 ? 2.584 17.641 29.219 1 98.56 16 LEU B N 1
ATOM 2685 C CA . LEU B 1 16 ? 1.709 17.453 28.062 1 98.56 16 LEU B CA 1
ATOM 2686 C C . LEU B 1 16 ? 0.491 18.375 28.156 1 98.56 16 LEU B C 1
ATOM 2688 O O . LEU B 1 16 ? 0.011 18.875 27.125 1 98.56 16 LEU B O 1
ATOM 2692 N N . ASP B 1 17 ? 0.007 18.594 29.312 1 98.56 17 ASP B N 1
ATOM 2693 C CA . ASP B 1 17 ? -1.099 19.531 29.5 1 98.56 17 ASP B CA 1
ATOM 2694 C C . ASP B 1 17 ? -0.699 20.953 29.094 1 98.56 17 ASP B C 1
ATOM 2696 O O . ASP B 1 17 ? -1.495 21.672 28.5 1 98.56 17 ASP B O 1
ATOM 2700 N N . ASP B 1 18 ? 0.503 21.328 29.453 1 98.56 18 ASP B N 1
ATOM 2701 C CA . ASP B 1 18 ? 0.993 22.656 29.094 1 98.56 18 ASP B CA 1
ATOM 2702 C C . ASP B 1 18 ? 1.163 22.781 27.578 1 98.56 18 ASP B C 1
ATOM 2704 O O . ASP B 1 18 ? 0.906 23.844 27.016 1 98.56 18 ASP B O 1
ATOM 2708 N N . VAL B 1 19 ? 1.661 21.719 26.984 1 98.69 19 VAL B N 1
ATOM 2709 C CA . VAL B 1 19 ? 1.777 21.703 25.531 1 98.69 19 VAL B CA 1
ATOM 2710 C C . VAL B 1 19 ? 0.403 21.922 24.891 1 98.69 19 VAL B C 1
ATOM 2712 O O . VAL B 1 19 ? 0.245 22.766 24.016 1 98.69 19 VAL B O 1
ATOM 2715 N N . HIS B 1 20 ? -0.554 21.156 25.344 1 98.75 20 HIS B N 1
ATOM 2716 C CA . HIS B 1 20 ? -1.915 21.234 24.828 1 98.75 20 HIS B CA 1
ATOM 2717 C C . HIS B 1 20 ? -2.512 22.625 25.047 1 98.75 20 HIS B C 1
ATOM 2719 O O . HIS B 1 20 ? -3.121 23.188 24.125 1 98.75 20 HIS B O 1
ATOM 2725 N N . ALA B 1 21 ? -2.311 23.188 26.234 1 98.75 21 ALA B N 1
ATOM 2726 C CA . ALA B 1 21 ? -2.828 24.516 26.562 1 98.75 21 ALA B CA 1
ATOM 2727 C C . ALA B 1 21 ? -2.18 25.594 25.703 1 98.75 21 ALA B C 1
ATOM 2729 O O . ALA B 1 21 ? -2.852 26.516 25.25 1 98.75 21 ALA B O 1
ATOM 2730 N N . LEU B 1 22 ? -0.884 25.469 25.531 1 98.62 22 LEU B N 1
ATOM 2731 C CA . LEU B 1 22 ? -0.172 26.422 24.688 1 98.62 22 LEU B CA 1
ATOM 2732 C C . LEU B 1 22 ? -0.699 26.359 23.25 1 98.62 22 LEU B C 1
ATOM 2734 O O . LEU B 1 22 ? -0.921 27.406 22.625 1 98.62 22 LEU B O 1
ATOM 2738 N N . ALA B 1 23 ? -0.876 25.156 22.75 1 98.75 23 ALA B N 1
ATOM 2739 C CA . ALA B 1 23 ? -1.409 24.984 21.406 1 98.75 23 ALA B CA 1
ATOM 2740 C C . ALA B 1 23 ? -2.793 25.609 21.266 1 98.75 23 ALA B C 1
ATOM 2742 O O . ALA B 1 23 ? -3.064 26.344 20.312 1 98.75 23 ALA B O 1
ATOM 2743 N N . LEU B 1 24 ? -3.678 25.375 22.234 1 98.75 24 LEU B N 1
ATOM 2744 C CA . LEU B 1 24 ? -5.031 25.906 22.219 1 98.75 24 LEU B CA 1
ATOM 2745 C C . LEU B 1 24 ? -5.004 27.438 22.203 1 98.75 24 LEU B C 1
ATOM 2747 O O . LEU B 1 24 ? -5.746 28.062 21.438 1 98.75 24 LEU B O 1
ATOM 2751 N N . ARG B 1 25 ? -4.184 28.031 23.031 1 98.56 25 ARG B N 1
ATOM 2752 C CA . ARG B 1 25 ? -4.094 29.484 23.125 1 98.56 25 ARG B CA 1
ATOM 2753 C C . ARG B 1 25 ? -3.639 30.094 21.812 1 98.56 25 ARG B C 1
ATOM 2755 O O . ARG B 1 25 ? -4.207 31.078 21.344 1 98.56 25 ARG B O 1
ATOM 2762 N N . VAL B 1 26 ? -2.615 29.484 21.234 1 98.56 26 VAL B N 1
ATOM 2763 C CA . VAL B 1 26 ? -2.08 30 19.984 1 98.56 26 VAL B CA 1
ATOM 2764 C C . VAL B 1 26 ? -3.145 29.906 18.891 1 98.56 26 VAL B C 1
ATOM 2766 O O . VAL B 1 26 ? -3.381 30.859 18.156 1 98.56 26 VAL B O 1
ATOM 2769 N N . LEU B 1 27 ? -3.742 28.75 18.797 1 98.44 27 LEU B N 1
ATOM 2770 C CA . LEU B 1 27 ? -4.719 28.5 17.734 1 98.44 27 LEU B CA 1
ATOM 2771 C C . LEU B 1 27 ? -5.938 29.406 17.906 1 98.44 27 LEU B C 1
ATOM 2773 O O . LEU B 1 27 ? -6.453 29.953 16.922 1 98.44 27 LEU B O 1
ATOM 2777 N N . ALA B 1 28 ? -6.406 29.578 19.156 1 97.94 28 ALA B N 1
ATOM 2778 C CA . ALA B 1 28 ? -7.512 30.484 19.438 1 97.94 28 ALA B CA 1
ATOM 2779 C C . ALA B 1 28 ? -7.148 31.922 19.078 1 97.94 28 ALA B C 1
ATOM 2781 O O . ALA B 1 28 ? -7.965 32.656 18.516 1 97.94 28 ALA B O 1
ATOM 2782 N N . ARG B 1 29 ? -5.965 32.312 19.438 1 97.81 29 ARG B N 1
ATOM 2783 C CA . ARG B 1 29 ? -5.48 33.656 19.141 1 97.81 29 ARG B CA 1
ATOM 2784 C C . ARG B 1 29 ? -5.512 33.938 17.641 1 97.81 29 ARG B C 1
ATOM 2786 O O . ARG B 1 29 ? -5.73 35.062 17.203 1 97.81 29 ARG B O 1
ATOM 2793 N N . HIS B 1 30 ? -5.371 32.906 16.891 1 97.38 30 HIS B N 1
ATOM 2794 C CA . HIS B 1 30 ? -5.309 33.062 15.438 1 97.38 30 HIS B CA 1
ATOM 2795 C C . HIS B 1 30 ? -6.656 32.781 14.789 1 97.38 30 HIS B C 1
ATOM 2797 O O . HIS B 1 30 ? -6.734 32.531 13.578 1 97.38 30 HIS B O 1
ATOM 2803 N N . GLY B 1 31 ? -7.711 32.688 15.586 1 96.88 31 GLY B N 1
ATOM 2804 C CA . GLY B 1 31 ? -9.062 32.812 15.07 1 96.88 31 GLY B CA 1
ATOM 2805 C C . GLY B 1 3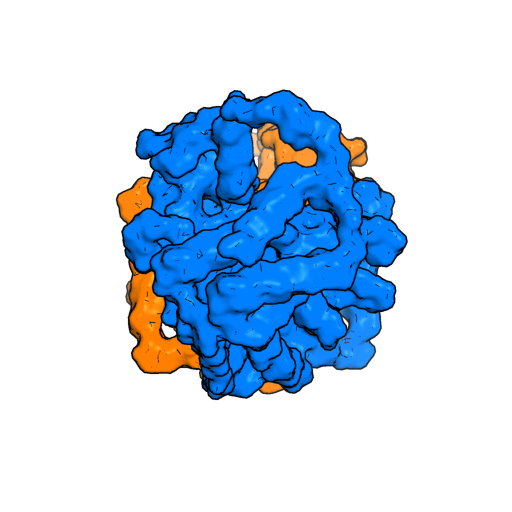1 ? -9.75 31.5 14.812 1 96.88 31 GLY B C 1
ATOM 2806 O O . GLY B 1 31 ? -10.883 31.469 14.328 1 96.88 31 GLY B O 1
ATOM 2807 N N . LEU B 1 32 ? -9.141 30.406 15.156 1 98.19 32 LEU B N 1
ATOM 2808 C CA . LEU B 1 32 ? -9.789 29.109 14.93 1 98.19 32 LEU B CA 1
ATOM 2809 C C . LEU B 1 32 ? -10.984 28.938 15.859 1 98.19 32 LEU B C 1
ATOM 2811 O O . LEU B 1 32 ? -10.953 29.375 17.016 1 98.19 32 LEU B O 1
ATOM 2815 N N . SER B 1 33 ? -12.078 28.312 15.32 1 98.56 33 SER B N 1
ATOM 2816 C CA . SER B 1 33 ? -13.156 27.891 16.203 1 98.56 33 SER B CA 1
ATOM 2817 C C . SER B 1 33 ? -12.641 26.969 17.297 1 98.56 33 SER B C 1
ATOM 2819 O O . SER B 1 33 ? -11.586 26.344 17.141 1 98.56 33 SER B O 1
ATOM 2821 N N . ASP B 1 34 ? -13.367 26.828 18.359 1 98.5 34 ASP B N 1
ATOM 2822 C CA . ASP B 1 34 ? -12.992 25.938 19.453 1 98.5 34 ASP B CA 1
ATOM 2823 C C . ASP B 1 34 ? -12.828 24.5 18.984 1 98.5 34 ASP B C 1
ATOM 2825 O O . ASP B 1 34 ? -11.914 23.797 19.406 1 98.5 34 ASP B O 1
ATOM 2829 N N . ALA B 1 35 ? -13.711 24.078 18.125 1 98.62 35 ALA B N 1
ATOM 2830 C CA . ALA B 1 35 ? -13.68 22.703 17.625 1 98.62 35 ALA B CA 1
ATOM 2831 C C . ALA B 1 35 ? -12.406 22.438 16.844 1 98.62 35 ALA B C 1
ATOM 2833 O O . ALA B 1 35 ? -11.727 21.422 17.062 1 98.62 35 ALA B O 1
ATOM 2834 N N . HIS B 1 36 ? -12.094 23.328 15.93 1 98.62 36 HIS B N 1
ATOM 2835 C CA . HIS B 1 36 ? -10.852 23.188 15.164 1 98.62 36 HIS B CA 1
ATOM 2836 C C . HIS B 1 36 ? -9.633 23.234 16.078 1 98.62 36 HIS B C 1
ATOM 2838 O O . HIS B 1 36 ? -8.719 22.422 15.945 1 98.62 36 HIS B O 1
ATOM 2844 N N . ALA B 1 37 ? -9.617 24.234 16.969 1 98.69 37 ALA B N 1
ATOM 2845 C CA . ALA B 1 37 ? -8.477 24.406 17.859 1 98.69 37 ALA B CA 1
ATOM 2846 C C . ALA B 1 37 ? -8.234 23.141 18.688 1 98.69 37 ALA B C 1
ATOM 2848 O O . ALA B 1 37 ? -7.09 22.719 18.844 1 98.69 37 ALA B O 1
ATOM 2849 N N . ARG B 1 38 ? -9.289 22.578 19.203 1 98.69 38 ARG B N 1
ATOM 2850 C CA . ARG B 1 38 ? -9.164 21.375 20.016 1 98.69 38 ARG B CA 1
ATOM 2851 C C . ARG B 1 38 ? -8.633 20.203 19.203 1 98.69 38 ARG B C 1
ATOM 2853 O O . ARG B 1 38 ? -7.73 19.484 19.641 1 98.69 38 ARG B O 1
ATOM 2860 N N . ALA B 1 39 ? -9.188 19.969 18 1 98.62 39 ALA B N 1
ATOM 2861 C CA . ALA B 1 39 ? -8.75 18.875 17.141 1 98.62 39 ALA B CA 1
ATOM 2862 C C . ALA B 1 39 ? -7.266 19 16.812 1 98.62 39 ALA B C 1
ATOM 2864 O O . ALA B 1 39 ? -6.523 18.016 16.891 1 98.62 39 ALA B O 1
ATOM 2865 N N . ILE B 1 40 ? -6.84 20.188 16.484 1 98.5 40 ILE B N 1
ATOM 2866 C CA . ILE B 1 40 ? -5.457 20.438 16.094 1 98.5 40 ILE B CA 1
ATOM 2867 C C . ILE B 1 40 ? -4.543 20.297 17.312 1 98.5 40 ILE B C 1
ATOM 2869 O O . ILE B 1 40 ? -3.492 19.656 17.234 1 98.5 40 ILE B O 1
ATOM 2873 N N . ALA B 1 41 ? -4.953 20.875 18.438 1 98.75 41 ALA B N 1
ATOM 2874 C CA . ALA B 1 41 ? -4.152 20.828 19.672 1 98.75 41 ALA B CA 1
ATOM 2875 C C . ALA B 1 41 ? -3.934 19.375 20.109 1 98.75 41 ALA B C 1
ATOM 2877 O O . ALA B 1 41 ? -2.854 19.016 20.578 1 98.75 41 ALA B O 1
ATOM 2878 N N . ASN B 1 42 ? -4.988 18.562 20.016 1 98.69 42 ASN B N 1
ATOM 2879 C CA . ASN B 1 42 ? -4.859 17.141 20.344 1 98.69 42 ASN B CA 1
ATOM 2880 C C . ASN B 1 42 ? -3.756 16.469 19.531 1 98.69 42 ASN B C 1
ATOM 2882 O O . ASN B 1 42 ? -2.891 15.797 20.094 1 98.69 42 ASN B O 1
ATOM 2886 N N . VAL B 1 43 ? -3.758 16.688 18.25 1 98.44 43 VAL B N 1
ATOM 2887 C CA . VAL B 1 43 ? -2.832 16 17.359 1 98.44 43 VAL B CA 1
ATOM 2888 C C . VAL B 1 43 ? -1.422 16.562 17.547 1 98.44 43 VAL B C 1
ATOM 2890 O O . VAL B 1 43 ? -0.444 15.805 17.516 1 98.44 43 VAL B O 1
ATOM 2893 N N . ILE B 1 44 ? -1.269 17.844 17.703 1 97.94 44 ILE B N 1
ATOM 2894 C CA . ILE B 1 44 ? 0.029 18.469 17.953 1 97.94 44 ILE B CA 1
ATOM 2895 C C . ILE B 1 44 ? 0.619 17.922 19.266 1 97.94 44 ILE B C 1
ATOM 2897 O O . ILE B 1 44 ? 1.812 17.625 19.328 1 97.94 44 ILE B O 1
ATOM 2901 N N . THR B 1 45 ? -0.211 17.828 20.281 1 98.62 45 THR B N 1
ATOM 2902 C CA . THR B 1 45 ? 0.232 17.281 21.547 1 98.62 45 THR B CA 1
ATOM 2903 C C . THR B 1 45 ? 0.707 15.844 21.391 1 98.62 45 THR B C 1
ATOM 2905 O O . THR B 1 45 ? 1.725 15.445 21.953 1 98.62 45 THR B O 1
ATOM 2908 N N . GLN B 1 46 ? -0.003 15.047 20.625 1 98.31 46 GLN B N 1
ATOM 2909 C CA . GLN B 1 46 ? 0.408 13.68 20.344 1 98.31 46 GLN B CA 1
ATOM 2910 C C . GLN B 1 46 ? 1.765 13.648 19.641 1 98.31 46 GLN B C 1
ATOM 2912 O O . GLN B 1 46 ? 2.617 12.82 19.969 1 98.31 46 GLN B O 1
ATOM 2917 N N . GLY B 1 47 ? 1.905 14.516 18.609 1 97.69 47 GLY B N 1
ATOM 2918 C CA . GLY B 1 47 ? 3.18 14.594 17.922 1 97.69 47 GLY B CA 1
ATOM 2919 C C . GLY B 1 47 ? 4.344 14.906 18.844 1 97.69 47 GLY B C 1
ATOM 2920 O O . GLY B 1 47 ? 5.395 14.266 18.766 1 97.69 47 GLY B O 1
ATOM 2921 N N . GLN B 1 48 ? 4.137 15.891 19.719 1 97.69 48 GLN B N 1
ATOM 2922 C CA . GLN B 1 48 ? 5.199 16.266 20.656 1 97.69 48 GLN B CA 1
ATOM 2923 C C . GLN B 1 48 ? 5.449 15.156 21.672 1 97.69 48 GLN B C 1
ATOM 2925 O O . GLN B 1 48 ? 6.598 14.859 22 1 97.69 48 GLN B O 1
ATOM 2930 N N . ARG B 1 49 ? 4.387 14.555 22.188 1 98.31 49 ARG B N 1
ATOM 2931 C CA . ARG B 1 49 ? 4.445 13.438 23.125 1 98.31 49 ARG B CA 1
ATOM 2932 C C . ARG B 1 49 ? 5.32 12.312 22.578 1 98.31 49 ARG B C 1
ATOM 2934 O O . ARG B 1 49 ? 6.102 11.711 23.328 1 98.31 49 ARG B O 1
ATOM 2941 N N . ASP B 1 50 ? 5.191 12.047 21.312 1 98.06 50 ASP B N 1
ATOM 2942 C CA . ASP B 1 50 ? 5.848 10.906 20.688 1 98.06 50 ASP B CA 1
ATOM 2943 C C . ASP B 1 50 ? 7.18 11.305 20.062 1 98.06 50 ASP B C 1
ATOM 2945 O O . ASP B 1 50 ? 7.746 10.562 19.266 1 98.06 50 ASP B O 1
ATOM 2949 N N . GLU B 1 51 ? 7.617 12.469 20.297 1 96.56 51 GLU B N 1
ATOM 2950 C CA . GLU B 1 51 ? 8.883 13.039 19.844 1 96.56 51 GLU B CA 1
ATOM 2951 C C . GLU B 1 51 ? 8.977 13.055 18.328 1 96.56 51 GLU B C 1
ATOM 2953 O O . GLU B 1 51 ? 10.039 12.797 17.75 1 96.56 51 GLU B O 1
ATOM 2958 N N . CYS B 1 52 ? 7.848 13.125 17.719 1 94.5 52 CYS B N 1
ATOM 2959 C CA . CYS B 1 52 ? 7.785 13.5 16.312 1 94.5 52 CYS B CA 1
ATOM 2960 C C . CYS B 1 52 ? 7.816 15.016 16.156 1 94.5 52 CYS B C 1
ATOM 2962 O O . CYS B 1 52 ? 6.816 15.625 15.773 1 94.5 52 CYS B O 1
ATOM 2964 N N . HIS B 1 53 ? 8.93 15.555 16.266 1 90.88 53 HIS B N 1
ATOM 2965 C CA . HIS B 1 53 ? 9.109 16.984 16.469 1 90.88 53 HIS B CA 1
ATOM 2966 C C . HIS B 1 53 ? 8.609 17.781 15.281 1 90.88 53 HIS B C 1
ATOM 2968 O O . HIS B 1 53 ? 8.031 18.859 15.445 1 90.88 53 HIS B O 1
ATOM 2974 N N . SER B 1 54 ? 8.789 17.266 14.078 1 89.06 54 SER B N 1
ATOM 2975 C CA . SER B 1 54 ? 8.328 17.969 12.875 1 89.06 54 SER B CA 1
ATOM 2976 C C . SER B 1 54 ? 6.805 18.016 12.812 1 89.06 54 SER B C 1
ATOM 2978 O O . SER B 1 54 ? 6.234 18.781 12.047 1 89.06 54 SER B O 1
ATOM 2980 N N . HIS B 1 55 ? 6.176 17.188 13.711 1 93.62 55 HIS B N 1
ATOM 2981 C CA . HIS B 1 55 ? 4.719 17.125 13.727 1 93.62 55 HIS B CA 1
ATOM 2982 C C . HIS B 1 55 ? 4.164 17.516 15.094 1 93.62 55 HIS B C 1
ATOM 2984 O O . HIS B 1 55 ? 2.994 17.266 15.391 1 93.62 55 HIS B O 1
ATOM 2990 N N . GLY B 1 56 ? 5.031 18.062 15.93 1 95.62 56 GLY B N 1
ATOM 2991 C CA . GLY B 1 56 ? 4.633 18.562 17.234 1 95.62 56 GLY B CA 1
ATOM 2992 C C . GLY B 1 56 ? 4.312 20.047 17.219 1 95.62 56 GLY B C 1
ATOM 2993 O O . GLY B 1 56 ? 3.6 20.531 16.344 1 95.62 56 GLY B O 1
ATOM 2994 N N . VAL B 1 57 ? 4.863 20.781 18.188 1 96.81 57 VAL B N 1
ATOM 2995 C CA . VAL B 1 57 ? 4.508 22.188 18.406 1 96.81 57 VAL B CA 1
ATOM 2996 C C . VAL B 1 57 ? 5.031 23.031 17.25 1 96.81 57 VAL B C 1
ATOM 2998 O O . VAL B 1 57 ? 4.527 24.141 17.016 1 96.81 57 VAL B O 1
ATOM 3001 N N . TYR B 1 58 ? 5.973 22.516 16.516 1 94.06 58 TYR B N 1
ATOM 3002 C CA . TYR B 1 58 ? 6.449 23.219 15.328 1 94.06 58 TYR B CA 1
ATOM 3003 C C . TYR B 1 58 ? 5.305 23.484 14.359 1 94.06 58 TYR B C 1
ATOM 3005 O O . TYR B 1 58 ? 5.293 24.5 13.664 1 94.06 58 TYR B O 1
ATOM 3013 N N . ARG B 1 59 ? 4.324 22.672 14.328 1 95.25 59 ARG B N 1
ATOM 3014 C CA . ARG B 1 59 ? 3.211 22.766 13.391 1 95.25 59 ARG B CA 1
ATOM 3015 C C . ARG B 1 59 ? 2.32 23.953 13.711 1 95.25 59 ARG B C 1
ATOM 3017 O O . ARG B 1 59 ? 1.521 24.391 12.875 1 95.25 59 ARG B O 1
ATOM 3024 N N . LEU B 1 60 ? 2.467 24.484 14.922 1 97.06 60 LEU B N 1
ATOM 3025 C CA . LEU B 1 60 ? 1.716 25.688 15.25 1 97.06 60 LEU B CA 1
ATOM 3026 C C . LEU B 1 60 ? 2.154 26.859 14.375 1 97.06 60 LEU B C 1
ATOM 3028 O O . LEU B 1 60 ? 1.336 27.703 14.008 1 97.06 60 LEU B O 1
ATOM 3032 N N . LEU B 1 61 ? 3.445 26.906 14.078 1 95 61 LEU B N 1
ATOM 3033 C CA . LEU B 1 61 ? 3.955 27.953 13.195 1 95 61 LEU B CA 1
ATOM 3034 C C . LEU B 1 61 ? 3.348 27.828 11.797 1 95 61 LEU B C 1
ATOM 3036 O O . LEU B 1 61 ? 2.971 28.828 11.188 1 95 61 LEU B O 1
ATOM 3040 N N . VAL B 1 62 ? 3.227 26.625 11.344 1 92.25 62 VAL B N 1
ATOM 3041 C CA . VAL B 1 62 ? 2.693 26.328 10.016 1 92.25 62 VAL B CA 1
ATOM 3042 C C . VAL B 1 62 ? 1.205 26.672 9.969 1 92.25 62 VAL B C 1
ATOM 3044 O O . VAL B 1 62 ? 0.727 27.281 9.008 1 92.25 62 VAL B O 1
ATOM 3047 N N . CYS B 1 63 ? 0.491 26.297 11 1 95.06 63 CYS B N 1
ATOM 3048 C CA . CYS B 1 63 ? -0.935 26.578 11.086 1 95.06 63 CYS B CA 1
ATOM 3049 C C . CYS B 1 63 ? -1.187 28.078 11.086 1 95.06 63 CYS B C 1
ATOM 3051 O O . CYS B 1 63 ? -2.025 28.578 10.336 1 95.06 63 CYS B O 1
ATOM 3053 N N . ALA B 1 64 ? -0.461 28.75 11.953 1 95.75 64 ALA B N 1
ATOM 3054 C CA . ALA B 1 64 ? -0.623 30.203 12.062 1 95.75 64 ALA B CA 1
ATOM 3055 C C . ALA B 1 64 ? -0.33 30.891 10.727 1 95.75 64 ALA B C 1
ATOM 3057 O O . ALA B 1 64 ? -1.056 31.797 10.32 1 95.75 64 ALA B O 1
ATOM 3058 N N . ARG B 1 65 ? 0.692 30.453 10.109 1 94.12 65 ARG B N 1
ATOM 3059 C CA . ARG B 1 65 ? 1.054 31.016 8.812 1 94.12 65 ARG B CA 1
ATOM 3060 C C . ARG B 1 65 ? -0.051 30.797 7.785 1 94.12 65 ARG B C 1
ATOM 3062 O O . ARG B 1 65 ? -0.443 31.719 7.07 1 94.12 65 ARG B O 1
ATOM 3069 N N . SER B 1 66 ? -0.563 29.594 7.688 1 94.81 66 SER B N 1
ATOM 3070 C CA . SER B 1 66 ? -1.61 29.266 6.723 1 94.81 66 SER B CA 1
ATOM 3071 C C . SER B 1 66 ? -2.875 30.078 6.984 1 94.81 66 SER B C 1
ATOM 3073 O O . SER B 1 66 ? -3.541 30.516 6.047 1 94.81 66 SER B O 1
ATOM 3075 N N . LEU B 1 67 ? -3.193 30.297 8.219 1 95.31 67 LEU B N 1
ATOM 3076 C CA . LEU B 1 67 ? -4.359 31.094 8.586 1 95.31 67 LEU B CA 1
ATOM 3077 C C . LEU B 1 67 ? -4.18 32.531 8.172 1 95.31 67 LEU B C 1
ATOM 3079 O O . LEU B 1 67 ? -5.109 33.156 7.648 1 95.31 67 LEU B O 1
ATOM 3083 N N . ARG B 1 68 ? -3 33 8.375 1 94.5 68 ARG B N 1
ATOM 3084 C CA . ARG B 1 68 ? -2.707 34.406 8.039 1 94.5 68 ARG B CA 1
ATOM 3085 C C . ARG B 1 68 ? -2.799 34.625 6.535 1 94.5 68 ARG B C 1
ATOM 3087 O O . ARG B 1 68 ? -3.156 35.719 6.09 1 94.5 68 ARG B O 1
ATOM 3094 N N . LEU B 1 69 ? -2.525 33.594 5.805 1 94.25 69 LEU B N 1
ATOM 3095 C CA . LEU B 1 69 ? -2.531 33.688 4.352 1 94.25 69 LEU B CA 1
ATOM 3096 C C . LEU B 1 69 ? -3.957 33.688 3.811 1 94.25 69 LEU B C 1
ATOM 3098 O O . LEU B 1 69 ? -4.184 34.031 2.641 1 94.25 69 LEU B O 1
ATOM 3102 N N . GLY B 1 70 ? -4.949 33.344 4.629 1 90.94 70 GLY B N 1
ATOM 3103 C CA . GLY B 1 70 ? -6.359 33.531 4.332 1 90.94 70 GLY B CA 1
ATOM 3104 C C . GLY B 1 70 ? -6.973 32.406 3.529 1 90.94 70 GLY B C 1
ATOM 3105 O O . GLY B 1 70 ? -8.109 32.531 3.059 1 90.94 70 GLY B O 1
ATOM 3106 N N . LYS B 1 71 ? -6.289 31.375 3.336 1 89.25 71 LYS B N 1
ATOM 3107 C CA . LYS B 1 71 ? -6.82 30.297 2.5 1 89.25 71 LYS B CA 1
ATOM 3108 C C . LYS B 1 71 ? -7.648 29.328 3.324 1 89.25 71 LYS B C 1
ATOM 3110 O O . LYS B 1 71 ? -8.648 28.781 2.842 1 89.25 71 LYS B O 1
ATOM 3115 N N . VAL B 1 72 ? -7.352 29.156 4.582 1 96.5 72 VAL B N 1
ATOM 3116 C CA . VAL B 1 72 ? -8.031 28.203 5.457 1 96.5 72 VAL B CA 1
ATOM 3117 C C . VAL B 1 72 ? -9.219 28.875 6.129 1 96.5 72 VAL B C 1
ATOM 3119 O O . VAL B 1 72 ? -9.109 30 6.621 1 96.5 72 VAL B O 1
ATOM 3122 N N . ASP B 1 73 ? -10.375 28.281 6.074 1 97.69 73 ASP B N 1
ATOM 3123 C CA . ASP B 1 73 ? -11.508 28.766 6.855 1 97.69 73 ASP B CA 1
ATOM 3124 C C . ASP B 1 73 ? -11.43 28.281 8.297 1 97.69 73 ASP B C 1
ATOM 3126 O O . ASP B 1 73 ? -11.695 27.109 8.578 1 97.69 73 ASP B O 1
ATOM 3130 N N . PRO B 1 74 ? -11.109 29.109 9.195 1 97.56 74 PRO B N 1
ATOM 3131 C CA . PRO B 1 74 ? -10.867 28.703 10.578 1 97.56 74 PRO B CA 1
ATOM 3132 C C . PRO B 1 74 ? -12.148 28.312 11.312 1 97.56 74 PRO B C 1
ATOM 3134 O O . PRO B 1 74 ? -12.094 27.781 12.43 1 97.56 74 PRO B O 1
ATOM 3137 N N . HIS B 1 75 ? -13.32 28.5 10.703 1 98.12 75 HIS B N 1
ATOM 3138 C CA . HIS B 1 75 ? -14.586 28.234 11.375 1 98.12 75 HIS B CA 1
ATOM 3139 C C . HIS B 1 75 ? -15.406 27.203 10.625 1 98.12 75 HIS B C 1
ATOM 3141 O O . HIS B 1 75 ? -16.547 26.906 11 1 98.12 75 HIS B O 1
ATOM 3147 N N . ALA B 1 76 ? -14.844 26.641 9.586 1 98.31 76 ALA B N 1
ATOM 3148 C CA . ALA B 1 76 ? -15.57 25.672 8.766 1 98.31 76 ALA B CA 1
ATOM 3149 C C . ALA B 1 76 ? -16.016 24.484 9.602 1 98.31 76 ALA B C 1
ATOM 3151 O O . ALA B 1 76 ? -15.234 23.922 10.367 1 98.31 76 ALA B O 1
ATOM 3152 N N . ALA B 1 77 ? -17.25 24.172 9.539 1 98.38 77 ALA B N 1
ATOM 3153 C CA . ALA B 1 77 ? -17.781 22.938 10.141 1 98.38 77 ALA B CA 1
ATOM 3154 C C . ALA B 1 77 ? -17.953 21.844 9.086 1 98.38 77 ALA B C 1
ATOM 3156 O O . ALA B 1 77 ? -18.625 22.047 8.07 1 98.38 77 ALA B O 1
ATOM 3157 N N . PRO B 1 78 ? -17.328 20.688 9.352 1 98.75 78 PRO B N 1
ATOM 3158 C CA . PRO B 1 78 ? -17.453 19.641 8.344 1 98.75 78 PRO B CA 1
ATOM 3159 C C . PRO B 1 78 ? -18.906 19.188 8.148 1 98.75 78 PRO B C 1
ATOM 3161 O O . PRO B 1 78 ? -19.672 19.141 9.102 1 98.75 78 PRO B O 1
ATOM 3164 N N . THR B 1 79 ? -19.234 18.844 6.914 1 98.88 79 THR B N 1
ATOM 3165 C CA . THR B 1 79 ? -20.516 18.219 6.59 1 98.88 79 THR B CA 1
ATOM 3166 C C . THR B 1 79 ? -20.328 16.734 6.301 1 98.88 79 THR B C 1
ATOM 3168 O O . THR B 1 79 ? -19.469 16.359 5.512 1 98.88 79 THR B O 1
ATOM 3171 N N . LEU B 1 80 ? -21.141 15.969 6.98 1 98.81 80 LEU B N 1
ATOM 3172 C CA . LEU B 1 80 ? -21.094 14.516 6.855 1 98.81 80 LEU B CA 1
ATOM 3173 C C . LEU B 1 80 ? -22.219 14 5.977 1 98.81 80 LEU B C 1
ATOM 3175 O O . LEU B 1 80 ? -23.375 14.422 6.121 1 98.81 80 LEU B O 1
ATOM 3179 N N . ARG B 1 81 ? -21.922 13.203 5.027 1 98.56 81 ARG B N 1
ATOM 3180 C CA . ARG B 1 81 ? -22.875 12.492 4.195 1 98.56 81 ARG B CA 1
ATOM 3181 C C . ARG B 1 81 ? -22.562 11.008 4.125 1 98.56 81 ARG B C 1
ATOM 3183 O O . ARG B 1 81 ? -21.391 10.625 3.99 1 98.56 81 ARG B O 1
ATOM 3190 N N . ARG B 1 82 ? -23.562 10.164 4.281 1 98.5 82 ARG B N 1
ATOM 3191 C CA . ARG B 1 82 ? -23.422 8.727 4.055 1 98.5 82 ARG B CA 1
ATOM 3192 C C . ARG B 1 82 ? -23.703 8.375 2.602 1 98.5 82 ARG B C 1
ATOM 3194 O O . ARG B 1 82 ? -24.859 8.359 2.172 1 98.5 82 ARG B O 1
ATOM 3201 N N . LEU B 1 83 ? -22.703 8.023 1.82 1 98.56 83 LEU B N 1
ATOM 3202 C CA . LEU B 1 83 ? -22.844 7.738 0.398 1 98.56 83 LEU B CA 1
ATOM 3203 C C . LEU B 1 83 ? -23.406 6.336 0.182 1 98.56 83 LEU B C 1
ATOM 3205 O O . LEU B 1 83 ? -24.031 6.066 -0.847 1 98.56 83 LEU B O 1
ATOM 3209 N N . SER B 1 84 ? -23.125 5.43 1.028 1 98.62 84 SER B N 1
ATOM 3210 C CA . SER B 1 84 ? -23.578 4.043 1.085 1 98.62 84 SER B CA 1
ATOM 3211 C C . SER B 1 84 ? -23.5 3.492 2.504 1 98.62 84 SER B C 1
ATOM 3213 O O . SER B 1 84 ? -23.031 4.184 3.418 1 98.62 84 SER B O 1
ATOM 3215 N N . PRO B 1 85 ? -23.906 2.248 2.727 1 98.31 85 PRO B N 1
ATOM 3216 C CA . PRO B 1 85 ? -23.766 1.658 4.062 1 98.31 85 PRO B CA 1
ATOM 3217 C C . PRO B 1 85 ? -22.312 1.483 4.477 1 98.31 85 PRO B C 1
ATOM 3219 O O . PRO B 1 85 ? -22.016 1.24 5.652 1 98.31 85 PRO B O 1
ATOM 3222 N N . SER B 1 86 ? -21.344 1.683 3.531 1 98.81 86 SER B N 1
ATOM 3223 C CA . SER B 1 86 ? -19.938 1.417 3.861 1 98.81 86 SER B CA 1
ATOM 3224 C C . SER B 1 86 ? -19.062 2.607 3.51 1 98.81 86 SER B C 1
ATOM 3226 O O . SER B 1 86 ? -17.828 2.512 3.568 1 98.81 86 SER B O 1
ATOM 3228 N N . ILE B 1 87 ? -19.656 3.76 3.08 1 98.94 87 ILE B N 1
ATOM 3229 C CA . ILE B 1 87 ? -18.844 4.926 2.719 1 98.94 87 ILE B CA 1
ATOM 3230 C C . ILE B 1 87 ? -19.422 6.172 3.385 1 98.94 87 ILE B C 1
ATOM 3232 O O . ILE B 1 87 ? -20.578 6.535 3.148 1 98.94 87 ILE B O 1
ATOM 3236 N N . VAL B 1 88 ? -18.625 6.785 4.184 1 98.94 88 VAL B N 1
ATOM 3237 C CA . VAL B 1 88 ? -18.969 8.094 4.73 1 98.94 88 VAL B CA 1
ATOM 3238 C C . VAL B 1 88 ? -18.078 9.164 4.105 1 98.94 88 VAL B C 1
ATOM 3240 O O . VAL B 1 88 ? -16.875 8.938 3.895 1 98.94 88 VAL B O 1
ATOM 3243 N N . ALA B 1 89 ? -18.656 10.242 3.703 1 98.88 89 ALA B N 1
ATOM 3244 C CA . ALA B 1 89 ? -17.922 11.367 3.113 1 98.88 89 ALA B CA 1
ATOM 3245 C C . ALA B 1 89 ? -18.062 12.617 3.975 1 98.88 89 ALA B C 1
ATOM 3247 O O . ALA B 1 89 ? -19.125 12.906 4.512 1 98.88 89 ALA B O 1
ATOM 3248 N N . LEU B 1 90 ? -16.984 13.289 4.176 1 98.94 90 LEU B N 1
ATOM 3249 C CA . LEU B 1 90 ? -16.938 14.57 4.875 1 98.94 90 LEU B CA 1
ATOM 3250 C C . LEU B 1 90 ? -16.438 15.68 3.957 1 98.94 90 LEU B C 1
ATOM 3252 O O . LEU B 1 90 ? -15.391 15.539 3.334 1 98.94 90 LEU B O 1
ATOM 3256 N N . ASP B 1 91 ? -17.203 16.719 3.836 1 98.88 91 ASP B N 1
ATOM 3257 C CA . ASP B 1 91 ? -16.703 17.969 3.27 1 98.88 91 ASP B CA 1
ATOM 3258 C C . ASP B 1 91 ? -16.156 18.891 4.359 1 98.88 91 ASP B C 1
ATOM 3260 O O . ASP B 1 91 ? -16.891 19.312 5.246 1 98.88 91 ASP B O 1
ATOM 3264 N N . ALA B 1 92 ? -14.883 19.188 4.25 1 98.88 92 ALA B N 1
ATOM 3265 C CA . ALA B 1 92 ? -14.25 19.969 5.305 1 98.88 92 ALA B CA 1
ATOM 3266 C C . AL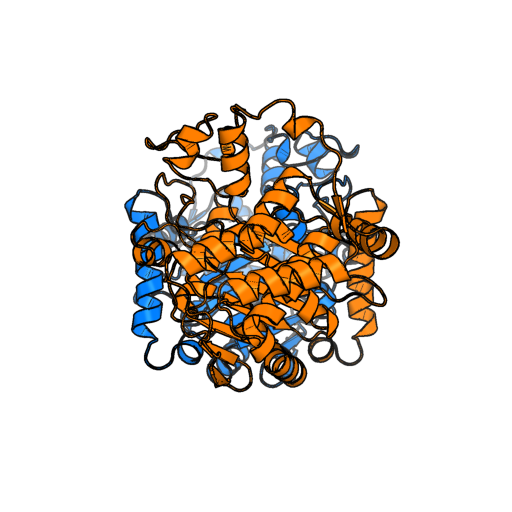A B 1 92 ? -14.445 21.469 5.07 1 98.88 92 ALA B C 1
ATOM 3268 O O . ALA B 1 92 ? -14.109 22.281 5.926 1 98.88 92 ALA B O 1
ATOM 3269 N N . HIS B 1 93 ? -15 21.859 3.928 1 98.5 93 HIS B N 1
ATOM 3270 C CA . HIS B 1 93 ? -15.297 23.25 3.58 1 98.5 93 HIS B CA 1
ATOM 3271 C C . HIS B 1 93 ? -14.07 24.141 3.77 1 98.5 93 HIS B C 1
ATOM 3273 O O . HIS B 1 93 ? -14.172 25.219 4.352 1 98.5 93 HIS B O 1
ATOM 3279 N N . ARG B 1 94 ? -12.867 23.594 3.381 1 98.25 94 ARG B N 1
ATOM 3280 C CA . ARG B 1 94 ? -11.594 24.312 3.404 1 98.25 94 ARG B CA 1
ATOM 3281 C C . ARG B 1 94 ? -11.156 24.609 4.836 1 98.25 94 ARG B C 1
ATOM 3283 O O . ARG B 1 94 ? -10.484 25.609 5.094 1 98.25 94 ARG B O 1
ATOM 3290 N N . GLY B 1 95 ? -11.625 23.844 5.77 1 98.38 95 GLY B N 1
ATOM 3291 C CA . GLY B 1 95 ? -11.023 23.75 7.094 1 98.38 95 GLY B CA 1
ATOM 3292 C C . GLY B 1 95 ? -9.906 22.734 7.172 1 98.38 95 GLY B C 1
ATOM 3293 O O . GLY B 1 95 ? -9.578 22.094 6.18 1 98.38 95 GLY B O 1
ATOM 3294 N N . PHE B 1 96 ? -9.312 22.641 8.352 1 98.19 96 PHE B N 1
ATOM 3295 C CA . PHE B 1 96 ? -8.281 21.625 8.555 1 98.19 96 PHE B CA 1
ATOM 3296 C C . PHE B 1 96 ? -8.891 20.234 8.602 1 98.19 96 PHE B C 1
ATOM 3298 O O . PHE B 1 96 ? -9.984 20.047 9.148 1 98.19 96 PHE B O 1
ATOM 3305 N N . SER B 1 97 ? -8.195 19.25 8.094 1 98.5 97 SER B N 1
ATOM 3306 C CA . SER B 1 97 ? -8.68 17.891 7.902 1 98.5 97 SER B CA 1
ATOM 3307 C C . SER B 1 97 ? -9 17.219 9.234 1 98.5 97 SER B C 1
ATOM 3309 O O . SER B 1 97 ? -9.859 16.344 9.305 1 98.5 97 SER B O 1
ATOM 3311 N N . LEU B 1 98 ? -8.359 17.625 10.312 1 98.62 98 LEU B N 1
ATOM 3312 C CA . LEU B 1 98 ? -8.398 16.906 11.578 1 98.62 98 LEU B CA 1
ATOM 3313 C C . LEU B 1 98 ? -9.797 16.922 12.18 1 98.62 98 LEU B C 1
ATOM 3315 O O . LEU B 1 98 ? -10.25 15.914 12.734 1 98.62 98 LEU B O 1
ATOM 3319 N N . LEU B 1 99 ? -10.453 18.078 12.109 1 98.81 99 LEU B N 1
ATOM 3320 C CA . LEU B 1 99 ? -11.82 18.125 12.625 1 98.81 99 LEU B CA 1
ATOM 3321 C C . LEU B 1 99 ? -12.75 17.25 11.797 1 98.81 99 LEU B C 1
ATOM 3323 O O . LEU B 1 99 ? -13.648 16.594 12.344 1 98.81 99 LEU B O 1
ATOM 3327 N N . ALA B 1 100 ? -12.602 17.266 10.508 1 98.88 100 ALA B N 1
ATOM 3328 C CA . ALA B 1 100 ? -13.406 16.391 9.641 1 98.88 100 ALA B CA 1
ATOM 3329 C C . ALA B 1 100 ? -13.188 14.922 9.984 1 98.88 100 ALA B C 1
ATOM 3331 O O . ALA B 1 100 ? -14.148 14.148 10.055 1 98.88 100 ALA B O 1
ATOM 3332 N N . PHE B 1 101 ? -11.938 14.555 10.203 1 98.94 101 PHE B N 1
ATOM 3333 C CA . PHE B 1 101 ? -11.633 13.18 10.586 1 98.94 101 PHE B CA 1
ATOM 3334 C C . PHE B 1 101 ? -12.328 12.812 11.891 1 98.94 101 PHE B C 1
ATOM 3336 O O . PHE B 1 101 ? -12.977 11.773 11.984 1 98.94 101 PHE B O 1
ATOM 3343 N N . GLU B 1 102 ? -12.18 13.625 12.867 1 98.81 102 GLU B N 1
ATOM 3344 C CA . GLU B 1 102 ? -12.789 13.375 14.172 1 98.81 102 GLU B CA 1
ATOM 3345 C C . GLU B 1 102 ? -14.305 13.242 14.047 1 98.81 102 GLU B C 1
ATOM 3347 O O . GLU B 1 102 ? -14.922 12.414 14.734 1 98.81 102 GLU B O 1
ATOM 3352 N N . THR B 1 103 ? -14.852 14.07 13.195 1 98.81 103 THR B N 1
ATOM 3353 C CA . THR B 1 103 ? -16.297 14.062 12.984 1 98.81 103 THR B CA 1
ATOM 3354 C C . THR B 1 103 ? -16.75 12.758 12.336 1 98.81 103 THR B C 1
ATOM 3356 O O . THR B 1 103 ? -17.797 12.219 12.68 1 98.81 103 THR B O 1
ATOM 3359 N N . GLY B 1 104 ? -15.969 12.234 11.445 1 98.88 104 GLY B N 1
ATOM 3360 C CA . GLY B 1 104 ? -16.344 11.062 10.672 1 98.88 104 GLY B CA 1
ATOM 3361 C C . GLY B 1 104 ? -15.977 9.75 11.352 1 98.88 104 GLY B C 1
ATOM 3362 O O . GLY B 1 104 ? -16.531 8.703 11.023 1 98.88 104 GLY B O 1
ATOM 3363 N N . LEU B 1 105 ? -15.078 9.758 12.328 1 98.94 105 LEU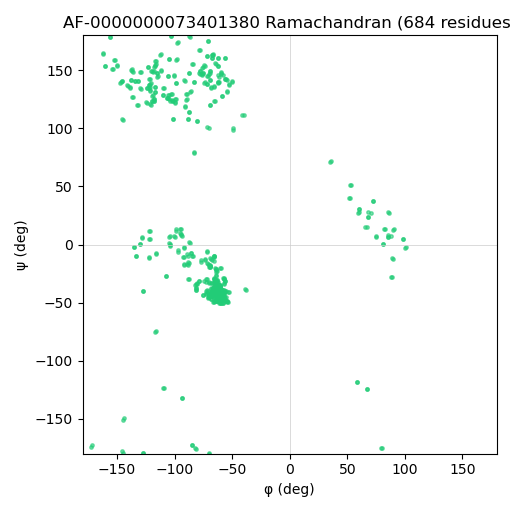 B N 1
ATOM 3364 C CA . LEU B 1 105 ? -14.477 8.555 12.883 1 98.94 105 LEU B CA 1
ATOM 3365 C C . LEU B 1 105 ? -15.539 7.664 13.523 1 98.94 105 LEU B C 1
ATOM 3367 O O . LEU B 1 105 ? -15.578 6.457 13.273 1 98.94 105 LEU B O 1
ATOM 3371 N N . PRO B 1 106 ? -16.484 8.188 14.336 1 98.94 106 PRO B N 1
ATOM 3372 C CA . PRO B 1 106 ? -17.484 7.301 14.93 1 98.94 106 PRO B CA 1
ATOM 3373 C C . PRO B 1 106 ? -18.328 6.582 13.883 1 98.94 106 PRO B C 1
ATOM 3375 O O . PRO B 1 106 ? -18.688 5.41 14.062 1 98.94 106 PRO B O 1
ATOM 3378 N N . VAL B 1 107 ? -18.625 7.258 12.773 1 98.94 107 VAL B N 1
ATOM 3379 C CA . VAL B 1 107 ? -19.438 6.668 11.719 1 98.94 107 VAL B CA 1
ATOM 3380 C C . VAL B 1 107 ? -18.625 5.609 10.977 1 98.94 107 VAL B C 1
ATOM 3382 O O . VAL B 1 107 ? -19.141 4.527 10.672 1 98.94 107 VAL B O 1
ATOM 3385 N N . LEU B 1 108 ? -17.359 5.922 10.703 1 98.94 108 LEU B N 1
ATOM 3386 C CA . LEU B 1 108 ? -16.469 4.957 10.062 1 98.94 108 LEU B CA 1
ATOM 3387 C C . LEU B 1 108 ? -16.375 3.676 10.883 1 98.94 108 LEU B C 1
ATOM 3389 O O . LEU B 1 108 ? -16.469 2.574 10.328 1 98.94 108 LEU B O 1
ATOM 3393 N N . VAL B 1 109 ? -16.203 3.828 12.18 1 98.94 109 VAL B N 1
ATOM 3394 C CA . VAL B 1 109 ? -16.078 2.697 13.094 1 98.94 109 VAL B CA 1
ATOM 3395 C C . VAL B 1 109 ? -17.359 1.868 13.062 1 98.94 109 VAL B C 1
ATOM 3397 O O . VAL B 1 109 ? -17.312 0.64 12.961 1 98.94 109 VAL B O 1
ATOM 3400 N N . GLU B 1 110 ? -18.484 2.521 13.148 1 98.88 110 GLU B N 1
ATOM 3401 C CA . GLU B 1 110 ? -19.781 1.837 13.102 1 98.88 110 GLU B CA 1
ATOM 3402 C C . GLU B 1 110 ? -19.938 1.05 11.805 1 98.88 110 GLU B C 1
ATOM 3404 O O . GLU B 1 110 ? -20.344 -0.115 11.828 1 98.88 110 GLU B O 1
ATOM 3409 N N . MET B 1 111 ? -19.641 1.659 10.68 1 98.88 111 MET B N 1
ATOM 3410 C CA . MET B 1 111 ? -19.766 1.022 9.375 1 98.88 111 MET B CA 1
ATOM 3411 C C . MET B 1 111 ? -18.844 -0.185 9.266 1 98.88 111 MET B C 1
ATOM 3413 O O . MET B 1 111 ? -19.234 -1.237 8.766 1 98.88 111 MET B O 1
ATOM 3417 N N . ALA B 1 112 ? -17.594 -0.022 9.719 1 98.88 112 ALA B N 1
ATOM 3418 C CA . ALA B 1 112 ? -16.609 -1.108 9.656 1 98.88 112 ALA B CA 1
ATOM 3419 C C . ALA B 1 112 ? -17.062 -2.287 10.523 1 98.88 112 ALA B C 1
ATOM 3421 O O . ALA B 1 112 ? -16.875 -3.445 10.141 1 98.88 112 ALA B O 1
ATOM 3422 N N . ARG B 1 113 ? -17.625 -2.016 11.672 1 98.75 113 ARG B N 1
ATOM 3423 C CA . ARG B 1 113 ? -18.078 -3.07 12.57 1 98.75 113 ARG B CA 1
ATOM 3424 C C . ARG B 1 113 ? -19.266 -3.824 11.977 1 98.75 113 ARG B C 1
ATOM 3426 O O . ARG B 1 113 ? -19.406 -5.031 12.172 1 98.75 113 ARG B O 1
ATOM 3433 N N . ARG B 1 114 ? -20.062 -3.133 11.25 1 98.44 114 ARG B N 1
ATOM 3434 C CA . ARG B 1 114 ? -21.266 -3.73 10.68 1 98.44 114 ARG B CA 1
ATOM 3435 C C . ARG B 1 114 ? -20.938 -4.504 9.406 1 98.44 114 ARG B C 1
ATOM 3437 O O . ARG B 1 114 ? -21.5 -5.57 9.164 1 98.44 114 ARG B O 1
ATOM 3444 N N . HIS B 1 115 ? -20.031 -3.986 8.625 1 98.62 115 HIS B N 1
ATOM 3445 C CA . HIS B 1 115 ? -19.875 -4.508 7.27 1 98.62 115 HIS B CA 1
ATOM 3446 C C . HIS B 1 115 ? -18.5 -5.148 7.082 1 98.62 115 HIS B C 1
ATOM 3448 O O . HIS B 1 115 ? -18.234 -5.762 6.047 1 98.62 115 HIS B O 1
ATOM 3454 N N . GLY B 1 116 ? -17.609 -5.039 8.023 1 98.88 116 GLY B N 1
ATOM 3455 C CA . GLY B 1 116 ? -16.281 -5.629 7.984 1 98.88 116 GLY B CA 1
ATOM 3456 C C . GLY B 1 116 ? -15.258 -4.734 7.32 1 98.88 116 GLY B C 1
ATOM 3457 O O . GLY B 1 116 ? -14.062 -4.836 7.609 1 98.88 116 GLY B O 1
ATOM 3458 N N . ILE B 1 117 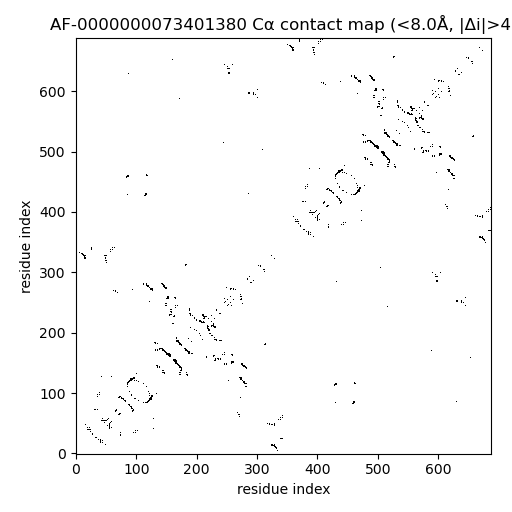? -15.711 -3.889 6.402 1 98.94 117 ILE B N 1
ATOM 3459 C CA . ILE B 1 117 ? -14.859 -2.926 5.711 1 98.94 117 ILE B CA 1
ATOM 3460 C C . ILE B 1 117 ? -15.656 -1.66 5.406 1 98.94 117 ILE B C 1
ATOM 3462 O O . ILE B 1 117 ? -16.844 -1.731 5.07 1 98.94 117 ILE B O 1
ATOM 3466 N N . ALA B 1 118 ? -15.023 -0.481 5.574 1 98.94 118 ALA B N 1
ATOM 3467 C CA . ALA B 1 118 ? -15.641 0.812 5.293 1 98.94 118 ALA B CA 1
ATOM 3468 C C . ALA B 1 118 ? -14.586 1.852 4.914 1 98.94 118 ALA B C 1
ATOM 3470 O O . ALA B 1 118 ? -13.398 1.657 5.16 1 98.94 118 ALA B O 1
ATOM 3471 N N . ALA B 1 119 ? -15.062 2.895 4.234 1 98.94 119 ALA B N 1
ATOM 3472 C CA . ALA B 1 119 ? -14.164 3.971 3.822 1 98.94 119 ALA B CA 1
ATOM 3473 C C . ALA B 1 119 ? -14.719 5.332 4.219 1 98.94 119 ALA B C 1
ATOM 3475 O O . ALA B 1 119 ? -15.938 5.516 4.297 1 98.94 119 ALA B O 1
ATOM 3476 N N . MET B 1 120 ? -13.844 6.219 4.5 1 99 120 MET B N 1
ATOM 3477 C CA . MET B 1 120 ? -14.141 7.629 4.723 1 99 120 MET B CA 1
ATOM 3478 C C . MET B 1 120 ? -13.383 8.508 3.734 1 99 120 MET B C 1
ATOM 3480 O O . MET B 1 120 ? -12.156 8.414 3.625 1 99 120 MET B O 1
ATOM 3484 N N . ALA B 1 121 ? -14.102 9.242 2.98 1 98.94 121 ALA B N 1
ATOM 3485 C CA . ALA B 1 121 ? -13.523 10.266 2.111 1 98.94 121 ALA B CA 1
ATOM 3486 C C . ALA B 1 121 ? -13.648 11.656 2.738 1 98.94 121 ALA B C 1
ATOM 3488 O O . ALA B 1 121 ? -14.742 12.086 3.1 1 98.94 121 ALA B O 1
ATOM 3489 N N . ILE B 1 122 ? -12.586 12.32 2.934 1 98.94 122 ILE B N 1
ATOM 3490 C CA . ILE B 1 122 ? -12.578 13.719 3.361 1 98.94 122 ILE B CA 1
ATOM 3491 C C . ILE B 1 122 ? -12.18 14.617 2.191 1 98.94 122 ILE B C 1
ATOM 3493 O O . ILE B 1 122 ? -11.133 14.406 1.573 1 98.94 122 ILE B O 1
ATOM 3497 N N . ASN B 1 123 ? -13.023 15.609 1.911 1 98.81 123 ASN B N 1
ATOM 3498 C CA . ASN B 1 123 ? -12.773 16.484 0.768 1 98.81 123 ASN B CA 1
ATOM 3499 C C . ASN B 1 123 ? -12.523 17.922 1.205 1 98.81 123 ASN B C 1
ATOM 3501 O O . ASN B 1 123 ? -12.961 18.328 2.279 1 98.81 123 ASN B O 1
ATOM 3505 N N . ARG B 1 124 ? -11.812 18.672 0.388 1 98.5 124 ARG B N 1
ATOM 3506 C CA . ARG B 1 124 ? -11.57 20.094 0.509 1 98.5 124 ARG B CA 1
ATOM 3507 C C . ARG B 1 124 ? -11.031 20.453 1.892 1 98.5 124 ARG B C 1
ATOM 3509 O O . ARG B 1 124 ? -11.578 21.328 2.572 1 98.5 124 ARG B O 1
ATOM 3516 N N . CYS B 1 125 ? -10.016 19.734 2.248 1 98.62 125 CYS B N 1
ATOM 3517 C CA . CYS B 1 125 ? -9.422 19.969 3.559 1 98.62 125 CYS B CA 1
ATOM 3518 C C . CYS B 1 125 ? -7.969 20.406 3.426 1 98.62 125 CYS B C 1
ATOM 3520 O O . CYS B 1 125 ? -7.293 20.047 2.459 1 98.62 125 CYS B O 1
ATOM 3522 N N . TYR B 1 126 ? -7.535 21.219 4.359 1 98.12 126 TYR B N 1
ATOM 3523 C CA . TYR B 1 126 ? -6.117 21.531 4.52 1 98.12 126 TYR B CA 1
ATOM 3524 C C . TYR B 1 126 ? -5.445 20.531 5.461 1 98.12 126 TYR B C 1
ATOM 3526 O O . TYR B 1 126 ? -5.938 20.281 6.566 1 98.12 126 TYR B O 1
ATOM 3534 N N . HIS B 1 127 ? -4.387 19.922 4.973 1 96.38 127 HIS B N 1
ATOM 3535 C CA . HIS B 1 127 ? -3.734 18.828 5.68 1 96.38 127 HIS B CA 1
ATOM 3536 C C . HIS B 1 127 ? -2.295 19.188 6.039 1 96.38 127 HIS B C 1
ATOM 3538 O O . HIS B 1 127 ? -1.479 19.453 5.152 1 96.38 127 HIS B O 1
ATOM 3544 N N . PHE B 1 128 ? -1.931 19.125 7.332 1 91.81 128 PHE B N 1
ATOM 3545 C CA . PHE B 1 128 ? -0.572 19.469 7.727 1 91.81 128 PHE B CA 1
ATOM 3546 C C . PHE B 1 128 ? -0.011 18.453 8.711 1 91.81 128 PHE B C 1
ATOM 3548 O O . PHE B 1 128 ? 1.145 18.562 9.125 1 91.81 128 PHE B O 1
ATOM 3555 N N . SER B 1 129 ? -0.727 17.469 9.117 1 93.25 129 SER B N 1
ATOM 3556 C CA . SER B 1 129 ? -0.349 16.547 10.18 1 93.25 129 SER B CA 1
ATOM 3557 C C . SER B 1 129 ? 0.077 15.195 9.617 1 93.25 129 SER B C 1
ATOM 3559 O O . SER B 1 129 ? -0.216 14.875 8.461 1 93.25 129 SER B O 1
ATOM 3561 N N . ALA B 1 130 ? 0.84 14.469 10.469 1 95.56 130 ALA B N 1
ATOM 3562 C CA . ALA B 1 130 ? 1.109 13.07 10.164 1 95.56 130 ALA B CA 1
ATOM 3563 C C . ALA B 1 130 ? -0.183 12.258 10.125 1 95.56 130 ALA B C 1
ATOM 3565 O O . ALA B 1 130 ? -1.185 12.648 10.727 1 95.56 130 ALA B O 1
ATOM 3566 N N . LEU B 1 131 ? -0.105 11.125 9.484 1 98.19 131 LEU B N 1
ATOM 3567 C CA . LEU B 1 131 ? -1.296 10.297 9.359 1 98.19 131 LEU B CA 1
ATOM 3568 C C . LEU B 1 131 ? -1.378 9.289 10.5 1 98.19 131 LEU B C 1
ATOM 3570 O O . LEU B 1 131 ? -2.443 8.727 10.766 1 98.19 131 LEU B O 1
ATOM 3574 N N . TRP B 1 132 ? -0.257 9.031 11.227 1 98.31 132 TRP B N 1
ATOM 3575 C CA . TRP B 1 132 ? -0.231 7.938 12.195 1 98.31 132 TRP B CA 1
ATOM 3576 C C . TRP B 1 132 ? -1.215 8.195 13.328 1 98.31 132 TRP B C 1
ATOM 3578 O O . TRP B 1 132 ? -1.793 7.254 13.883 1 98.31 132 TRP B O 1
ATOM 3588 N N . PRO B 1 133 ? -1.503 9.453 13.781 1 98.38 133 PRO B N 1
ATOM 3589 C CA . PRO B 1 133 ? -2.521 9.602 14.828 1 98.38 133 PRO B CA 1
ATOM 3590 C C . PRO B 1 133 ? -3.893 9.086 14.391 1 98.38 133 PRO B C 1
ATOM 3592 O O . PRO B 1 133 ? -4.648 8.555 15.211 1 98.38 133 PRO B O 1
ATOM 3595 N N . GLU B 1 134 ? -4.223 9.281 13.164 1 98.75 134 GLU B N 1
ATOM 3596 C CA . GLU B 1 134 ? -5.523 8.875 12.641 1 98.75 134 GLU B CA 1
ATOM 3597 C C . GLU B 1 134 ? -5.648 7.352 12.602 1 98.75 134 GLU B C 1
ATOM 3599 O O . GLU B 1 134 ? -6.652 6.793 13.055 1 98.75 134 GLU B O 1
ATOM 3604 N N . VAL B 1 135 ? -4.617 6.68 12.078 1 98.88 135 VAL B N 1
ATOM 3605 C CA . VAL B 1 135 ? -4.723 5.227 11.992 1 98.88 135 VAL B CA 1
ATOM 3606 C C . VAL B 1 135 ? -4.586 4.617 13.383 1 98.88 135 VAL B C 1
ATOM 3608 O O . VAL B 1 135 ? -5.18 3.572 13.672 1 98.88 135 VAL B O 1
ATOM 3611 N N . GLU B 1 136 ? -3.848 5.246 14.32 1 98.56 136 GLU B N 1
ATOM 3612 C CA . GLU B 1 136 ? -3.844 4.797 15.711 1 98.56 136 GLU B CA 1
ATOM 3613 C C . GLU B 1 136 ? -5.23 4.918 16.328 1 98.56 136 GLU B C 1
ATOM 3615 O O . GLU B 1 136 ? -5.648 4.055 17.109 1 98.56 136 GLU B O 1
ATOM 3620 N N . ALA B 1 137 ? -5.914 6.023 16.016 1 98.62 137 ALA B N 1
ATOM 3621 C CA . ALA B 1 137 ? -7.273 6.199 16.531 1 98.62 137 ALA B CA 1
ATOM 3622 C C . ALA B 1 137 ? -8.188 5.074 16.047 1 98.62 137 ALA B C 1
ATOM 3624 O O . ALA B 1 137 ? -9.031 4.586 16.797 1 98.62 137 ALA B O 1
ATOM 3625 N N . ILE B 1 138 ? -8.039 4.664 14.836 1 98.88 138 ILE B N 1
ATOM 3626 C CA . ILE B 1 138 ? -8.828 3.566 14.281 1 98.88 138 ILE B CA 1
ATOM 3627 C C . ILE B 1 138 ? -8.477 2.266 15 1 98.88 138 ILE B C 1
ATOM 3629 O O . ILE B 1 138 ? -9.367 1.513 15.406 1 98.88 138 ILE B O 1
ATOM 3633 N N . ALA B 1 139 ? -7.184 2.029 15.195 1 98.75 139 ALA B N 1
ATOM 3634 C CA . ALA B 1 139 ? -6.719 0.811 15.852 1 98.75 139 ALA B CA 1
ATOM 3635 C C . ALA B 1 139 ? -7.199 0.753 17.297 1 98.75 139 ALA B C 1
ATOM 3637 O O . ALA B 1 139 ? -7.414 -0.331 17.844 1 98.75 139 ALA B O 1
ATOM 3638 N N . ALA B 1 140 ? -7.336 1.914 17.922 1 98.06 140 ALA B N 1
ATOM 3639 C CA . ALA B 1 140 ? -7.816 1.979 19.297 1 98.06 140 ALA B CA 1
ATOM 3640 C C . ALA B 1 140 ? -9.219 1.384 19.422 1 98.06 140 ALA B C 1
ATOM 3642 O O . ALA B 1 140 ? -9.641 0.986 20.516 1 98.06 140 ALA B O 1
ATOM 3643 N N . HIS B 1 141 ? -9.93 1.292 18.344 1 98.12 141 HIS B N 1
ATOM 3644 C CA . HIS B 1 141 ? -11.25 0.675 18.328 1 98.12 141 HIS B CA 1
ATOM 3645 C C . HIS B 1 141 ? -11.172 -0.796 17.938 1 98.12 141 HIS B C 1
ATOM 3647 O O . HIS B 1 141 ? -12.188 -1.425 17.641 1 98.12 141 HIS B O 1
ATOM 3653 N N . GLY B 1 142 ? -9.969 -1.353 17.828 1 98.06 142 GLY B N 1
ATOM 3654 C CA . GLY B 1 142 ? -9.789 -2.752 17.469 1 98.06 142 GLY B CA 1
ATOM 3655 C C . GLY B 1 142 ? -9.867 -3.008 15.984 1 98.06 142 GLY B C 1
ATOM 3656 O O . GLY B 1 142 ? -10.062 -4.148 15.555 1 98.06 142 GLY B O 1
ATOM 3657 N N . LEU B 1 143 ? -9.805 -1.962 15.148 1 98.81 143 LEU B N 1
ATOM 3658 C CA . LEU B 1 143 ? -9.898 -2.061 13.695 1 98.81 143 LEU B CA 1
ATOM 3659 C C . LEU B 1 143 ? -8.531 -1.856 13.047 1 98.81 143 LEU B C 1
ATOM 3661 O O . LEU B 1 143 ? -7.695 -1.12 13.578 1 98.81 143 LEU B O 1
ATOM 3665 N N . ALA B 1 144 ? -8.258 -2.568 11.938 1 98.94 144 ALA B N 1
ATOM 3666 C CA . ALA B 1 144 ? -7.137 -2.178 11.086 1 98.94 144 ALA B CA 1
ATOM 3667 C C . ALA B 1 144 ? -7.469 -0.926 10.273 1 98.94 144 ALA B C 1
ATOM 3669 O O . ALA B 1 144 ? -8.609 -0.747 9.844 1 98.94 144 ALA B O 1
ATOM 3670 N N . GLY B 1 145 ? -6.516 -0.041 10.156 1 98.88 145 GLY B N 1
ATOM 3671 C CA . GLY B 1 145 ? -6.773 1.217 9.469 1 98.88 145 GLY B CA 1
ATOM 3672 C C . GLY B 1 145 ? -5.715 1.563 8.438 1 98.88 145 GLY B C 1
ATOM 3673 O O . GLY B 1 145 ? -4.527 1.318 8.656 1 98.88 145 GLY B O 1
ATOM 3674 N N . LEU B 1 146 ? -6.109 2.105 7.281 1 98.94 146 LEU B N 1
ATOM 3675 C CA . LEU B 1 146 ? -5.27 2.703 6.254 1 98.94 146 LEU B CA 1
ATOM 3676 C C . LEU B 1 146 ? -5.652 4.156 6.012 1 98.94 146 LEU B C 1
ATOM 3678 O O . LEU B 1 146 ? -6.84 4.492 5.98 1 98.94 146 LEU B O 1
ATOM 3682 N N . ALA B 1 147 ? -4.695 4.984 5.855 1 98.94 147 ALA B N 1
ATOM 3683 C CA . ALA B 1 147 ? -4.918 6.383 5.492 1 98.94 147 ALA B CA 1
ATOM 3684 C C . ALA B 1 147 ? -3.908 6.844 4.445 1 98.94 147 ALA B C 1
ATOM 3686 O O . ALA B 1 147 ? -2.738 6.453 4.488 1 98.94 147 ALA B O 1
ATOM 3687 N N . MET B 1 148 ? -4.336 7.637 3.508 1 98.94 148 MET B N 1
ATOM 3688 C CA . MET B 1 148 ? -3.471 8.148 2.449 1 98.94 148 MET B CA 1
ATOM 3689 C C . MET B 1 148 ? -4 9.477 1.911 1 98.94 148 MET B C 1
ATOM 3691 O O . MET B 1 148 ? -5.203 9.734 1.95 1 98.94 148 MET B O 1
ATOM 3695 N N . ASN B 1 149 ? -3.154 10.297 1.449 1 98.81 149 ASN B N 1
ATOM 3696 C CA . ASN B 1 149 ? -3.566 11.539 0.814 1 98.81 149 ASN B CA 1
ATOM 3697 C C . ASN B 1 149 ? -2.461 12.117 -0.069 1 98.81 149 ASN B C 1
ATOM 3699 O O . ASN B 1 149 ? -1.282 11.82 0.136 1 98.81 149 ASN B O 1
ATOM 3703 N N . PRO B 1 150 ? -2.842 12.898 -1.101 1 98.31 150 PRO B N 1
ATOM 3704 C CA . PRO B 1 150 ? -1.857 13.688 -1.847 1 98.31 150 PRO B CA 1
ATOM 3705 C C . PRO B 1 150 ? -1.291 14.852 -1.032 1 98.31 150 PRO B C 1
ATOM 3707 O O . PRO B 1 150 ? -1.583 14.977 0.16 1 98.31 150 PRO B O 1
ATOM 3710 N N . SER B 1 151 ? -0.439 15.594 -1.6 1 97.19 151 SER B N 1
ATOM 3711 C CA . SER B 1 151 ? 0.061 16.875 -1.109 1 97.19 151 SER B CA 1
ATOM 3712 C C . SER B 1 151 ? 0.318 17.844 -2.258 1 97.19 151 SER B C 1
ATOM 3714 O O . SER B 1 151 ? -0.45 17.891 -3.223 1 97.19 151 SER B O 1
ATOM 3716 N N . HIS B 1 152 ? 1.264 18.781 -2.139 1 97.56 152 HIS B N 1
ATOM 3717 C CA . HIS B 1 152 ? 1.693 19.578 -3.279 1 97.56 152 HIS B CA 1
ATOM 3718 C C . HIS B 1 152 ? 2.631 18.797 -4.188 1 97.56 152 HIS B C 1
ATOM 3720 O O . HIS B 1 152 ? 3.348 17.906 -3.721 1 97.56 152 HIS B O 1
ATOM 3726 N N . SER B 1 153 ? 2.559 19.062 -5.449 1 98.31 153 SER B N 1
ATOM 3727 C CA . SER B 1 153 ? 3.389 18.328 -6.395 1 98.31 153 SER B CA 1
ATOM 3728 C C . SER B 1 153 ? 4.855 18.703 -6.262 1 98.31 153 SER B C 1
ATOM 3730 O O . SER B 1 153 ? 5.281 19.75 -6.785 1 98.31 153 SER B O 1
ATOM 3732 N N . TRP B 1 154 ? 5.648 17.859 -5.559 1 98.12 154 TRP B N 1
ATOM 3733 C CA . TRP B 1 154 ? 7.07 18.094 -5.324 1 98.12 154 TRP B CA 1
ATOM 3734 C C . TRP B 1 154 ? 7.902 16.922 -5.859 1 98.12 154 TRP B C 1
ATOM 3736 O O . TRP B 1 154 ? 9.133 17.031 -5.945 1 98.12 154 TRP B O 1
ATOM 3746 N N . VAL B 1 155 ? 7.305 15.859 -6.215 1 98.75 155 VAL B N 1
ATOM 3747 C CA . VAL B 1 155 ? 8.008 14.617 -6.484 1 98.75 155 VAL B CA 1
ATOM 3748 C C . VAL B 1 155 ? 7.82 14.227 -7.949 1 98.75 155 VAL B C 1
ATOM 3750 O O . VAL B 1 155 ? 6.699 14.227 -8.461 1 98.75 155 VAL B O 1
ATOM 3753 N N . ALA B 1 156 ? 8.898 13.906 -8.617 1 98.75 156 ALA B N 1
ATOM 3754 C CA . ALA B 1 156 ? 8.844 13.398 -9.984 1 98.75 156 ALA B CA 1
ATOM 3755 C C . ALA B 1 156 ? 8.57 11.891 -10 1 98.75 156 ALA B C 1
ATOM 3757 O O . ALA B 1 156 ? 9.07 11.156 -9.148 1 98.75 156 ALA B O 1
ATOM 3758 N N . PRO B 1 157 ? 7.711 11.43 -10.969 1 98.62 157 PRO B N 1
ATOM 3759 C CA . PRO B 1 157 ? 7.633 9.977 -11.156 1 98.62 157 PRO B CA 1
ATOM 3760 C C . PRO B 1 157 ? 8.961 9.367 -11.602 1 98.62 157 PRO B C 1
ATOM 3762 O O . PRO B 1 157 ? 9.812 10.07 -12.156 1 98.62 157 PRO B O 1
ATOM 3765 N N . GLU B 1 158 ? 9.156 8.062 -11.273 1 98.06 158 GLU B N 1
ATOM 3766 C CA . GLU B 1 158 ? 10.344 7.387 -11.789 1 98.06 158 GLU B CA 1
ATOM 3767 C C . GLU B 1 158 ? 10.43 7.496 -13.305 1 98.06 158 GLU B C 1
ATOM 3769 O O . GLU B 1 158 ? 9.453 7.227 -14.016 1 98.06 158 GLU B O 1
ATOM 3774 N N . GLY B 1 159 ? 11.578 7.875 -13.781 1 97 159 GLY B N 1
ATOM 3775 C CA . GLY B 1 159 ? 11.766 8.07 -15.211 1 97 159 GLY B CA 1
ATOM 3776 C C . GLY B 1 159 ? 11.453 9.484 -15.664 1 97 159 GLY B C 1
ATOM 3777 O O . GLY B 1 159 ? 11.75 9.852 -16.797 1 97 159 GLY B O 1
ATOM 3778 N N . GLY B 1 160 ? 10.828 10.297 -14.836 1 97.81 160 GLY B N 1
ATOM 3779 C CA . GLY B 1 160 ? 10.531 11.688 -15.125 1 97.81 160 GLY B CA 1
ATOM 3780 C C . GLY B 1 160 ? 11.461 12.656 -14.422 1 97.81 160 GLY B C 1
ATOM 3781 O O . GLY B 1 160 ? 12.352 12.234 -13.672 1 97.81 160 GLY B O 1
ATOM 3782 N N . ALA B 1 161 ? 11.203 14.016 -14.703 1 97.62 161 ALA B N 1
ATOM 3783 C CA . ALA B 1 161 ? 12.094 15.023 -14.141 1 97.62 161 ALA B CA 1
ATOM 3784 C C . ALA B 1 161 ? 11.297 16.172 -13.516 1 97.62 161 ALA B C 1
ATOM 3786 O O . ALA B 1 161 ? 11.852 16.984 -12.766 1 97.62 161 ALA B O 1
ATOM 3787 N N . ARG B 1 162 ? 10.031 16.203 -13.734 1 97.88 162 ARG B N 1
ATOM 3788 C CA . ARG B 1 162 ? 9.18 17.266 -13.227 1 97.88 162 ARG B CA 1
ATOM 3789 C C . ARG B 1 162 ? 8.172 16.734 -12.219 1 97.88 162 ARG B C 1
ATOM 3791 O O . ARG B 1 162 ? 7.656 15.625 -12.383 1 97.88 162 ARG B O 1
ATOM 3798 N N . PRO B 1 163 ? 7.824 17.562 -11.234 1 98.5 163 PRO B N 1
ATOM 3799 C CA . PRO B 1 163 ? 6.918 17.078 -10.188 1 98.5 163 PRO B CA 1
ATOM 3800 C C . PRO B 1 163 ? 5.52 16.766 -10.719 1 98.5 163 PRO B C 1
ATOM 3802 O O . PRO B 1 163 ? 4.973 17.531 -11.523 1 98.5 163 PRO B O 1
ATOM 3805 N N . VAL B 1 164 ? 4.969 15.656 -10.305 1 98.75 164 VAL B N 1
ATOM 3806 C CA . VAL B 1 164 ? 3.588 15.25 -10.539 1 98.75 164 VAL B CA 1
ATOM 3807 C C . VAL B 1 164 ? 2.926 14.883 -9.219 1 98.75 164 VAL B C 1
ATOM 3809 O O . VAL B 1 164 ? 1.774 15.25 -8.969 1 98.75 164 VAL B O 1
ATOM 3812 N N . PHE B 1 165 ? 3.695 14.195 -8.352 1 98.81 165 PHE B N 1
ATOM 3813 C CA . PHE B 1 165 ? 3.186 13.672 -7.09 1 98.81 165 PHE B CA 1
ATOM 3814 C C . PHE B 1 165 ? 3.539 14.602 -5.938 1 98.81 165 PHE B C 1
ATOM 3816 O O . PHE B 1 165 ? 4.453 15.422 -6.051 1 98.81 165 PHE B O 1
ATOM 3823 N N . GLY B 1 166 ? 2.799 14.484 -4.867 1 98.25 166 GLY B N 1
ATOM 3824 C CA . GLY B 1 166 ? 3.279 14.945 -3.576 1 98.25 166 GLY B CA 1
ATOM 3825 C C . GLY B 1 166 ? 4.133 13.922 -2.854 1 98.25 166 GLY B C 1
ATOM 3826 O O . GLY B 1 166 ? 4.559 12.93 -3.449 1 98.25 166 GLY B O 1
ATOM 3827 N N . THR B 1 167 ? 4.461 14.281 -1.56 1 97.62 167 THR B N 1
ATOM 3828 C CA . THR B 1 167 ? 5.121 13.266 -0.747 1 97.62 167 THR B CA 1
ATOM 3829 C C . THR B 1 167 ? 4.184 12.094 -0.475 1 97.62 167 THR B C 1
ATOM 3831 O O . THR B 1 167 ? 4.598 11.078 0.078 1 97.62 167 THR B O 1
ATOM 3834 N N . ASN B 1 168 ? 2.859 12.125 -0.766 1 98.12 168 ASN B N 1
ATOM 3835 C CA . ASN B 1 168 ? 1.795 11.133 -0.842 1 98.12 168 ASN B CA 1
ATOM 3836 C C . ASN B 1 168 ? 1.97 10.047 0.213 1 98.12 168 ASN B C 1
ATOM 3838 O O . ASN B 1 168 ? 2.199 8.883 -0.121 1 98.12 168 ASN B O 1
ATOM 3842 N N . PRO B 1 169 ? 1.738 10.391 1.484 1 98.38 169 PRO B N 1
ATOM 3843 C CA . PRO B 1 169 ? 1.956 9.438 2.572 1 98.38 169 PRO B CA 1
ATOM 3844 C C . PRO B 1 169 ? 0.94 8.297 2.57 1 98.38 169 PRO B C 1
ATOM 3846 O O . PRO B 1 169 ? -0.185 8.469 2.094 1 98.38 169 PRO B O 1
ATOM 3849 N N . LEU B 1 170 ? 1.392 7.145 3.047 1 98.81 170 LEU B N 1
ATOM 3850 C CA . LEU B 1 170 ? 0.59 5.969 3.363 1 98.81 170 LEU B CA 1
ATOM 3851 C C . LEU B 1 170 ? 0.806 5.535 4.809 1 98.81 170 LEU B C 1
ATOM 3853 O O . LEU B 1 170 ? 1.944 5.328 5.238 1 98.81 170 LEU B O 1
ATOM 3857 N N . ALA B 1 171 ? -0.275 5.488 5.562 1 98.94 171 ALA B N 1
ATOM 3858 C CA . ALA B 1 171 ? -0.202 5.035 6.945 1 98.94 171 ALA B CA 1
ATOM 3859 C C . ALA B 1 171 ? -1.078 3.805 7.168 1 98.94 171 ALA B C 1
ATOM 3861 O O . ALA B 1 171 ? -2.098 3.633 6.496 1 98.94 171 ALA B O 1
ATOM 3862 N N . PHE B 1 172 ? -0.654 2.98 8.078 1 98.94 172 PHE B N 1
ATOM 3863 C CA . PHE B 1 172 ? -1.35 1.742 8.414 1 98.94 172 PHE B CA 1
ATOM 3864 C C . PHE B 1 172 ? -1.224 1.436 9.898 1 98.94 172 PHE B C 1
ATOM 3866 O O . PHE B 1 172 ? -0.172 1.668 10.5 1 98.94 172 PHE B O 1
ATOM 3873 N N . ALA B 1 173 ? -2.311 0.958 10.445 1 98.88 173 ALA B N 1
ATOM 3874 C CA . ALA B 1 173 ? -2.262 0.465 11.82 1 98.88 173 ALA B CA 1
ATOM 3875 C C . ALA B 1 173 ? -2.979 -0.876 11.945 1 98.88 173 ALA B C 1
ATOM 3877 O O . ALA B 1 173 ? -4.008 -1.1 11.305 1 98.88 173 ALA B O 1
ATOM 3878 N N . TRP B 1 174 ? -2.447 -1.731 12.703 1 98.88 174 TRP B N 1
ATOM 3879 C CA . TRP B 1 174 ? -2.996 -3.025 13.094 1 98.88 174 TRP B CA 1
ATOM 3880 C C . TRP B 1 174 ? -3.168 -3.109 14.609 1 98.88 174 TRP B C 1
ATOM 3882 O O . TRP B 1 174 ? -2.209 -2.918 15.359 1 98.88 174 TRP B O 1
ATOM 3892 N N . PRO B 1 175 ? -4.395 -3.381 15.023 1 98.5 175 PRO B N 1
ATOM 3893 C CA . PRO B 1 175 ? -4.617 -3.471 16.469 1 98.5 175 PRO B CA 1
ATOM 3894 C C . PRO B 1 175 ? -3.926 -4.68 17.094 1 98.5 175 PRO B C 1
ATOM 3896 O O . PRO B 1 175 ? -3.895 -5.758 16.5 1 98.5 175 PRO B O 1
ATOM 3899 N N . ARG B 1 176 ? -3.291 -4.523 18.172 1 97.25 176 ARG B N 1
ATOM 3900 C CA . ARG B 1 176 ? -2.635 -5.602 18.906 1 97.25 176 ARG B CA 1
ATOM 3901 C C . ARG B 1 176 ? -3.275 -5.805 20.266 1 97.25 176 ARG B C 1
ATOM 3903 O O . ARG B 1 176 ? -3.664 -4.836 20.922 1 97.25 176 ARG B O 1
ATOM 3910 N N . PRO B 1 177 ? -3.33 -7.113 20.688 1 89.38 177 PRO B N 1
ATOM 3911 C CA . PRO B 1 177 ? -3.859 -7.355 22.031 1 89.38 177 PRO B CA 1
ATOM 3912 C C . PRO B 1 177 ? -2.979 -6.762 23.125 1 89.38 177 PRO B C 1
ATOM 3914 O O . PRO B 1 177 ? -1.77 -7.004 23.141 1 89.38 177 PRO B O 1
ATOM 3917 N N . GLY B 1 178 ? -3.494 -5.875 24.016 1 79.75 178 GLY B N 1
ATOM 3918 C CA . GLY B 1 178 ? -2.84 -5.41 25.234 1 79.75 178 GLY B CA 1
ATOM 3919 C C . GLY B 1 178 ? -1.732 -4.41 24.969 1 79.75 178 GLY B C 1
ATOM 3920 O O . GLY B 1 178 ? -0.919 -4.125 25.844 1 79.75 178 GLY B O 1
ATOM 3921 N N . GLY B 1 179 ? -1.527 -3.957 23.812 1 82.12 179 GLY B N 1
ATOM 3922 C CA . GLY B 1 179 ? -0.375 -3.1 23.578 1 82.12 179 GLY B CA 1
ATOM 3923 C C . GLY B 1 179 ? -0.639 -1.999 22.562 1 82.12 179 GLY B C 1
ATOM 3924 O O . GLY B 1 179 ? -1.787 -1.757 22.188 1 82.12 179 GLY B O 1
ATOM 3925 N N . THR B 1 180 ? 0.398 -1.23 22.328 1 94.94 180 THR B N 1
ATOM 3926 C CA . THR B 1 180 ? 0.387 -0.259 21.234 1 94.94 180 THR B CA 1
ATOM 3927 C C . THR B 1 180 ? 0.224 -0.957 19.891 1 94.94 180 THR B C 1
ATOM 3929 O O . THR B 1 180 ? 0.753 -2.051 19.688 1 94.94 180 THR B O 1
ATOM 3932 N N . PRO B 1 181 ? -0.538 -0.398 19.031 1 98.31 181 PRO B N 1
ATOM 3933 C CA . PRO B 1 181 ? -0.738 -1.012 17.719 1 98.31 181 PRO B CA 1
ATOM 3934 C C . PRO B 1 181 ? 0.542 -1.061 16.891 1 98.31 181 PRO B C 1
ATOM 3936 O O . PRO B 1 181 ? 1.532 -0.41 17.234 1 98.31 181 PRO B O 1
ATOM 3939 N N . PHE B 1 182 ? 0.626 -1.988 15.938 1 98.62 182 PHE B N 1
ATOM 3940 C CA . PHE B 1 182 ? 1.607 -1.866 14.867 1 98.62 182 PHE B CA 1
ATOM 3941 C C . PHE B 1 182 ? 1.252 -0.713 13.938 1 98.62 182 PHE B C 1
ATOM 3943 O O . PHE B 1 182 ? 0.159 -0.683 13.367 1 98.62 182 PHE B O 1
ATOM 3950 N N . VAL B 1 183 ? 2.117 0.278 13.789 1 98.75 183 VAL B N 1
ATOM 3951 C CA . VAL B 1 183 ? 1.799 1.47 13.008 1 98.75 183 VAL B CA 1
ATOM 3952 C C . VAL B 1 183 ? 2.992 1.849 12.133 1 98.75 183 VAL B C 1
ATOM 3954 O O . VAL B 1 183 ? 4.129 1.909 12.609 1 98.75 183 VAL B O 1
ATOM 3957 N N . PHE B 1 184 ? 2.711 1.996 10.836 1 98.69 184 PHE B N 1
ATOM 3958 C CA . PHE B 1 184 ? 3.686 2.742 10.055 1 98.69 184 PHE B CA 1
ATOM 3959 C C . PHE B 1 184 ? 3.033 3.941 9.375 1 98.69 184 PHE B C 1
ATOM 3961 O O . PHE B 1 184 ? 1.812 3.977 9.203 1 98.69 184 PHE B O 1
ATOM 3968 N N . ASP B 1 185 ? 3.709 4.91 9.125 1 98 185 ASP B N 1
ATOM 3969 C CA . ASP B 1 185 ? 3.391 6.133 8.391 1 98 185 ASP B CA 1
ATOM 3970 C C . ASP B 1 185 ? 4.602 6.637 7.609 1 98 185 ASP B C 1
ATOM 3972 O O . ASP B 1 185 ? 5.551 7.16 8.203 1 98 185 ASP B O 1
ATOM 3976 N N . PHE B 1 186 ? 4.562 6.488 6.285 1 97.81 186 PHE B N 1
ATOM 3977 C CA . PHE B 1 186 ? 5.73 6.93 5.527 1 97.81 186 PHE B CA 1
ATOM 3978 C C . PHE B 1 186 ? 5.305 7.68 4.27 1 97.81 186 PHE B C 1
ATOM 3980 O O . PHE B 1 186 ? 4.238 7.414 3.711 1 97.81 186 PHE B O 1
ATOM 3987 N N . ALA B 1 187 ? 6.125 8.586 3.85 1 97.56 187 ALA B N 1
ATOM 3988 C CA . ALA B 1 187 ? 5.965 9.234 2.551 1 97.56 187 ALA B CA 1
ATOM 3989 C C . ALA B 1 187 ? 6.402 8.305 1.419 1 97.56 187 ALA B C 1
ATOM 3991 O O . ALA B 1 187 ? 7.254 7.438 1.611 1 97.56 187 ALA B O 1
ATOM 3992 N N . THR B 1 188 ? 5.836 8.461 0.226 1 98.38 188 THR B N 1
ATOM 3993 C CA . THR B 1 188 ? 6.301 7.695 -0.926 1 98.38 188 THR B CA 1
ATOM 3994 C C . THR B 1 188 ? 7.5 8.375 -1.578 1 98.38 188 THR B C 1
ATOM 3996 O O . THR B 1 188 ? 8.133 7.805 -2.469 1 98.38 188 THR B O 1
ATOM 3999 N N . SER B 1 189 ? 7.816 9.617 -1.159 1 98.25 189 SER B N 1
ATOM 4000 C CA . SER B 1 189 ? 9.086 10.227 -1.541 1 98.25 189 SER B CA 1
ATOM 4001 C C . SER B 1 189 ? 10.25 9.57 -0.811 1 98.25 189 SER B C 1
ATOM 4003 O O . SER B 1 189 ? 10.062 8.93 0.222 1 98.25 189 SER B O 1
ATOM 4005 N N . ALA B 1 190 ? 11.445 9.789 -1.341 1 97.38 190 ALA B N 1
ATOM 4006 C CA . ALA B 1 190 ? 12.648 9.227 -0.73 1 97.38 190 ALA B CA 1
ATOM 4007 C C . ALA B 1 190 ? 12.906 9.844 0.642 1 97.38 190 ALA B C 1
ATOM 4009 O O . ALA B 1 190 ? 13.445 9.188 1.534 1 97.38 190 ALA B O 1
ATOM 4010 N N . ILE B 1 191 ? 12.547 11.055 0.758 1 94.69 191 ILE B N 1
ATOM 4011 C CA . ILE B 1 191 ? 12.758 11.844 1.969 1 94.69 191 ILE B CA 1
ATOM 4012 C C . ILE B 1 191 ? 11.648 12.883 2.102 1 94.69 191 ILE B C 1
ATOM 4014 O O . ILE B 1 191 ? 10.945 13.18 1.131 1 94.69 191 ILE B O 1
ATOM 4018 N N . ALA B 1 192 ? 11.406 13.266 3.312 1 90.25 192 ALA B N 1
ATOM 4019 C CA . ALA B 1 192 ? 10.453 14.359 3.51 1 90.25 192 ALA B CA 1
ATOM 4020 C C . ALA B 1 192 ? 11.023 15.68 3.012 1 90.25 192 ALA B C 1
ATOM 4022 O O . ALA B 1 192 ? 12.227 15.93 3.119 1 90.25 192 ALA B O 1
ATOM 4023 N N . ARG B 1 193 ? 10.18 16.531 2.518 1 90.5 193 ARG B N 1
ATOM 4024 C CA . ARG B 1 193 ? 10.625 17.812 2 1 90.5 193 ARG B CA 1
ATOM 4025 C C . ARG B 1 193 ? 11.258 18.656 3.1 1 90.5 193 ARG B C 1
ATOM 4027 O O . ARG B 1 193 ? 12.258 19.344 2.867 1 90.5 193 ARG B O 1
ATOM 4034 N N . GLY B 1 194 ? 10.703 18.609 4.281 1 87.06 194 GLY B N 1
ATOM 4035 C CA . GLY B 1 194 ? 11.242 19.344 5.418 1 87.06 194 GLY B CA 1
ATOM 4036 C C . GLY B 1 194 ? 12.688 18.984 5.723 1 87.06 194 GLY B C 1
ATOM 4037 O O . GLY B 1 194 ? 13.461 19.844 6.156 1 87.06 194 GLY B O 1
ATOM 4038 N N . ASP B 1 195 ? 13.031 17.734 5.473 1 89.69 195 ASP B N 1
ATOM 4039 C CA . ASP B 1 195 ? 14.414 17.312 5.684 1 89.69 195 ASP B CA 1
ATOM 4040 C C . ASP B 1 195 ? 15.352 17.984 4.688 1 89.69 195 ASP B C 1
ATOM 4042 O O . ASP B 1 195 ? 16.469 18.359 5.043 1 89.69 195 ASP B O 1
ATOM 4046 N N . ILE B 1 196 ? 14.914 18.094 3.504 1 94.19 196 ILE B N 1
ATOM 4047 C CA . ILE B 1 196 ? 15.734 18.766 2.504 1 94.19 196 ILE B CA 1
ATOM 4048 C C . ILE B 1 196 ? 15.875 20.25 2.873 1 94.19 196 ILE B C 1
ATOM 4050 O O . ILE B 1 196 ? 16.953 20.812 2.775 1 94.19 196 ILE B O 1
ATOM 4054 N N . GLU B 1 197 ? 14.812 20.859 3.279 1 91.19 197 GLU B N 1
ATOM 4055 C CA . GLU B 1 197 ? 14.828 22.25 3.709 1 91.19 197 GLU B CA 1
ATOM 4056 C C . GLU B 1 197 ? 15.805 22.469 4.867 1 91.19 197 GLU B C 1
ATOM 4058 O O . GLU B 1 197 ? 16.516 23.469 4.91 1 91.19 197 GLU B O 1
ATOM 4063 N N . LEU B 1 198 ? 15.766 21.547 5.797 1 88.56 198 LEU B N 1
ATOM 4064 C CA . LEU B 1 198 ? 16.688 21.609 6.926 1 88.56 198 LEU B CA 1
ATOM 4065 C C . LEU B 1 198 ? 18.125 21.516 6.457 1 88.56 198 LEU B C 1
ATOM 4067 O O . LEU B 1 198 ? 18.984 22.281 6.922 1 88.56 198 LEU B O 1
ATOM 4071 N N . HIS B 1 199 ? 18.406 20.594 5.551 1 94.38 199 HIS B N 1
ATOM 4072 C CA . HIS B 1 199 ? 19.75 20.484 4.984 1 94.38 199 HIS B CA 1
ATOM 4073 C C . HIS B 1 199 ? 20.141 21.766 4.266 1 94.38 199 HIS B C 1
ATOM 4075 O O . HIS B 1 199 ? 21.297 22.203 4.352 1 94.38 199 HIS B O 1
ATOM 4081 N N . ALA B 1 200 ? 19.234 22.359 3.594 1 95.75 200 ALA B N 1
ATOM 4082 C CA . ALA B 1 200 ? 19.484 23.609 2.891 1 95.75 200 ALA B CA 1
ATOM 4083 C C . ALA B 1 200 ? 19.844 24.719 3.871 1 95.75 200 ALA B C 1
ATOM 4085 O O . ALA B 1 200 ? 20.781 25.484 3.631 1 95.75 200 ALA B O 1
ATOM 4086 N N . LYS B 1 201 ? 19.156 24.828 4.891 1 90.5 201 LYS B N 1
ATOM 4087 C CA . LYS B 1 201 ? 19.406 25.828 5.922 1 90.5 201 LYS B CA 1
ATOM 4088 C C . LYS B 1 201 ? 20.781 25.625 6.566 1 90.5 201 LYS B C 1
ATOM 4090 O O . LYS B 1 201 ? 21.453 26.594 6.898 1 90.5 201 LYS B O 1
ATOM 4095 N N . GLU B 1 202 ? 21.141 24.406 6.707 1 93.12 202 GLU B N 1
ATOM 4096 C CA . GLU B 1 202 ? 22.391 24.062 7.383 1 93.12 202 GLU B CA 1
ATOM 4097 C C . GLU B 1 202 ? 23.562 24.016 6.398 1 93.12 202 GLU B C 1
ATOM 4099 O O . GLU B 1 202 ? 24.719 23.891 6.801 1 93.12 202 GLU B O 1
ATOM 4104 N N . GLY B 1 203 ? 23.281 24.109 5.234 1 94 203 GLY B N 1
ATOM 4105 C CA . GLY B 1 203 ? 24.297 24.047 4.211 1 94 203 GLY B CA 1
ATOM 4106 C C . GLY B 1 203 ? 24.938 22.672 4.078 1 94 203 GLY B C 1
ATOM 4107 O O . GLY B 1 203 ? 26.125 22.562 3.766 1 94 203 GLY B O 1
ATOM 4108 N N . LYS B 1 204 ? 24.25 21.641 4.395 1 96.88 204 LYS B N 1
ATOM 4109 C CA . LYS B 1 204 ? 24.719 20.266 4.312 1 96.88 204 LYS B CA 1
ATOM 4110 C C . LYS B 1 204 ? 24.219 19.578 3.039 1 96.88 204 LYS B C 1
ATOM 4112 O O . LYS B 1 204 ? 23.078 19.781 2.623 1 96.88 204 LYS B O 1
ATOM 4117 N N . PRO B 1 205 ? 25.172 18.812 2.467 1 97.75 205 PRO B N 1
ATOM 4118 C CA . PRO B 1 205 ? 24.734 18.094 1.268 1 97.75 205 PRO B CA 1
ATOM 4119 C C . PRO B 1 205 ? 23.703 17.016 1.572 1 97.75 205 PRO B C 1
ATOM 4121 O O . PRO B 1 205 ? 23.516 16.625 2.732 1 97.75 205 PRO B O 1
ATOM 4124 N N . ILE B 1 206 ? 22.969 16.594 0.533 1 97.94 206 ILE B N 1
ATOM 4125 C CA . ILE B 1 206 ? 22.016 15.484 0.641 1 97.94 206 ILE B CA 1
ATOM 4126 C C . ILE B 1 206 ? 22.453 14.336 -0.266 1 97.94 206 ILE B C 1
ATOM 4128 O O . ILE B 1 206 ? 23.25 14.531 -1.191 1 97.94 206 ILE B O 1
ATOM 4132 N N . PRO B 1 207 ? 22.016 13.133 -0.008 1 96.81 207 PRO B N 1
ATOM 4133 C CA . PRO B 1 207 ? 22.297 12.039 -0.939 1 96.81 207 PRO B CA 1
ATOM 4134 C C . PRO B 1 207 ? 21.734 12.289 -2.334 1 96.81 207 PRO B C 1
ATOM 4136 O O . PRO B 1 207 ? 20.641 12.852 -2.469 1 96.81 207 PRO B O 1
ATOM 4139 N N . PRO B 1 208 ? 22.391 11.797 -3.348 1 95.75 208 PRO B N 1
ATOM 4140 C CA . PRO B 1 208 ? 21.969 12.094 -4.715 1 95.75 208 PRO B CA 1
ATOM 4141 C C . PRO B 1 208 ? 20.641 11.43 -5.074 1 95.75 208 PRO B C 1
ATOM 4143 O O . PRO B 1 208 ? 19.969 11.844 -6.027 1 95.75 208 PRO B O 1
ATOM 4146 N N . HIS B 1 209 ? 20.188 10.406 -4.355 1 95.94 209 HIS B N 1
ATOM 4147 C CA . HIS B 1 209 ? 18.953 9.703 -4.723 1 95.94 209 HIS B CA 1
ATOM 4148 C C . HIS B 1 209 ? 17.734 10.383 -4.133 1 95.94 209 HIS B C 1
ATOM 4150 O O . HIS B 1 209 ? 16.594 9.961 -4.383 1 95.94 209 HIS B O 1
ATOM 4156 N N . TRP B 1 210 ? 17.922 11.477 -3.432 1 97.62 210 TRP B N 1
ATOM 4157 C CA . TRP B 1 210 ? 16.812 12.164 -2.77 1 97.62 210 TRP B CA 1
ATOM 4158 C C . TRP B 1 210 ? 16.047 13.039 -3.754 1 97.62 210 TRP B C 1
ATOM 4160 O O . TRP B 1 210 ? 14.836 13.211 -3.631 1 97.62 210 TRP B O 1
ATOM 4170 N N . ALA B 1 211 ? 16.844 13.586 -4.73 1 98.5 211 ALA B N 1
ATOM 4171 C CA . ALA B 1 211 ? 16.172 14.633 -5.508 1 98.5 211 ALA B CA 1
ATOM 4172 C C . ALA B 1 211 ? 16.922 14.891 -6.816 1 98.5 211 ALA B C 1
ATOM 4174 O O . ALA B 1 211 ? 18.047 14.43 -6.996 1 98.5 211 ALA B O 1
ATOM 4175 N N . LEU B 1 212 ? 16.234 15.57 -7.684 1 98.56 212 LEU B N 1
ATOM 4176 C CA . LEU B 1 212 ? 16.734 16.078 -8.953 1 98.56 212 LEU B CA 1
ATOM 4177 C C . LEU B 1 212 ? 16.812 17.594 -8.945 1 98.56 212 LEU B C 1
ATOM 4179 O O . LEU B 1 212 ? 16.016 18.25 -8.281 1 98.56 212 LEU B O 1
ATOM 4183 N N . ASP B 1 213 ? 17.766 18.125 -9.695 1 98.19 213 ASP B N 1
ATOM 4184 C CA . ASP B 1 213 ? 17.797 19.578 -9.875 1 98.19 213 ASP B CA 1
ATOM 4185 C C . ASP B 1 213 ? 16.812 20.016 -10.969 1 98.19 213 ASP B C 1
ATOM 4187 O O . ASP B 1 213 ? 16.062 19.203 -11.492 1 98.19 213 ASP B O 1
ATOM 4191 N N . ALA B 1 214 ? 16.812 21.328 -11.289 1 97.38 214 ALA B N 1
ATOM 4192 C CA . ALA B 1 214 ? 15.859 21.906 -12.234 1 97.38 214 ALA B CA 1
ATOM 4193 C C . ALA B 1 214 ? 16.062 21.328 -13.641 1 97.38 214 ALA B C 1
ATOM 4195 O O . ALA B 1 214 ? 15.156 21.375 -14.469 1 97.38 214 ALA B O 1
ATOM 4196 N N . ASN B 1 215 ? 17.219 20.797 -13.938 1 96.69 215 ASN B N 1
ATOM 4197 C CA . ASN B 1 215 ? 17.531 20.219 -15.25 1 96.69 215 ASN B CA 1
ATOM 4198 C C . ASN B 1 215 ? 17.219 18.719 -15.289 1 96.69 215 ASN B C 1
ATOM 4200 O O . ASN B 1 215 ? 17.391 18.078 -16.328 1 96.69 215 ASN B O 1
ATOM 4204 N N . GLY B 1 216 ? 16.781 18.172 -14.164 1 97.06 216 GLY B N 1
ATOM 4205 C CA . GLY B 1 216 ? 16.406 16.781 -14.133 1 97.06 216 GLY B CA 1
ATOM 4206 C C . GLY B 1 216 ? 17.547 15.852 -13.789 1 97.06 216 GLY B C 1
ATOM 4207 O O . GLY B 1 216 ? 17.453 14.633 -13.992 1 97.06 216 GLY B O 1
ATOM 4208 N N . ALA B 1 217 ? 18.656 16.406 -13.32 1 97.69 217 ALA B N 1
ATOM 4209 C CA . ALA B 1 217 ? 19.797 15.602 -12.938 1 97.69 217 ALA B CA 1
ATOM 4210 C C . ALA B 1 217 ? 19.859 15.406 -11.422 1 97.69 217 ALA B C 1
ATOM 4212 O O . ALA B 1 217 ? 19.531 16.312 -10.664 1 97.69 217 ALA B O 1
ATOM 4213 N N . PRO B 1 218 ? 20.328 14.195 -11.023 1 97.94 218 PRO B N 1
ATOM 4214 C CA . PRO B 1 218 ? 20.516 14.023 -9.586 1 97.94 218 PRO B CA 1
ATOM 4215 C C . PRO B 1 218 ? 21.406 15.109 -8.977 1 97.94 218 PRO B C 1
ATOM 4217 O O . PRO B 1 218 ? 22.391 15.531 -9.602 1 97.94 218 PRO B O 1
ATOM 4220 N N . THR B 1 219 ? 21.078 15.57 -7.77 1 98.44 219 THR B N 1
ATOM 4221 C CA . THR B 1 219 ? 21.844 16.641 -7.141 1 98.44 219 THR B CA 1
ATOM 4222 C C . THR B 1 219 ? 22.094 16.328 -5.664 1 98.44 219 THR B C 1
ATOM 4224 O O . THR B 1 219 ? 21.297 15.656 -5.023 1 98.44 219 THR B O 1
ATOM 4227 N N . THR B 1 220 ? 23.219 16.781 -5.156 1 98.5 220 THR B N 1
ATOM 4228 C CA . THR B 1 220 ? 23.5 16.703 -3.73 1 98.5 220 THR B CA 1
ATOM 4229 C C . THR B 1 220 ? 23.328 18.062 -3.064 1 98.5 220 THR B C 1
ATOM 4231 O O . THR B 1 220 ? 23.547 18.203 -1.859 1 98.5 220 THR B O 1
ATOM 4234 N N . ASP B 1 221 ? 22.969 19.094 -3.855 1 98.25 221 ASP B N 1
ATOM 4235 C CA . ASP B 1 221 ? 22.688 20.422 -3.35 1 98.25 221 ASP B CA 1
ATOM 4236 C C . ASP B 1 221 ? 21.234 20.562 -2.938 1 98.25 221 ASP B C 1
ATOM 4238 O O . ASP B 1 221 ? 20.328 20.578 -3.787 1 98.25 221 ASP B O 1
ATOM 4242 N N . PRO B 1 222 ? 20.984 20.75 -1.641 1 98.06 222 PRO B N 1
ATOM 4243 C CA . PRO B 1 222 ? 19.594 20.844 -1.202 1 98.06 222 PRO B CA 1
ATOM 4244 C C . PRO B 1 222 ? 18.859 22.047 -1.792 1 98.06 222 PRO B C 1
ATOM 4246 O O . PRO B 1 222 ? 17.656 21.984 -2.01 1 98.06 222 PRO B O 1
ATOM 4249 N N . LYS B 1 223 ? 19.5 23.109 -2.066 1 97.81 223 LYS B N 1
ATOM 4250 C CA . LYS B 1 223 ? 18.859 24.266 -2.684 1 97.81 223 LYS B CA 1
ATOM 4251 C C . LYS B 1 223 ? 18.438 23.969 -4.117 1 97.81 223 LYS B C 1
ATOM 4253 O O . LYS B 1 223 ? 17.344 24.344 -4.543 1 97.81 223 LYS B O 1
ATOM 4258 N N . ALA B 1 224 ? 19.344 23.297 -4.828 1 98 224 ALA B N 1
ATOM 4259 C CA . ALA B 1 224 ? 19 22.859 -6.18 1 98 224 ALA B CA 1
ATOM 4260 C C . ALA B 1 224 ? 17.844 21.875 -6.156 1 98 224 ALA B C 1
ATOM 4262 O O . ALA B 1 224 ? 16.984 21.875 -7.047 1 98 224 ALA B O 1
ATOM 4263 N N . ALA B 1 225 ? 17.875 21 -5.164 1 98 225 ALA B N 1
ATOM 4264 C CA . ALA B 1 225 ? 16.797 20.031 -4.996 1 98 225 ALA B CA 1
ATOM 4265 C C . ALA B 1 225 ? 15.445 20.719 -4.828 1 98 225 ALA B C 1
ATOM 4267 O O . ALA B 1 225 ? 14.445 20.297 -5.414 1 98 225 ALA B O 1
ATOM 4268 N N . LEU B 1 226 ? 15.422 21.766 -4.055 1 96.56 226 LEU B N 1
ATOM 4269 C CA . LEU B 1 226 ? 14.18 22.469 -3.748 1 96.56 226 LEU B CA 1
ATOM 4270 C C . LEU B 1 226 ? 13.656 23.203 -4.977 1 96.56 226 LEU B C 1
ATOM 4272 O O . LEU B 1 226 ? 12.477 23.547 -5.039 1 96.56 226 LEU B O 1
ATOM 4276 N N . GLN B 1 227 ? 14.508 23.453 -5.957 1 96.56 227 GLN B N 1
ATOM 4277 C CA . GLN B 1 227 ? 14.109 24.094 -7.203 1 96.56 227 GLN B CA 1
ATOM 4278 C C . GLN B 1 227 ? 13.727 23.078 -8.258 1 96.56 227 GLN B C 1
ATOM 4280 O O . GLN B 1 227 ? 13.211 23.422 -9.32 1 96.56 227 GLN B O 1
ATOM 4285 N N . GLY B 1 228 ? 14.023 21.859 -7.977 1 97.81 228 GLY B N 1
ATOM 4286 C CA . GLY B 1 228 ? 13.727 20.766 -8.898 1 97.81 228 GLY B CA 1
ATOM 4287 C C . GLY B 1 228 ? 12.609 19.875 -8.414 1 97.81 228 GLY B C 1
ATOM 4288 O O . GLY B 1 228 ? 11.516 20.344 -8.109 1 97.81 228 GLY B O 1
ATOM 4289 N N . ALA B 1 229 ? 12.992 18.547 -8.328 1 98.56 229 ALA B N 1
ATOM 4290 C CA . ALA B 1 229 ? 11.969 17.578 -7.93 1 98.56 229 ALA B CA 1
ATOM 4291 C C . ALA B 1 229 ? 12.547 16.562 -6.961 1 98.56 229 ALA B C 1
ATOM 4293 O O . ALA B 1 229 ? 13.68 16.094 -7.129 1 98.56 229 ALA B O 1
ATOM 4294 N N . MET B 1 230 ? 11.797 16.297 -5.945 1 98.56 230 MET B N 1
ATOM 4295 C CA . MET B 1 230 ? 12.125 15.133 -5.117 1 98.56 230 MET B CA 1
ATOM 4296 C C . MET B 1 230 ? 11.914 13.836 -5.883 1 98.56 230 MET B C 1
ATOM 4298 O O . MET B 1 230 ? 11.242 13.828 -6.918 1 98.56 230 MET B O 1
ATOM 4302 N N . ARG B 1 231 ? 12.5 12.773 -5.375 1 98.5 231 ARG B N 1
ATOM 4303 C CA . ARG B 1 231 ? 12.336 11.461 -5.992 1 98.5 231 ARG B CA 1
ATOM 4304 C C . ARG B 1 231 ? 11.523 10.531 -5.098 1 98.5 231 ARG B C 1
ATOM 4306 O O . ARG B 1 231 ? 11.336 10.812 -3.912 1 98.5 231 ARG B O 1
ATOM 4313 N N . THR B 1 232 ? 11.023 9.422 -5.68 1 98.31 232 THR B N 1
ATOM 4314 C CA . THR B 1 232 ? 10.289 8.43 -4.914 1 98.31 232 THR B CA 1
ATOM 4315 C C . THR B 1 232 ? 11.242 7.438 -4.258 1 98.31 232 THR B C 1
ATOM 4317 O O . THR B 1 232 ? 12.367 7.246 -4.727 1 98.31 232 THR B O 1
ATOM 4320 N N . PHE B 1 233 ? 10.758 6.836 -3.164 1 97.88 233 PHE B N 1
ATOM 4321 C CA . PHE B 1 233 ? 11.547 5.746 -2.6 1 97.88 233 PHE B CA 1
ATOM 4322 C C . PHE B 1 233 ? 11.414 4.488 -3.451 1 97.88 233 PHE B C 1
ATOM 4324 O O . PHE B 1 233 ? 10.375 4.258 -4.074 1 97.88 233 PHE B O 1
ATOM 4331 N N . GLY B 1 234 ? 12.469 3.691 -3.498 1 96.75 234 GLY B N 1
ATOM 4332 C CA . GLY B 1 234 ? 12.367 2.391 -4.141 1 96.75 234 GLY B CA 1
ATOM 4333 C C . GLY B 1 234 ? 12.117 2.48 -5.633 1 96.75 234 GLY B C 1
ATOM 4334 O O . GLY B 1 234 ? 11.594 1.543 -6.238 1 96.75 234 GLY B O 1
ATOM 4335 N N . GLY B 1 235 ? 12.312 3.607 -6.254 1 96.19 235 GLY B N 1
ATOM 4336 C CA . GLY B 1 235 ? 12.219 3.762 -7.699 1 96.19 235 GLY B CA 1
ATOM 4337 C C . GLY B 1 235 ? 10.812 3.574 -8.227 1 96.19 235 GLY B C 1
ATOM 4338 O O . GLY B 1 235 ? 9.867 4.215 -7.754 1 96.19 235 GLY B O 1
ATOM 4339 N N . HIS B 1 236 ? 10.711 2.641 -9.18 1 97.31 236 HIS B N 1
ATOM 4340 C CA . HIS B 1 236 ? 9.438 2.457 -9.875 1 97.31 236 HIS B CA 1
ATOM 4341 C C . HIS B 1 236 ? 8.359 1.95 -8.93 1 97.31 236 HIS B C 1
ATOM 4343 O O . HIS B 1 236 ? 7.172 2.227 -9.133 1 97.31 236 HIS B O 1
ATOM 4349 N N . LYS B 1 237 ? 8.758 1.206 -7.914 1 98.06 237 LYS B N 1
ATOM 4350 C CA . LYS B 1 237 ? 7.762 0.681 -6.988 1 98.06 237 LYS B CA 1
ATOM 4351 C C . LYS B 1 237 ? 7.16 1.796 -6.137 1 98.06 237 LYS B C 1
ATOM 4353 O O . LYS B 1 237 ? 5.938 1.874 -5.98 1 98.06 237 LYS B O 1
ATOM 4358 N N . GLY B 1 238 ? 8.023 2.689 -5.66 1 98.44 238 GLY B N 1
ATOM 4359 C CA . GLY B 1 238 ? 7.523 3.854 -4.953 1 98.44 238 GLY B CA 1
ATOM 4360 C C . GLY B 1 238 ? 6.703 4.777 -5.832 1 98.44 238 GLY B C 1
ATOM 4361 O O . GLY B 1 238 ? 5.707 5.348 -5.383 1 98.44 238 GLY B O 1
ATOM 4362 N N . SER B 1 239 ? 7.125 4.941 -7.047 1 98.62 239 SER B N 1
ATOM 4363 C CA . SER B 1 239 ? 6.402 5.762 -8.008 1 98.62 239 SER B CA 1
ATOM 4364 C C . SER B 1 239 ? 5.004 5.207 -8.266 1 98.62 239 SER B C 1
ATOM 4366 O O . SER B 1 239 ? 4.035 5.969 -8.344 1 98.62 239 SER B O 1
ATOM 4368 N N . ALA B 1 240 ? 4.906 3.934 -8.359 1 98.75 240 ALA B N 1
ATOM 4369 C CA . ALA B 1 240 ? 3.613 3.287 -8.562 1 98.75 240 ALA B CA 1
ATOM 4370 C C . ALA B 1 240 ? 2.697 3.512 -7.367 1 98.75 240 ALA B C 1
ATOM 4372 O O . ALA B 1 240 ? 1.505 3.783 -7.531 1 98.75 240 ALA B O 1
ATOM 4373 N N . LEU B 1 241 ? 3.246 3.416 -6.203 1 98.81 241 LEU B N 1
ATOM 4374 C CA . LEU B 1 241 ? 2.471 3.65 -4.988 1 98.81 241 LEU B CA 1
ATOM 4375 C C . LEU B 1 241 ? 1.979 5.094 -4.93 1 98.81 241 LEU B C 1
ATOM 4377 O O . LEU B 1 241 ? 0.836 5.348 -4.543 1 98.81 241 LEU B O 1
ATOM 4381 N N . ALA B 1 242 ? 2.865 6.012 -5.301 1 98.88 242 ALA B N 1
ATOM 4382 C CA . ALA B 1 242 ? 2.486 7.422 -5.316 1 98.88 242 ALA B CA 1
ATOM 4383 C C . ALA B 1 242 ? 1.317 7.668 -6.266 1 98.88 242 ALA B C 1
ATOM 4385 O O . ALA B 1 242 ? 0.381 8.398 -5.934 1 98.88 242 ALA B O 1
ATOM 4386 N N . ALA B 1 243 ? 1.387 7.035 -7.391 1 98.88 243 ALA B N 1
ATOM 4387 C CA . ALA B 1 243 ? 0.306 7.168 -8.359 1 98.88 243 ALA B CA 1
ATOM 4388 C C . ALA B 1 243 ? -0.996 6.586 -7.82 1 98.88 243 ALA B C 1
ATOM 4390 O O . ALA B 1 243 ? -2.068 7.168 -8 1 98.88 243 ALA B O 1
ATOM 4391 N N . MET B 1 244 ? -0.891 5.465 -7.184 1 98.94 244 MET B N 1
ATOM 4392 C CA . MET B 1 244 ? -2.064 4.852 -6.57 1 98.94 244 MET B CA 1
ATOM 4393 C C . MET B 1 244 ? -2.727 5.805 -5.582 1 98.94 244 MET B C 1
ATOM 4395 O O . MET B 1 244 ? -3.951 5.934 -5.562 1 98.94 244 MET B O 1
ATOM 4399 N N . ILE B 1 245 ? -1.949 6.492 -4.816 1 98.94 245 ILE B N 1
ATOM 4400 C CA . ILE B 1 245 ? -2.473 7.406 -3.807 1 98.94 245 ILE B CA 1
ATOM 4401 C C . ILE B 1 245 ? -3.154 8.594 -4.488 1 98.94 245 ILE B C 1
ATOM 4403 O O . ILE B 1 245 ? -4.227 9.023 -4.062 1 98.94 245 ILE B O 1
ATOM 4407 N N . GLU B 1 246 ? -2.582 9.141 -5.566 1 98.94 246 GLU B N 1
ATOM 4408 C CA . GLU B 1 246 ? -3.229 10.188 -6.348 1 98.94 246 GLU B CA 1
ATOM 4409 C C . GLU B 1 246 ? -4.602 9.742 -6.844 1 98.94 246 GLU B C 1
ATOM 4411 O O . GLU B 1 246 ? -5.559 10.516 -6.824 1 98.94 246 GLU B O 1
ATOM 4416 N N . LEU B 1 247 ? -4.664 8.531 -7.234 1 98.94 247 LEU B N 1
ATOM 4417 C CA . LEU B 1 247 ? -5.891 8 -7.82 1 98.94 247 LEU B CA 1
ATOM 4418 C C . LEU B 1 247 ? -6.938 7.738 -6.746 1 98.94 247 LEU B C 1
ATOM 4420 O O . LEU B 1 247 ? -8.102 8.117 -6.902 1 98.94 247 LEU B O 1
ATOM 4424 N N . LEU B 1 248 ? -6.547 7.164 -5.652 1 98.94 248 LEU B N 1
ATOM 4425 C CA . LEU B 1 248 ? -7.492 6.727 -4.633 1 98.94 248 LEU B CA 1
ATOM 4426 C C . LEU B 1 248 ? -7.914 7.891 -3.742 1 98.94 248 LEU B C 1
ATOM 4428 O O . LEU B 1 248 ? -9.078 7.984 -3.35 1 98.94 248 LEU B O 1
ATOM 4432 N N . ALA B 1 249 ? -6.957 8.773 -3.418 1 98.94 249 ALA B N 1
ATOM 4433 C CA . ALA B 1 249 ? -7.238 9.836 -2.459 1 98.94 249 ALA B CA 1
ATOM 4434 C C . ALA B 1 249 ? -7.418 11.18 -3.164 1 98.94 249 ALA B C 1
ATOM 4436 O O . ALA B 1 249 ? -7.613 12.211 -2.514 1 98.94 249 ALA B O 1
ATOM 4437 N N . GLY B 1 250 ? -7.332 11.195 -4.465 1 98.81 250 GLY B N 1
ATOM 4438 C CA . GLY B 1 250 ? -7.656 12.32 -5.324 1 98.81 250 GLY B CA 1
ATOM 4439 C C . GLY B 1 250 ? -8.812 12.039 -6.266 1 98.81 250 GLY B C 1
ATOM 4440 O O . GLY B 1 250 ? -9.961 12.367 -5.961 1 98.81 250 GLY B O 1
ATOM 4441 N N . ALA B 1 251 ? -8.562 11.289 -7.266 1 98.81 251 ALA B N 1
ATOM 4442 C CA . ALA B 1 251 ? -9.523 11.047 -8.336 1 98.81 251 ALA B CA 1
ATOM 4443 C C . ALA B 1 251 ? -10.742 10.297 -7.82 1 98.81 251 ALA B C 1
ATOM 4445 O O . ALA B 1 251 ? -11.883 10.695 -8.078 1 98.81 251 ALA B O 1
ATOM 4446 N N . LEU B 1 252 ? -10.586 9.234 -7.098 1 98.94 252 LEU B N 1
ATOM 4447 C CA . LEU B 1 252 ? -11.672 8.375 -6.629 1 98.94 252 LEU B CA 1
ATOM 4448 C C . LEU B 1 252 ? -12.656 9.164 -5.773 1 98.94 252 LEU B C 1
ATOM 4450 O O . LEU B 1 252 ? -13.859 8.922 -5.832 1 98.94 252 LEU B O 1
ATOM 4454 N N . ILE B 1 253 ? -12.125 10.047 -4.965 1 98.88 253 ILE B N 1
ATOM 4455 C CA . ILE B 1 253 ? -13 10.719 -4.008 1 98.88 253 ILE B CA 1
ATOM 4456 C C . ILE B 1 253 ? -13.367 12.109 -4.531 1 98.88 253 ILE B C 1
ATOM 4458 O O . ILE B 1 253 ? -13.938 12.922 -3.803 1 98.88 253 ILE B O 1
ATOM 4462 N N . GLY B 1 254 ? -12.961 12.414 -5.766 1 98.69 254 GLY B N 1
ATOM 4463 C CA . GLY B 1 254 ? -13.367 13.641 -6.434 1 98.69 254 GLY B CA 1
ATOM 4464 C C . GLY B 1 254 ? -12.695 14.883 -5.867 1 98.69 254 GLY B C 1
ATOM 4465 O O . GLY B 1 254 ? -13.336 15.93 -5.734 1 98.69 254 GLY B O 1
ATOM 4466 N N . ASP B 1 255 ? -11.461 14.789 -5.492 1 98.81 255 ASP B N 1
ATOM 4467 C CA . ASP B 1 255 ? -10.727 15.922 -4.941 1 98.81 255 ASP B CA 1
ATOM 4468 C C . ASP B 1 255 ? -9.414 16.141 -5.688 1 98.81 255 ASP B C 1
ATOM 4470 O O . ASP B 1 255 ? -9.109 15.422 -6.645 1 98.81 255 ASP B O 1
ATOM 4474 N N . MET B 1 256 ? -8.648 17.125 -5.281 1 98.75 256 MET B N 1
ATOM 4475 C CA . MET B 1 256 ? -7.5 17.609 -6.035 1 98.75 256 MET B CA 1
ATOM 4476 C C . MET B 1 256 ? -6.355 16.594 -5.992 1 98.75 256 MET B C 1
ATOM 4478 O O . MET B 1 256 ? -6.102 15.984 -4.949 1 98.75 256 MET B O 1
ATOM 4482 N N . THR B 1 257 ? -5.695 16.375 -7.125 1 98.75 257 THR B N 1
ATOM 4483 C CA . THR B 1 257 ? -4.379 15.758 -7.168 1 98.75 257 THR B CA 1
ATOM 4484 C C . THR B 1 257 ? -3.314 16.719 -6.625 1 98.75 257 THR B C 1
ATOM 4486 O O . THR B 1 257 ? -3.596 17.891 -6.375 1 98.75 257 THR B O 1
ATOM 4489 N N . SER B 1 258 ? -2.105 16.219 -6.523 1 98.81 258 SER B N 1
ATOM 4490 C CA . SER B 1 258 ? -1.019 17.047 -6.016 1 98.81 258 SER B CA 1
ATOM 4491 C C . SER B 1 258 ? -0.764 18.25 -6.922 1 98.81 258 SER B C 1
ATOM 4493 O O . SER B 1 258 ? -0.531 19.359 -6.441 1 98.81 258 SER B O 1
ATOM 4495 N N . ALA B 1 259 ? -0.779 18.047 -8.219 1 98.62 259 ALA B N 1
ATOM 4496 C CA . ALA B 1 259 ? -0.571 19.125 -9.172 1 98.62 259 ALA B CA 1
ATOM 4497 C C . ALA B 1 259 ? -1.675 20.172 -9.062 1 98.62 259 ALA B C 1
ATOM 4499 O O . ALA B 1 259 ? -1.404 21.375 -9.109 1 98.62 259 ALA B O 1
ATOM 4500 N N . GLU B 1 260 ? -2.883 19.719 -8.914 1 98.69 260 GLU B N 1
ATOM 4501 C CA . GLU B 1 260 ? -4.02 20.625 -8.773 1 98.69 260 GLU B CA 1
ATOM 4502 C C . GLU B 1 260 ? -3.945 21.406 -7.465 1 98.69 260 GLU B C 1
ATOM 4504 O O . GLU B 1 260 ? -4.289 22.594 -7.418 1 98.69 260 GLU B O 1
ATOM 4509 N N . SER B 1 261 ? -3.539 20.719 -6.398 1 98.5 261 SER B N 1
ATOM 4510 C CA . SER B 1 261 ? -3.387 21.359 -5.098 1 98.5 261 SER B CA 1
ATOM 4511 C C . SER B 1 261 ? -2.377 22.5 -5.16 1 98.5 261 SER B C 1
ATOM 4513 O O . SER B 1 261 ? -2.615 23.578 -4.613 1 98.5 261 SER B O 1
ATOM 4515 N N . LEU B 1 262 ? -1.236 22.203 -5.773 1 98 262 LEU B N 1
ATOM 4516 C CA . LEU B 1 262 ? -0.21 23.234 -5.91 1 98 262 LEU B CA 1
ATOM 4517 C C . LEU B 1 262 ? -0.73 24.406 -6.727 1 98 262 LEU B C 1
ATOM 4519 O O . LEU B 1 262 ? -0.502 25.562 -6.367 1 98 262 LEU B O 1
ATOM 4523 N N . ALA B 1 263 ? -1.396 24.109 -7.84 1 98.06 263 ALA B N 1
ATOM 4524 C CA . ALA B 1 263 ? -1.979 25.172 -8.664 1 98.06 263 ALA B CA 1
ATOM 4525 C C . ALA B 1 263 ? -2.99 25.984 -7.871 1 98.06 263 ALA B C 1
ATOM 4527 O O . ALA B 1 263 ? -3.041 27.219 -8 1 98.06 263 ALA B O 1
ATOM 4528 N N . PHE B 1 264 ? -3.801 25.312 -7.094 1 97.69 264 PHE B N 1
ATOM 4529 C CA . PHE B 1 264 ? -4.828 25.953 -6.281 1 97.69 264 PHE B CA 1
ATOM 4530 C C . PHE B 1 264 ? -4.203 26.922 -5.289 1 97.69 264 PHE B C 1
ATOM 4532 O O . PHE B 1 264 ? -4.789 27.969 -4.973 1 97.69 264 PHE B O 1
ATOM 4539 N N . ASP B 1 265 ? -3.057 26.594 -4.785 1 96.75 265 ASP B N 1
ATOM 4540 C CA . ASP B 1 265 ? -2.344 27.438 -3.82 1 96.75 265 ASP B CA 1
ATOM 4541 C C . ASP B 1 265 ? -1.969 28.781 -4.426 1 96.75 265 ASP B C 1
ATOM 4543 O O . ASP B 1 265 ? -1.858 29.781 -3.713 1 96.75 265 ASP B O 1
ATOM 4547 N N . GLU B 1 266 ? -1.684 28.875 -5.723 1 95.62 266 GLU B N 1
ATOM 4548 C CA . GLU B 1 266 ? -1.349 30.078 -6.469 1 95.62 266 GLU B CA 1
ATOM 4549 C C . GLU B 1 266 ? -0.094 30.75 -5.91 1 95.62 266 GLU B C 1
ATOM 4551 O O . GLU B 1 266 ? -0.025 31.969 -5.812 1 95.62 266 GLU B O 1
ATOM 4556 N N . GLY B 1 267 ? 0.779 29.953 -5.379 1 92.69 267 GLY B N 1
ATOM 4557 C CA . GLY B 1 267 ? 2.084 30.469 -4.988 1 92.69 267 GLY B CA 1
ATOM 4558 C C . GLY B 1 267 ? 2.096 31.078 -3.598 1 92.69 267 GLY B C 1
ATOM 4559 O O . GLY B 1 267 ? 3.143 31.5 -3.109 1 92.69 267 GLY B O 1
ATOM 4560 N N . VAL B 1 268 ? 1.059 30.984 -2.877 1 92.25 268 VAL B N 1
ATOM 4561 C CA . VAL B 1 268 ? 0.941 31.625 -1.569 1 92.25 268 VAL B CA 1
ATOM 4562 C C . VAL B 1 268 ? 1.782 30.859 -0.547 1 92.25 268 VAL B C 1
ATOM 4564 O O . VAL B 1 268 ? 2.33 31.469 0.383 1 92.25 268 VAL B O 1
ATOM 4567 N N . GLY B 1 269 ? 1.895 29.578 -0.758 1 91 269 GLY B N 1
ATOM 4568 C CA . GLY B 1 269 ? 2.738 28.781 0.113 1 91 269 GLY B CA 1
ATOM 4569 C C . GLY B 1 269 ? 2.023 28.312 1.364 1 91 269 GLY B C 1
ATOM 4570 O O . GLY B 1 269 ? 2.639 28.172 2.424 1 91 269 GLY B O 1
ATOM 4571 N N . ALA B 1 270 ? 0.738 28.141 1.359 1 92.19 270 ALA B N 1
ATOM 4572 C CA . ALA B 1 270 ? -0.037 27.594 2.471 1 92.19 270 ALA B CA 1
ATOM 4573 C C . ALA B 1 270 ? 0.077 26.078 2.521 1 92.19 270 ALA B C 1
ATOM 4575 O O . ALA B 1 270 ? 0.617 25.453 1.603 1 92.19 270 ALA B O 1
ATOM 4576 N N . THR B 1 271 ? -0.384 25.531 3.682 1 94.62 271 THR B N 1
ATOM 4577 C CA . THR B 1 271 ? -0.587 24.094 3.785 1 94.62 271 THR B CA 1
ATOM 4578 C C . THR B 1 271 ? -1.411 23.578 2.609 1 94.62 271 THR B C 1
ATOM 4580 O O . THR B 1 271 ? -2.359 24.234 2.174 1 94.62 271 THR B O 1
ATOM 4583 N N . PRO B 1 272 ? -1.019 22.375 2.109 1 96.75 272 PRO B N 1
ATOM 4584 C CA . PRO B 1 272 ? -1.715 21.875 0.923 1 96.75 272 PRO B CA 1
ATOM 4585 C C . PRO B 1 272 ? -3.201 21.625 1.174 1 96.75 272 PRO B C 1
ATOM 4587 O O . PRO B 1 272 ? -3.574 21.141 2.242 1 96.75 272 PRO B O 1
ATOM 4590 N N . CYS B 1 273 ? -3.984 21.969 0.223 1 98.19 273 CYS B N 1
ATOM 4591 C CA . CYS B 1 273 ? -5.414 21.672 0.204 1 98.19 273 CYS B CA 1
ATOM 4592 C C . CYS B 1 273 ? -5.719 20.531 -0.754 1 98.19 273 CYS B C 1
ATOM 4594 O O . CYS B 1 273 ? -5.355 20.578 -1.93 1 98.19 273 CYS B O 1
ATOM 4596 N N . HIS B 1 274 ? -6.336 19.469 -0.28 1 98.25 274 HIS B N 1
ATOM 4597 C CA . HIS B 1 274 ? -6.684 18.281 -1.04 1 98.25 274 HIS B CA 1
ATOM 4598 C C . HIS B 1 274 ? -7.559 17.344 -0.219 1 98.25 274 HIS B C 1
ATOM 4600 O O . HIS B 1 274 ? -8.047 17.719 0.847 1 98.25 274 HIS B O 1
ATOM 4606 N N . GLY B 1 275 ? -7.828 16.109 -0.759 1 98.62 275 GLY B N 1
ATOM 4607 C CA . GLY B 1 275 ? -8.633 15.117 -0.056 1 98.62 275 GLY B CA 1
ATOM 4608 C C . GLY B 1 275 ? -7.801 14.086 0.674 1 98.62 275 GLY B C 1
ATOM 4609 O O . GLY B 1 275 ? -6.57 14.125 0.629 1 98.62 275 GLY B O 1
ATOM 4610 N N . GLU B 1 276 ? -8.484 13.25 1.429 1 98.88 276 GLU B N 1
ATOM 4611 C CA . GLU B 1 276 ? -7.918 12.109 2.154 1 98.88 276 GLU B CA 1
ATOM 4612 C C . GLU B 1 276 ? -8.844 10.898 2.09 1 98.88 276 GLU B C 1
ATOM 4614 O O . GLU B 1 276 ? -10.062 11.039 2.188 1 98.88 276 GLU B O 1
ATOM 4619 N N . LEU B 1 277 ? -8.258 9.727 1.858 1 98.94 277 LEU B N 1
ATOM 4620 C CA . LEU B 1 277 ? -9 8.477 1.946 1 98.94 277 LEU B CA 1
ATOM 4621 C C . LEU B 1 277 ? -8.547 7.664 3.158 1 98.94 277 LEU B C 1
ATOM 4623 O O . LEU B 1 277 ? -7.352 7.469 3.375 1 98.94 277 LEU B O 1
ATOM 4627 N N . VAL B 1 278 ? -9.508 7.238 3.98 1 98.94 278 VAL B N 1
ATOM 4628 C CA . VAL B 1 278 ? -9.281 6.375 5.133 1 98.94 278 VAL B CA 1
ATOM 4629 C C . VAL B 1 278 ? -10.102 5.09 4.98 1 98.94 278 VAL B C 1
ATOM 4631 O O . VAL B 1 278 ? -11.273 5.137 4.613 1 98.94 278 VAL B O 1
ATOM 4634 N N . ILE B 1 279 ? -9.492 3.953 5.195 1 99 279 ILE B N 1
ATOM 4635 C CA . ILE B 1 279 ? -10.164 2.66 5.133 1 99 279 ILE B CA 1
ATOM 4636 C C . ILE B 1 279 ? -10.023 1.94 6.473 1 99 279 ILE B C 1
ATOM 4638 O O . ILE B 1 279 ? -8.945 1.947 7.074 1 99 279 ILE B O 1
ATOM 4642 N N . ALA B 1 280 ? -11.055 1.379 6.949 1 98.94 280 ALA B N 1
ATOM 4643 C CA . ALA B 1 280 ? -11.047 0.596 8.18 1 98.94 280 ALA B CA 1
ATOM 4644 C C . ALA B 1 280 ? -11.539 -0.826 7.93 1 98.94 280 ALA B C 1
ATOM 4646 O O . ALA B 1 280 ? -12.484 -1.037 7.16 1 98.94 280 ALA B O 1
ATOM 4647 N N . LEU B 1 281 ? -10.906 -1.823 8.5 1 98.94 281 LEU B N 1
ATOM 4648 C CA . LEU B 1 281 ? -11.273 -3.234 8.43 1 98.94 281 LEU B CA 1
ATOM 4649 C C . LEU B 1 281 ? -11.461 -3.814 9.828 1 98.94 281 LEU B C 1
ATOM 4651 O O . LEU B 1 281 ? -10.633 -3.586 10.719 1 98.94 281 LEU B O 1
ATOM 4655 N N . ASP B 1 282 ? -12.5 -4.559 10.039 1 98.94 282 ASP B N 1
ATOM 4656 C CA . ASP B 1 282 ? -12.797 -5.129 11.352 1 98.94 282 ASP B CA 1
ATOM 4657 C C . ASP B 1 282 ? -12.391 -6.598 11.414 1 98.94 282 ASP B C 1
ATOM 4659 O O . ASP B 1 282 ? -13.086 -7.465 10.875 1 98.94 282 ASP B O 1
ATOM 4663 N N . PRO B 1 283 ? -11.336 -6.934 12.133 1 98.88 283 PRO B N 1
ATOM 4664 C CA . PRO B 1 283 ? -10.922 -8.336 12.242 1 98.88 283 PRO B CA 1
ATOM 4665 C C . PRO B 1 283 ? -12.039 -9.242 12.758 1 98.88 283 PRO B C 1
ATOM 4667 O O . PRO B 1 283 ? -12.109 -10.414 12.391 1 98.88 283 PRO B O 1
ATOM 4670 N N . LYS B 1 284 ? -12.883 -8.711 13.57 1 98.69 284 LYS B N 1
ATOM 4671 C CA . LYS B 1 284 ? -13.953 -9.523 14.141 1 98.69 284 LYS B CA 1
ATOM 4672 C C . LYS B 1 284 ? -14.906 -10.023 13.062 1 98.69 284 LYS B C 1
ATOM 4674 O O . LYS B 1 284 ? -15.383 -11.156 13.117 1 98.69 284 LYS B O 1
ATOM 4679 N N . VAL B 1 285 ? -15.219 -9.219 12.102 1 98.81 285 VAL B N 1
ATOM 4680 C CA . VAL B 1 285 ? -16.125 -9.617 11.031 1 98.81 285 VAL B CA 1
ATOM 4681 C C . VAL B 1 285 ? -15.438 -10.633 10.125 1 98.81 285 VAL B C 1
ATOM 4683 O O . VAL B 1 285 ? -16.047 -11.609 9.688 1 98.81 285 VAL B O 1
ATOM 4686 N N . PHE B 1 286 ? -14.172 -10.484 9.82 1 98.81 286 PHE B N 1
ATOM 4687 C CA . PHE B 1 286 ? -13.422 -11.383 8.961 1 98.81 286 PHE B CA 1
ATOM 4688 C C . PHE B 1 286 ? -13.258 -12.75 9.609 1 98.81 286 PHE B C 1
ATOM 4690 O O . PHE B 1 286 ? -13.352 -13.781 8.938 1 98.81 286 PHE B O 1
ATOM 4697 N N . LEU B 1 287 ? -13.055 -12.734 10.938 1 98.56 287 LEU B N 1
ATOM 4698 C CA . LEU B 1 287 ? -12.531 -13.945 11.578 1 98.56 287 LEU B CA 1
ATOM 4699 C C . LEU B 1 287 ? -13.617 -14.641 12.391 1 98.56 287 LEU B C 1
ATOM 4701 O O . LEU B 1 287 ? -13.523 -15.836 12.656 1 98.56 287 LEU B O 1
ATOM 4705 N N . GLY B 1 288 ? -14.648 -13.875 12.898 1 97.88 288 GLY B N 1
ATOM 4706 C CA . GLY B 1 288 ? -15.648 -14.461 13.781 1 97.88 288 GLY B CA 1
ATOM 4707 C C . GLY B 1 288 ? -15.055 -15.07 15.039 1 97.88 288 GLY B C 1
ATOM 4708 O O . GLY B 1 288 ? -14.305 -14.414 15.758 1 97.88 288 GLY B O 1
ATOM 4709 N N . ASP B 1 289 ? -15.258 -16.375 15.172 1 97.69 289 ASP B N 1
ATOM 4710 C CA . ASP B 1 289 ? -14.828 -17.094 16.359 1 97.69 289 ASP B CA 1
ATOM 4711 C C . ASP B 1 289 ? -13.312 -17.281 16.375 1 97.69 289 ASP B C 1
ATOM 4713 O O . ASP B 1 289 ? -12.727 -17.594 17.406 1 97.69 289 ASP B O 1
ATOM 4717 N N . ALA B 1 290 ? -12.727 -17.016 15.266 1 98 290 ALA B N 1
ATOM 4718 C CA . ALA B 1 290 ? -11.289 -17.219 15.164 1 98 290 ALA B CA 1
ATOM 4719 C C . ALA B 1 290 ? -10.531 -15.93 15.438 1 98 290 ALA B C 1
ATOM 4721 O O . ALA B 1 290 ? -9.328 -15.836 15.172 1 98 290 ALA B O 1
ATOM 4722 N N . LEU B 1 291 ? -11.211 -14.953 15.977 1 98.12 291 LEU B N 1
ATOM 4723 C CA . LEU B 1 291 ? -10.625 -13.641 16.188 1 98.12 291 LEU B CA 1
ATOM 4724 C C . LEU B 1 291 ? -9.336 -13.742 17 1 98.12 291 LEU B C 1
ATOM 4726 O O . LEU B 1 291 ? -8.289 -13.242 16.578 1 98.12 291 LEU B O 1
ATOM 4730 N N . GLU B 1 292 ? -9.312 -14.422 18.094 1 97.62 292 GLU B N 1
ATOM 4731 C CA . GLU B 1 292 ? -8.148 -14.523 18.969 1 97.62 292 GLU B CA 1
ATOM 4732 C C . GLU B 1 292 ? -6.984 -15.211 18.25 1 97.62 292 GLU B C 1
ATOM 4734 O O . GLU B 1 292 ? -5.836 -14.781 18.375 1 97.62 292 GLU B O 1
ATOM 4739 N N . ALA B 1 293 ? -7.285 -16.25 17.531 1 98.06 293 ALA B N 1
ATOM 4740 C CA . ALA B 1 293 ? -6.254 -16.969 16.797 1 98.06 293 ALA B CA 1
ATOM 4741 C C . ALA B 1 293 ? -5.629 -16.109 15.711 1 98.06 293 ALA B C 1
ATOM 4743 O O . ALA B 1 293 ? -4.426 -16.188 15.469 1 98.06 293 ALA B O 1
ATOM 4744 N N . GLY B 1 294 ? -6.516 -15.367 15.031 1 98 294 GLY B N 1
ATOM 4745 C CA . GLY B 1 294 ? -6.008 -14.469 14.008 1 98 294 GLY B CA 1
ATOM 4746 C C . GLY B 1 294 ? -5.09 -13.398 14.555 1 98 294 GLY B C 1
ATOM 4747 O O . GLY B 1 294 ? -4.008 -13.156 14.016 1 98 294 GLY B O 1
ATOM 4748 N N . LEU B 1 295 ? -5.512 -12.789 15.633 1 98.06 295 LEU B N 1
ATOM 4749 C CA . LEU B 1 295 ? -4.684 -11.773 16.266 1 98.06 295 LEU B CA 1
ATOM 4750 C C . LEU B 1 295 ? -3.379 -12.375 16.781 1 98.06 295 LEU B C 1
ATOM 4752 O O . LEU B 1 295 ? -2.318 -11.758 16.688 1 98.06 295 LEU B O 1
ATOM 4756 N N . ALA B 1 296 ? -3.412 -13.562 17.312 1 97.94 296 ALA B N 1
ATOM 4757 C CA . ALA B 1 296 ? -2.221 -14.25 17.797 1 97.94 296 ALA B CA 1
ATOM 4758 C C . ALA B 1 296 ? -1.248 -14.539 16.656 1 97.94 296 ALA B C 1
ATOM 4760 O O . ALA B 1 296 ? -0.03 -14.508 16.844 1 97.94 296 ALA B O 1
ATOM 4761 N N . ARG B 1 297 ? -1.787 -14.906 15.562 1 98.25 297 ARG B N 1
ATOM 4762 C CA . ARG B 1 297 ? -0.956 -15.133 14.383 1 98.25 297 ARG B CA 1
ATOM 4763 C C . ARG B 1 297 ? -0.177 -13.883 14.008 1 98.25 297 ARG B C 1
ATOM 4765 O O . ARG B 1 297 ? 1.015 -13.953 13.703 1 98.25 297 ARG B O 1
ATOM 4772 N N . GLY B 1 298 ? -0.882 -12.758 13.992 1 98.25 298 GLY B N 1
ATOM 4773 C CA . GLY B 1 298 ? -0.191 -11.5 13.773 1 98.25 298 GLY B CA 1
ATOM 4774 C C . GLY B 1 298 ? 0.908 -11.234 14.789 1 98.25 298 GLY B C 1
ATOM 4775 O O . GLY B 1 298 ? 2.004 -10.805 14.422 1 98.25 298 GLY B O 1
ATOM 4776 N N . GLU B 1 299 ? 0.635 -11.562 16.016 1 98 299 GLU B N 1
ATOM 4777 C CA . GLU B 1 299 ? 1.617 -11.344 17.062 1 98 299 GLU B CA 1
ATOM 4778 C C . GLU B 1 299 ? 2.857 -12.203 16.859 1 98 299 GLU B C 1
ATOM 4780 O O . GLU B 1 299 ? 3.982 -11.742 17.062 1 98 299 GLU B O 1
ATOM 4785 N N . ARG B 1 300 ? 2.646 -13.43 16.469 1 98.12 300 ARG B N 1
ATOM 4786 C CA . ARG B 1 300 ? 3.771 -14.328 16.219 1 98.12 300 ARG B CA 1
ATOM 4787 C C . ARG B 1 300 ? 4.66 -13.797 15.102 1 98.12 300 ARG B C 1
ATOM 4789 O O . ARG B 1 300 ? 5.887 -13.891 15.18 1 98.12 300 ARG B O 1
ATOM 4796 N N . MET B 1 301 ? 4.039 -13.305 14.109 1 98.62 301 MET B N 1
ATOM 4797 C CA . MET B 1 301 ? 4.801 -12.727 13.008 1 98.62 301 MET B CA 1
ATOM 4798 C C . MET B 1 301 ? 5.609 -11.523 13.477 1 98.62 301 MET B C 1
ATOM 4800 O O . MET B 1 301 ? 6.793 -11.398 13.156 1 98.62 301 MET B O 1
ATOM 4804 N N . LEU B 1 302 ? 4.996 -10.609 14.219 1 98.06 302 LEU B N 1
ATOM 4805 C CA . LEU B 1 302 ? 5.688 -9.438 14.742 1 98.06 302 LEU B CA 1
ATOM 4806 C C . LEU B 1 302 ? 6.793 -9.844 15.711 1 98.06 302 LEU B C 1
ATOM 4808 O O . LEU B 1 302 ? 7.875 -9.25 15.711 1 98.06 302 LEU B O 1
ATOM 4812 N N . ASP B 1 303 ? 6.543 -10.883 16.5 1 97.69 303 ASP B N 1
ATOM 4813 C CA . ASP B 1 303 ? 7.539 -11.398 17.438 1 97.69 303 ASP B CA 1
ATOM 4814 C C . ASP B 1 303 ? 8.766 -11.93 16.688 1 97.69 303 ASP B C 1
ATOM 4816 O O . ASP B 1 303 ? 9.891 -11.789 17.156 1 97.69 303 ASP B O 1
ATOM 4820 N N . ALA B 1 304 ? 8.508 -12.562 15.594 1 98.56 304 ALA B N 1
ATOM 4821 C CA . ALA B 1 304 ? 9.602 -13.109 14.797 1 98.56 304 ALA B CA 1
ATOM 4822 C C . ALA B 1 304 ? 10.523 -11.992 14.297 1 98.56 304 ALA B C 1
ATOM 4824 O O . ALA B 1 304 ? 11.734 -12.188 14.188 1 98.56 304 ALA B O 1
ATOM 4825 N N . ILE B 1 305 ? 9.984 -10.852 14 1 98.38 305 ILE B N 1
ATOM 4826 C CA . ILE B 1 305 ? 10.766 -9.695 13.578 1 98.38 305 ILE B CA 1
ATOM 4827 C C . ILE B 1 305 ? 11.633 -9.211 14.742 1 98.38 305 ILE B C 1
ATOM 4829 O O . ILE B 1 305 ? 12.844 -9.047 14.602 1 98.38 305 ILE B O 1
ATOM 4833 N N . VAL B 1 306 ? 11.039 -9.047 15.883 1 97.5 306 VAL B N 1
ATOM 4834 C CA . VAL B 1 306 ? 11.703 -8.469 17.047 1 97.5 306 VAL B CA 1
ATOM 4835 C C . VAL B 1 306 ? 12.742 -9.445 17.594 1 97.5 306 VAL B C 1
ATOM 4837 O O . VAL B 1 306 ? 13.805 -9.031 18.062 1 97.5 306 VAL B O 1
ATOM 4840 N N . ALA B 1 307 ? 12.469 -10.703 17.469 1 97.88 307 ALA B N 1
ATOM 4841 C CA . ALA B 1 307 ? 13.312 -11.75 18.047 1 97.88 307 ALA B CA 1
ATOM 4842 C C . ALA B 1 307 ? 14.703 -11.742 17.406 1 97.88 307 ALA B C 1
ATOM 4844 O O . ALA B 1 307 ? 15.664 -12.227 18.016 1 97.88 307 ALA B O 1
ATOM 4845 N N . GLN B 1 308 ? 14.812 -11.203 16.281 1 97.12 308 GLN B N 1
ATOM 4846 C CA . GLN B 1 308 ? 16.125 -11.203 15.656 1 97.12 308 GLN B CA 1
ATOM 4847 C C . GLN B 1 308 ? 16.781 -9.828 15.742 1 97.12 308 GLN B C 1
ATOM 4849 O O . GLN B 1 308 ? 17.703 -9.523 14.977 1 97.12 308 GLN B O 1
ATOM 4854 N N . GLY B 1 309 ? 16.188 -8.922 16.453 1 95.94 309 GLY B N 1
ATOM 4855 C CA . GLY B 1 309 ? 16.812 -7.641 16.766 1 95.94 309 GLY B CA 1
ATOM 4856 C C . GLY B 1 309 ? 16.312 -6.512 15.875 1 95.94 309 GLY B C 1
ATOM 4857 O O . GLY B 1 309 ? 16.734 -5.359 16.047 1 95.94 309 GLY B O 1
ATOM 4858 N N . ALA B 1 310 ? 15.469 -6.836 14.953 1 96.62 310 ALA B N 1
ATOM 4859 C CA . ALA B 1 310 ? 14.898 -5.801 14.094 1 96.62 310 ALA B CA 1
ATOM 4860 C C . ALA B 1 310 ? 13.812 -5.016 14.836 1 96.62 310 ALA B C 1
ATOM 4862 O O . ALA B 1 310 ? 13.07 -5.578 15.633 1 96.62 310 ALA B O 1
ATOM 4863 N N . ARG B 1 311 ? 13.68 -3.773 14.562 1 95.25 311 ARG B N 1
ATOM 4864 C CA . ARG B 1 311 ? 12.703 -2.906 15.211 1 95.25 311 ARG B CA 1
ATOM 4865 C C . ARG B 1 311 ? 11.398 -2.871 14.422 1 95.25 311 ARG B C 1
ATOM 4867 O O . ARG B 1 311 ? 11.414 -2.855 13.188 1 95.25 311 ARG B O 1
ATOM 4874 N N . LEU B 1 312 ? 10.328 -2.855 15.141 1 96.81 312 LEU B N 1
ATOM 4875 C CA . LEU B 1 312 ? 9.047 -2.572 14.5 1 96.81 312 LEU B CA 1
ATOM 4876 C C . LEU B 1 312 ? 8.891 -1.078 14.242 1 96.81 312 LEU B C 1
ATOM 4878 O O . LEU B 1 312 ? 9.406 -0.254 15 1 96.81 312 LEU B O 1
ATOM 4882 N N . PRO B 1 313 ? 8.18 -0.766 13.188 1 96.94 313 PRO B N 1
ATOM 4883 C CA . PRO B 1 313 ? 7.875 0.656 13.008 1 96.94 313 PRO B CA 1
ATOM 4884 C C . PRO B 1 313 ? 7.18 1.271 14.219 1 96.94 313 PRO B C 1
ATOM 4886 O O . PRO B 1 313 ? 6.379 0.604 14.883 1 96.94 313 PRO B O 1
ATOM 4889 N N . SER B 1 314 ? 7.484 2.529 14.586 1 96.25 314 SER B N 1
ATOM 4890 C CA . SER B 1 314 ? 6.836 3.361 15.594 1 96.25 314 SER B CA 1
ATOM 4891 C C . SER B 1 314 ? 7.328 3.02 17 1 96.25 314 SER B C 1
ATOM 4893 O O . SER B 1 314 ? 6.914 3.643 17.969 1 96.25 314 SER B O 1
ATOM 4895 N N . GLN B 1 315 ? 8.266 2.043 17.141 1 94.81 315 GLN B N 1
ATOM 4896 C CA . GLN B 1 315 ? 8.742 1.662 18.469 1 94.81 315 GLN B CA 1
ATOM 4897 C C . GLN B 1 315 ? 9.398 2.84 19.188 1 94.81 315 GLN B C 1
ATOM 4899 O O . GLN B 1 315 ? 9.203 3.041 20.375 1 94.81 315 GLN B O 1
ATOM 4904 N N . ARG B 1 316 ? 10.148 3.6 18.453 1 94.94 316 ARG B N 1
ATOM 4905 C CA . ARG B 1 316 ? 10.789 4.777 19.047 1 94.94 316 ARG B CA 1
ATOM 4906 C C . ARG B 1 316 ? 9.742 5.766 19.547 1 94.94 316 ARG B C 1
ATOM 4908 O O . ARG B 1 316 ? 9.922 6.379 20.609 1 94.94 316 ARG B O 1
ATOM 4915 N N . ARG B 1 317 ? 8.711 5.953 18.781 1 96.75 317 ARG B N 1
ATOM 4916 C CA . ARG B 1 317 ? 7.629 6.848 19.188 1 96.75 317 ARG B CA 1
ATOM 4917 C C . ARG B 1 317 ? 6.961 6.352 20.469 1 96.75 317 ARG B C 1
ATOM 4919 O O . ARG B 1 317 ? 6.648 7.145 21.359 1 96.75 317 ARG B O 1
ATOM 4926 N N . PHE B 1 318 ? 6.742 5.066 20.594 1 97 318 PHE B N 1
ATOM 4927 C CA . PHE B 1 318 ? 6.086 4.504 21.766 1 97 318 PHE B CA 1
ATOM 4928 C C . PHE B 1 318 ? 6.977 4.629 23 1 97 318 PHE B C 1
ATOM 4930 O O . PHE B 1 318 ? 6.488 4.887 24.094 1 97 318 PHE B O 1
ATOM 4937 N N . ASP B 1 319 ? 8.273 4.441 22.781 1 96.5 319 ASP B N 1
ATOM 4938 C CA . ASP B 1 319 ? 9.203 4.672 23.891 1 96.5 319 ASP B CA 1
ATOM 4939 C C . ASP B 1 319 ? 9.156 6.125 24.344 1 96.5 319 ASP B C 1
ATOM 4941 O O . ASP B 1 319 ? 9.148 6.398 25.547 1 96.5 319 ASP B O 1
ATOM 4945 N N . ALA B 1 320 ? 9.164 7.008 23.359 1 97.81 320 ALA B N 1
ATOM 4946 C CA . ALA B 1 320 ? 9.07 8.438 23.656 1 97.81 320 ALA B CA 1
ATOM 4947 C C . ALA B 1 320 ? 7.77 8.758 24.391 1 97.81 320 ALA B C 1
ATOM 4949 O O . ALA B 1 320 ? 7.754 9.586 25.297 1 97.81 320 ALA B O 1
ATOM 4950 N N . ARG B 1 321 ? 6.73 8.203 24 1 97.5 321 ARG B N 1
ATOM 4951 C CA . ARG B 1 321 ? 5.418 8.398 24.609 1 97.5 321 ARG B CA 1
ATOM 4952 C C . ARG B 1 321 ? 5.461 8.117 26.094 1 97.5 321 ARG B C 1
ATOM 4954 O O . ARG B 1 321 ? 4.969 8.914 26.906 1 97.5 321 ARG B O 1
ATOM 4961 N N . ALA B 1 322 ? 6.031 7.004 26.406 1 96.88 322 ALA B N 1
ATOM 4962 C CA . ALA B 1 322 ? 6.145 6.625 27.812 1 96.88 322 ALA B CA 1
ATOM 4963 C C . ALA B 1 322 ? 6.988 7.633 28.578 1 96.88 322 ALA B C 1
ATOM 4965 O O . ALA B 1 322 ? 6.633 8.023 29.703 1 96.88 322 ALA B O 1
ATOM 4966 N N . ARG B 1 323 ? 8.023 8.094 27.984 1 97.56 323 ARG B N 1
ATOM 4967 C CA . ARG B 1 323 ? 8.93 9.047 28.625 1 97.56 323 ARG B CA 1
ATOM 4968 C C . ARG B 1 323 ? 8.242 10.398 28.812 1 97.56 323 ARG B C 1
ATOM 4970 O O . ARG B 1 323 ? 8.391 11.031 29.859 1 97.56 323 ARG B O 1
ATOM 4977 N N . SER B 1 324 ? 7.562 10.805 27.828 1 98 324 SER B N 1
ATOM 4978 C CA . SER B 1 324 ? 6.93 12.125 27.844 1 98 324 SER B CA 1
ATOM 4979 C C . SER B 1 324 ? 5.824 12.188 28.891 1 98 324 SER B C 1
ATOM 4981 O O . SER B 1 324 ? 5.598 13.234 29.5 1 98 324 SER B O 1
ATOM 4983 N N . VAL B 1 325 ? 5.098 11.148 29.062 1 96.62 325 VAL B N 1
ATOM 4984 C CA . VAL B 1 325 ? 4.039 11.094 30.062 1 96.62 325 VAL B CA 1
ATOM 4985 C C . VAL B 1 325 ? 4.641 11.219 31.453 1 96.62 325 VAL B C 1
ATOM 4987 O O . VAL B 1 325 ? 4.086 11.898 32.312 1 96.62 325 VAL B O 1
ATOM 4990 N N . ALA B 1 326 ? 5.777 10.617 31.594 1 96.56 326 ALA B N 1
ATOM 4991 C CA . ALA B 1 326 ? 6.426 10.578 32.906 1 96.56 326 ALA B CA 1
ATOM 4992 C C . ALA B 1 326 ? 7.18 11.875 33.188 1 96.56 326 ALA B C 1
ATOM 4994 O O . ALA B 1 326 ? 7.223 12.344 34.312 1 96.56 326 ALA B O 1
ATOM 4995 N N . HIS B 1 327 ? 7.766 12.516 32.125 1 97.12 327 HIS B N 1
ATOM 4996 C CA . HIS B 1 327 ? 8.773 13.539 32.406 1 97.12 327 HIS B CA 1
ATOM 4997 C C . HIS B 1 327 ? 8.461 14.82 31.625 1 97.12 327 HIS B C 1
ATOM 4999 O O . HIS B 1 327 ? 9.164 15.82 31.781 1 97.12 327 HIS B O 1
ATOM 5005 N N . GLY B 1 328 ? 7.402 14.797 30.891 1 97.81 328 GLY B N 1
ATOM 5006 C CA . GLY B 1 328 ? 7.137 15.93 30.031 1 97.81 328 GLY B CA 1
ATOM 5007 C C . GLY B 1 328 ? 7.941 15.898 28.734 1 97.81 328 GLY B C 1
ATOM 5008 O O . GLY B 1 328 ? 8.57 14.891 28.422 1 97.81 328 GLY B O 1
ATOM 5009 N N . VAL B 1 329 ? 7.797 16.953 27.984 1 98.25 329 VAL B N 1
ATOM 5010 C CA . VAL B 1 329 ? 8.484 17.016 26.703 1 98.25 329 VAL B CA 1
ATOM 5011 C C . VAL B 1 329 ? 9.477 18.172 26.703 1 98.25 329 VAL B C 1
ATOM 5013 O O . VAL B 1 329 ? 9.25 19.188 27.359 1 98.25 329 VAL B O 1
ATOM 5016 N N . ARG B 1 330 ? 10.508 18.047 25.906 1 96.44 330 ARG B N 1
ATOM 5017 C CA . ARG B 1 330 ? 11.531 19.078 25.75 1 96.44 330 ARG B CA 1
ATOM 5018 C C . ARG B 1 330 ? 11.375 19.797 24.422 1 96.44 330 ARG B C 1
ATOM 5020 O O . ARG B 1 330 ? 11.281 19.172 23.359 1 96.44 330 ARG B O 1
ATOM 5027 N N . ILE B 1 331 ? 11.297 21.031 24.5 1 96.69 331 ILE B N 1
ATOM 5028 C CA . ILE B 1 331 ? 11.18 21.906 23.328 1 96.69 331 ILE B CA 1
ATOM 5029 C C . ILE B 1 331 ? 12.367 22.859 23.281 1 96.69 331 ILE B C 1
ATOM 5031 O O . ILE B 1 331 ? 12.664 23.547 24.266 1 96.69 331 ILE B O 1
ATOM 5035 N N . PRO B 1 332 ? 13.039 22.906 22.141 1 95.19 332 PRO B N 1
ATOM 5036 C CA . PRO B 1 332 ? 14.102 23.906 22.047 1 95.19 332 PRO B CA 1
ATOM 5037 C C . PRO B 1 332 ? 13.633 25.312 22.406 1 95.19 332 PRO B C 1
ATOM 5039 O O . PRO B 1 332 ? 12.562 25.75 21.984 1 95.19 332 PRO B O 1
ATOM 5042 N N . ALA B 1 333 ? 14.445 26.031 23.141 1 96.31 333 ALA B N 1
ATOM 5043 C CA . ALA B 1 333 ? 14.07 27.344 23.672 1 96.31 333 ALA B CA 1
ATOM 5044 C C . ALA B 1 333 ? 13.688 28.297 22.547 1 96.31 333 ALA B C 1
ATOM 5046 O O . ALA B 1 333 ? 12.711 29.031 22.656 1 96.31 333 ALA B O 1
ATOM 5047 N N . ARG B 1 334 ? 14.391 28.25 21.516 1 94.69 334 ARG B N 1
ATOM 5048 C CA . ARG B 1 334 ? 14.125 29.141 20.391 1 94.69 334 ARG B CA 1
ATOM 5049 C C . ARG B 1 334 ? 12.75 28.859 19.781 1 94.69 334 ARG B C 1
ATOM 5051 O O . ARG B 1 334 ? 12 29.781 19.453 1 94.69 334 ARG B O 1
ATOM 5058 N N . LEU B 1 335 ? 12.5 27.609 19.609 1 95.44 335 LEU B N 1
ATOM 5059 C CA . LEU B 1 335 ? 11.195 27.219 19.062 1 95.44 335 LEU B CA 1
ATOM 5060 C C . LEU B 1 335 ? 10.07 27.641 20 1 95.44 335 LEU B C 1
ATOM 5062 O O . LEU B 1 335 ? 9.047 28.156 19.547 1 95.44 335 LEU B O 1
ATOM 5066 N N . HIS B 1 336 ? 10.289 27.406 21.281 1 97.31 336 HIS B N 1
ATOM 5067 C CA . HIS B 1 336 ? 9.305 27.812 22.266 1 97.31 336 HIS B CA 1
ATOM 5068 C C . HIS B 1 336 ? 9.047 29.312 22.188 1 97.31 336 HIS B C 1
ATOM 5070 O O . HIS B 1 336 ? 7.891 29.75 22.234 1 97.31 336 HIS B O 1
ATOM 5076 N N . ASP B 1 337 ? 10.078 30.062 22.078 1 97.12 337 ASP B N 1
ATOM 5077 C CA . ASP B 1 337 ? 9.953 31.516 21.984 1 97.12 337 ASP B CA 1
ATOM 5078 C C . ASP B 1 337 ? 9.164 31.922 20.734 1 97.12 337 ASP B C 1
ATOM 5080 O O . ASP B 1 337 ? 8.336 32.812 20.781 1 97.12 337 ASP B O 1
ATOM 5084 N N . GLU B 1 338 ? 9.484 31.281 19.625 1 96.81 338 GLU B N 1
ATOM 5085 C CA . GLU B 1 338 ? 8.773 31.562 18.391 1 96.81 338 GLU B CA 1
ATOM 5086 C C . GLU B 1 338 ? 7.281 31.281 18.516 1 96.81 338 GLU B C 1
ATOM 5088 O O . GLU B 1 338 ? 6.453 32.031 17.984 1 96.81 338 GLU B O 1
ATOM 5093 N N . ILE B 1 339 ? 6.949 30.266 19.203 1 97.88 339 ILE B N 1
ATOM 5094 C CA . ILE B 1 339 ? 5.555 29.875 19.391 1 97.88 339 ILE B CA 1
ATOM 5095 C C . ILE B 1 339 ? 4.855 30.875 20.312 1 97.88 339 ILE B C 1
ATOM 5097 O O . ILE B 1 339 ? 3.732 31.312 20.031 1 97.88 339 ILE B O 1
ATOM 5101 N N . VAL B 1 340 ? 5.516 31.234 21.391 1 97.69 340 VAL B N 1
ATOM 5102 C CA . VAL B 1 340 ? 4.941 32.188 22.328 1 97.69 340 VAL B CA 1
ATOM 5103 C C . VAL B 1 340 ? 4.742 33.531 21.641 1 97.69 340 VAL B C 1
ATOM 5105 O O . VAL B 1 340 ? 3.775 34.25 21.938 1 97.69 340 VAL B O 1
ATOM 5108 N N . ALA B 1 341 ? 5.637 33.844 20.75 1 97.81 341 ALA B N 1
ATOM 5109 C CA . ALA B 1 341 ? 5.547 35.094 20.016 1 97.81 341 ALA B CA 1
ATOM 5110 C C . ALA B 1 341 ? 4.281 35.125 19.156 1 97.81 341 ALA B C 1
ATOM 5112 O O . ALA B 1 341 ? 3.814 36.219 18.781 1 97.81 341 ALA B O 1
ATOM 5113 N N . LEU B 1 342 ? 3.746 34 18.828 1 97.44 342 LEU B N 1
ATOM 5114 C CA . LEU B 1 342 ? 2.516 33.938 18.047 1 97.44 342 LEU B CA 1
ATOM 5115 C C . LEU B 1 342 ? 1.338 34.469 18.844 1 97.44 342 LEU B C 1
ATOM 5117 O O . LEU B 1 342 ? 0.284 34.781 18.266 1 97.44 342 LEU B O 1
ATOM 5121 N N . LEU B 1 343 ? 1.482 34.656 20.141 1 97.25 343 LEU B N 1
ATOM 5122 C CA . LEU B 1 343 ? 0.403 35.094 21 1 97.25 343 LEU B CA 1
ATOM 5123 C C . LEU B 1 343 ? 0.358 36.625 21.047 1 97.25 343 LEU B C 1
ATOM 5125 O O . LEU B 1 343 ? -0.59 37.219 21.578 1 97.25 343 LEU B O 1
ATOM 5129 N N . ASP B 1 344 ? 1.406 37.312 20.609 1 92.31 344 ASP B N 1
ATOM 5130 C CA . ASP B 1 344 ? 1.462 38.781 20.578 1 92.31 344 ASP B CA 1
ATOM 5131 C C . ASP B 1 344 ? 0.711 39.312 19.359 1 92.31 344 ASP B C 1
ATOM 5133 O O . ASP B 1 344 ? 0.065 40.375 19.453 1 92.31 344 ASP B O 1
#

Nearest PDB structures (foldseek):
  1wtj-assembly1_A  TM=9.615E-01  e=1.830E-36  Pseudomonas syringae pv. tomato
  1xrh-assembly1_B  TM=9.228E-01  e=3.929E-30  Escherichia coli
  1z2i-assembly1_B  TM=9.007E-01  e=1.617E-28  Agrobacterium tumefaciens
  4fju-assembly1_B  TM=9.121E-01  e=2.786E-27  Escherichia coli str. K-12 substr. DH10B
  1v9n-assembly1_A-2  TM=8.627E-01  e=6.414E-26  Pyrococcus horikoshii OT3

Radius of gyration: 25.74 Å; Cα contacts (8 Å, |Δi|>4): 1661; chains: 2; bounding box: 51×77×67 Å